Protein AF-0000000075367003 (afdb_homodimer)

Radius of gyration: 20.88 Å; Cα contacts (8 Å, |Δi|>4): 647; chains: 2; bounding box: 49×60×51 Å

pLDDT: mean 87.48, std 12.15, range [21.89, 98.62]

Organism: Theobroma cacao (NCBI:txid3641)

Sequence (388 aa):
MSLLPKSDSIQIREVWNDNLEEEFALIREIVDDYPYVAMDTEFPGVVLRPLGNFKYICDYNYQTLKDNVDMLKLIQLGLTFSDEEGNLPTCGTDKYCIWQFNFREFNVNEDVFANDSIELLRQSGIDFKKNNEKGIDAMRFGELLMSSGIVLNDSVHWVTFHSGYDFGYLLKLLTCQNLPDTQVGFFSLINIYFMSLLPKSDSIQIREVWNDNLEEEFALIREIVDDYPYVAMDTEFPGVVLRPLGNFKYICDYNYQTLKDNVDMLKLIQLGLTFSDEEGNLPTCGTDKYCIWQFNFREFNVNEDVFANDSIELLRQSGIDFKKNNEKGIDAMRFGELLMSSGIVLNDSVHWVTFHSGYDFGYLLKLLTCQNLPDTQVGFFSLINIYF

InterPro domains:
  IPR006941 Ribonuclease CAF1 [PF04857] (15-136)
  IPR012337 Ribonuclease H-like superfamily [SSF53098] (12-194)
  IPR036397 Ribonuclease H superfamily [G3DSA:3.30.420.10] (2-194)
  IPR039637 CCR4-NOT transcription complex subunit 7/8/Pop2 [PTHR10797] (10-194)

Nearest PDB structures (foldseek):
  4gmj-assembly3_F  TM=7.870E-01  e=3.559E-22  Homo sapiens
  3g10-assembly1_A  TM=8.028E-01  e=3.610E-21  Schizosaccharomyces pombe
  4gmj-assembly2_D  TM=7.882E-01  e=1.703E-21  Homo sapiens
  4b8c-assembly2_E  TM=7.704E-01  e=8.263E-20  Saccharomyces cerevisiae S288C
  1uoc-assembly2_B  TM=7.768E-01  e=1.590E-17  Saccharomyces cerevisiae

Solvent-accessible surface area (backbone atoms only — not comparable to full-atom values): 21076 Å² total; per-residue (Å²): 132,76,79,67,69,62,82,88,34,59,40,74,44,76,32,30,47,89,44,41,68,62,54,49,55,53,45,48,70,41,41,83,70,22,28,34,36,39,36,44,67,40,54,42,56,77,70,54,69,77,82,80,88,60,94,42,67,68,56,47,51,42,50,25,47,41,54,27,50,59,68,48,48,60,40,33,41,35,45,36,44,15,29,97,84,64,49,54,49,36,89,89,52,93,32,29,49,32,41,35,39,32,27,24,78,47,41,86,89,78,50,82,62,24,66,70,44,47,52,49,42,45,73,70,63,56,53,60,67,55,21,52,73,44,23,22,56,60,63,60,50,20,55,50,46,65,72,41,63,63,37,64,25,91,78,29,45,76,43,50,54,59,28,44,56,56,51,44,50,51,46,29,39,62,65,72,44,71,64,55,97,39,66,67,53,39,52,52,49,47,62,58,41,71,128,76,78,68,69,61,82,89,34,58,40,73,43,76,33,32,47,89,43,41,68,62,52,48,54,54,46,49,70,41,41,84,70,23,29,34,35,38,37,44,68,40,56,42,56,77,71,55,67,74,82,82,88,60,93,42,65,68,55,46,51,42,50,25,49,39,54,27,50,60,70,49,48,60,39,33,40,33,44,37,45,15,29,99,85,64,48,54,48,34,88,89,52,92,32,30,47,34,41,36,39,32,27,24,77,47,40,87,90,78,50,82,63,24,66,71,43,48,51,48,42,45,74,70,63,56,54,61,66,55,20,52,73,45,23,23,55,60,64,59,50,22,55,49,45,64,72,41,64,64,36,65,25,89,78,31,44,77,45,50,56,58,29,43,56,55,51,44,47,50,46,29,39,62,66,72,44,70,62,53,97,41,67,68,54,39,53,52,50,46,62,58,42,74

Structure (mmCIF, N/CA/C/O backbone):
data_AF-0000000075367003-model_v1
#
loop_
_entity.id
_entity.type
_entity.pdbx_description
1 polymer 'poly(A)-specific ribonuclease'
#
loop_
_atom_site.group_PDB
_atom_site.id
_atom_site.type_symbol
_atom_site.label_atom_id
_atom_site.label_alt_id
_atom_site.label_comp_id
_atom_site.label_asym_id
_atom_site.label_entity_id
_atom_site.label_seq_id
_atom_site.pdbx_PDB_ins_code
_atom_site.Cartn_x
_atom_site.Cartn_y
_atom_site.Cartn_z
_atom_site.occupancy
_atom_site.B_iso_or_equiv
_atom_site.auth_seq_id
_atom_site.auth_comp_id
_atom_site.auth_asym_id
_atom_site.auth_atom_id
_atom_site.pdbx_PDB_model_num
ATOM 1 N N . MET A 1 1 ? -27.891 -4.488 -7.09 1 21.89 1 MET A N 1
ATOM 2 C CA . MET A 1 1 ? -27.406 -5.859 -7.25 1 21.89 1 MET A CA 1
ATOM 3 C C . MET A 1 1 ? -25.891 -5.922 -7.105 1 21.89 1 MET A C 1
ATOM 5 O O . MET A 1 1 ? -25.172 -5.145 -7.734 1 21.89 1 MET A O 1
ATOM 9 N N . SER A 1 2 ? -25.344 -6.48 -6.004 1 26.97 2 SER A N 1
ATOM 10 C CA . SER A 1 2 ? -23.984 -6.492 -5.461 1 26.97 2 SER A CA 1
ATOM 11 C C . SER A 1 2 ? -23 -7.07 -6.465 1 26.97 2 SER A C 1
ATOM 13 O O . SER A 1 2 ? -23.172 -8.18 -6.961 1 26.97 2 SER A O 1
ATOM 15 N N . LEU A 1 3 ? -22.469 -6.375 -7.277 1 34.44 3 LEU A N 1
ATOM 16 C CA . LEU A 1 3 ? -21.781 -6.859 -8.469 1 34.44 3 LEU A CA 1
ATOM 17 C C . LEU A 1 3 ? -20.75 -7.93 -8.117 1 34.44 3 LEU A C 1
ATOM 19 O O . LEU A 1 3 ? -19.969 -8.344 -8.961 1 34.44 3 LEU A O 1
ATOM 23 N N . LEU A 1 4 ? -20.25 -7.871 -6.836 1 41.19 4 LEU A N 1
ATOM 24 C CA . LEU A 1 4 ? -19.312 -8.961 -6.641 1 41.19 4 LEU A CA 1
ATOM 25 C C . LEU A 1 4 ? -20.016 -10.312 -6.754 1 41.19 4 LEU A C 1
ATOM 27 O O . LEU A 1 4 ? -21.094 -10.508 -6.195 1 41.19 4 LEU A O 1
ATOM 31 N N . PRO A 1 5 ? -19.797 -11.109 -7.703 1 47 5 PRO A N 1
ATOM 32 C CA . PRO A 1 5 ? -20.469 -12.414 -7.789 1 47 5 PRO A CA 1
ATOM 33 C C . PRO A 1 5 ? -20.484 -13.148 -6.453 1 47 5 PRO A C 1
ATOM 35 O O . PRO A 1 5 ? -19.641 -12.898 -5.59 1 47 5 PRO A O 1
ATOM 38 N N . LYS A 1 6 ? -21.562 -13.797 -6.121 1 47.16 6 LYS A N 1
ATOM 39 C CA . LYS A 1 6 ? -21.734 -14.727 -5.004 1 47.16 6 LYS A CA 1
ATOM 40 C C . LYS A 1 6 ? -20.531 -15.656 -4.879 1 47.16 6 LYS A C 1
ATOM 42 O O . LYS A 1 6 ? -19.906 -16.031 -5.883 1 47.16 6 LYS A O 1
ATOM 47 N N . SER A 1 7 ? -19.781 -15.789 -3.658 1 56.12 7 SER A N 1
ATOM 48 C CA . SER A 1 7 ? -18.656 -16.625 -3.289 1 56.12 7 SER A CA 1
ATOM 49 C C . SER A 1 7 ? -18.547 -17.844 -4.207 1 56.12 7 SER A C 1
ATOM 51 O O . SER A 1 7 ? -17.453 -18.188 -4.668 1 56.12 7 SER A O 1
ATOM 53 N N . ASP A 1 8 ? -19.609 -18.359 -4.711 1 64.06 8 ASP A N 1
ATOM 54 C CA . ASP A 1 8 ? -19.625 -19.594 -5.48 1 64.06 8 ASP A CA 1
ATOM 55 C C . ASP A 1 8 ? -19.281 -19.344 -6.945 1 64.06 8 ASP A C 1
ATOM 57 O O . ASP A 1 8 ? -19.062 -20.281 -7.707 1 64.06 8 ASP A O 1
ATOM 61 N N . SER A 1 9 ? -18.953 -18.141 -7.223 1 80.5 9 SER A N 1
ATOM 62 C CA . SER A 1 9 ? -18.781 -17.812 -8.633 1 80.5 9 SER A CA 1
ATOM 63 C C . SER A 1 9 ? -17.328 -17.469 -8.953 1 80.5 9 SER A C 1
ATOM 65 O O . SER A 1 9 ? -16.984 -17.266 -10.117 1 80.5 9 SER A O 1
ATOM 67 N N . ILE A 1 10 ? -16.438 -17.641 -7.98 1 82.62 10 ILE A N 1
ATOM 68 C CA . ILE A 1 10 ? -15.055 -17.266 -8.227 1 82.62 10 ILE A CA 1
ATOM 69 C C . ILE A 1 10 ? -14.156 -18.5 -8.133 1 82.62 10 ILE A C 1
ATOM 71 O O . ILE A 1 10 ? -14.305 -19.312 -7.223 1 82.62 10 ILE A O 1
ATOM 75 N N . GLN A 1 11 ? -13.375 -18.703 -9.094 1 88.62 11 GLN A N 1
ATOM 76 C CA . GLN A 1 11 ? -12.336 -19.734 -9.086 1 88.62 11 GLN A CA 1
ATOM 77 C C . GLN A 1 11 ? -10.961 -19.109 -8.875 1 88.62 11 GLN A C 1
ATOM 79 O O . GLN A 1 11 ? -10.492 -18.328 -9.703 1 88.62 11 GLN A O 1
ATOM 84 N N . ILE A 1 12 ? -10.328 -19.5 -7.812 1 89.25 12 ILE A N 1
ATOM 85 C CA . ILE A 1 12 ? -8.922 -19.141 -7.633 1 89.25 12 ILE A CA 1
ATOM 86 C C . ILE A 1 12 ? -8.039 -20.125 -8.398 1 89.25 12 ILE A C 1
ATOM 88 O O . ILE A 1 12 ? -7.996 -21.312 -8.078 1 89.25 12 ILE A O 1
ATOM 92 N N . ARG A 1 13 ? -7.453 -19.609 -9.344 1 93.81 13 ARG A N 1
ATOM 93 C CA . ARG A 1 13 ? -6.531 -20.438 -10.117 1 93.81 13 ARG A CA 1
ATOM 94 C C . ARG A 1 13 ? -5.156 -20.484 -9.453 1 93.81 13 ARG A C 1
ATOM 96 O O . ARG A 1 13 ? -4.344 -19.578 -9.633 1 93.81 13 ARG A O 1
ATOM 103 N N . GLU A 1 14 ? -4.957 -21.609 -8.75 1 95 14 GLU A N 1
ATOM 104 C CA . GLU A 1 14 ? -3.664 -21.828 -8.117 1 95 14 GLU A CA 1
ATOM 105 C C . GLU A 1 14 ? -2.586 -22.125 -9.148 1 95 14 GLU A C 1
ATOM 107 O O . GLU A 1 14 ? -2.717 -23.078 -9.938 1 95 14 GLU A O 1
ATOM 112 N N . VAL A 1 15 ? -1.585 -21.344 -9.078 1 98.12 15 VAL A N 1
ATOM 113 C CA . VAL A 1 15 ? -0.522 -21.516 -10.062 1 98.12 15 VAL A CA 1
ATOM 114 C C . VAL A 1 15 ? 0.734 -22.047 -9.375 1 98.12 15 VAL A C 1
ATOM 116 O O . VAL A 1 15 ? 1.237 -21.438 -8.438 1 98.12 15 VAL A O 1
ATOM 119 N N . TRP A 1 16 ? 1.167 -23.125 -9.844 1 98.5 16 TRP A N 1
ATOM 120 C CA . TRP A 1 16 ? 2.379 -23.797 -9.391 1 98.5 16 TRP A CA 1
ATOM 121 C C . TRP A 1 16 ? 3.369 -23.969 -10.539 1 98.5 16 TRP A C 1
ATOM 123 O O . TRP A 1 16 ? 3.129 -23.484 -11.648 1 98.5 16 TRP A O 1
ATOM 133 N N . ASN A 1 17 ? 4.473 -24.594 -10.25 1 98.56 17 ASN A N 1
ATOM 134 C CA . ASN A 1 17 ? 5.508 -24.734 -11.273 1 98.56 17 ASN A CA 1
ATOM 135 C C . ASN A 1 17 ? 4.988 -25.484 -12.492 1 98.56 17 ASN A C 1
ATOM 137 O O . ASN A 1 17 ? 5.332 -25.141 -13.625 1 98.56 17 ASN A O 1
ATOM 141 N N . ASP A 1 18 ? 4.102 -26.375 -12.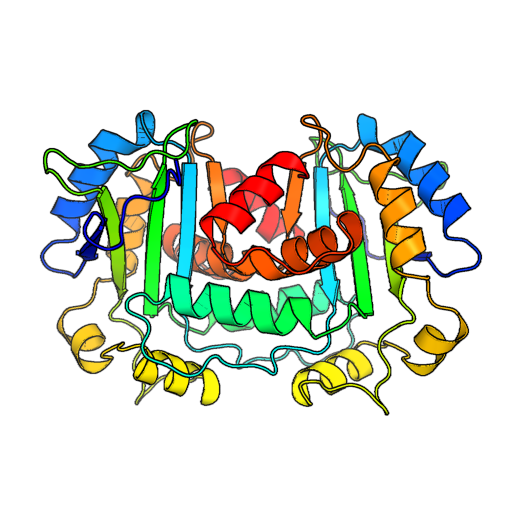328 1 98.44 18 ASP A N 1
ATOM 142 C CA . ASP A 1 18 ? 3.725 -27.297 -13.391 1 98.44 18 ASP A CA 1
ATOM 143 C C . ASP A 1 18 ? 2.701 -26.672 -14.328 1 98.44 18 ASP A C 1
ATOM 145 O O . ASP A 1 18 ? 2.496 -27.156 -15.445 1 98.44 18 ASP A O 1
ATOM 149 N N . ASN A 1 19 ? 2.074 -25.641 -13.898 1 98.56 19 ASN A N 1
ATOM 150 C CA . ASN A 1 19 ? 1.066 -25.062 -14.773 1 98.56 19 ASN A CA 1
ATOM 151 C C . ASN A 1 19 ? 1.344 -23.578 -15.047 1 98.56 19 ASN A C 1
ATOM 153 O O . ASN A 1 19 ? 0.471 -22.859 -15.531 1 98.56 19 ASN A O 1
ATOM 157 N N . LEU A 1 20 ? 2.52 -23.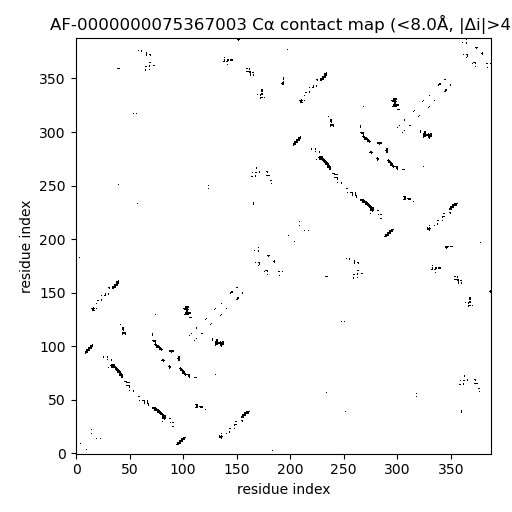125 -14.719 1 98.56 20 LEU A N 1
ATOM 158 C CA . LEU A 1 20 ? 2.873 -21.719 -14.82 1 98.56 20 LEU A CA 1
ATOM 159 C C . LEU A 1 20 ? 2.695 -21.219 -16.25 1 98.56 20 LEU A C 1
ATOM 161 O O . LEU A 1 20 ? 2.027 -20.203 -16.484 1 98.56 20 LEU A O 1
ATOM 165 N N . GLU A 1 21 ? 3.215 -21.891 -17.219 1 98.12 21 GLU A N 1
ATOM 166 C CA . GLU A 1 21 ? 3.188 -21.469 -18.609 1 98.12 21 GLU A CA 1
ATOM 167 C C . GLU A 1 21 ? 1.763 -21.438 -19.141 1 98.12 21 GLU A C 1
ATOM 169 O O . GLU A 1 21 ? 1.389 -20.516 -19.875 1 98.12 21 GLU A O 1
ATOM 174 N N . GLU A 1 22 ? 1.018 -22.422 -18.766 1 97.94 22 GLU A N 1
ATOM 175 C CA . GLU A 1 22 ? -0.372 -22.484 -19.203 1 97.94 22 GLU A CA 1
ATOM 176 C C . GLU A 1 22 ? -1.177 -21.312 -18.672 1 97.94 22 GLU A C 1
ATOM 178 O O . GLU A 1 22 ? -1.987 -20.719 -19.406 1 97.94 22 GLU A O 1
ATOM 183 N N . GLU A 1 23 ? -0.969 -21 -17.469 1 97.94 23 GLU A N 1
ATOM 184 C CA . GLU A 1 23 ? -1.708 -19.906 -16.859 1 97.94 23 GLU A CA 1
ATOM 185 C C . GLU A 1 23 ? -1.296 -18.562 -17.469 1 97.94 23 GLU A C 1
ATOM 187 O O . GLU A 1 23 ? -2.139 -17.688 -17.703 1 97.94 23 GLU A O 1
ATOM 192 N N . PHE A 1 24 ? -0.015 -18.406 -17.766 1 97.94 24 PHE A N 1
ATOM 193 C CA . PHE A 1 24 ? 0.427 -17.172 -18.406 1 97.94 24 PHE A CA 1
ATOM 194 C C . PHE A 1 24 ? -0.15 -17.062 -19.812 1 97.94 24 PHE A C 1
ATOM 196 O O . PHE A 1 24 ? -0.438 -15.953 -20.281 1 97.94 24 PHE A O 1
ATOM 203 N N . ALA A 1 25 ? -0.295 -18.141 -20.5 1 97.56 25 ALA A N 1
ATOM 204 C CA . ALA A 1 25 ? -0.927 -18.125 -21.812 1 97.56 25 ALA A CA 1
ATOM 205 C C . ALA A 1 25 ? -2.35 -17.578 -21.719 1 97.56 25 ALA A C 1
ATOM 207 O O . ALA A 1 25 ? -2.762 -16.766 -22.562 1 97.56 25 ALA A O 1
ATOM 208 N N . LEU A 1 26 ? -3.049 -18 -20.734 1 97 26 LEU A N 1
ATOM 209 C CA . LEU A 1 26 ? -4.402 -17.5 -20.531 1 97 26 LEU A CA 1
ATOM 210 C C . LEU A 1 26 ? -4.383 -16 -20.25 1 97 26 LEU A C 1
ATOM 212 O O . LEU A 1 26 ? -5.191 -15.25 -20.797 1 97 26 LEU A O 1
ATOM 216 N N . ILE A 1 27 ? -3.488 -15.641 -19.406 1 96.88 27 ILE A N 1
ATOM 217 C CA . ILE A 1 27 ? -3.393 -14.242 -19.016 1 96.88 27 ILE A CA 1
ATOM 218 C C . ILE A 1 27 ? -3.098 -13.375 -20.234 1 96.88 27 ILE A C 1
ATOM 220 O O . ILE A 1 27 ? -3.691 -12.305 -20.406 1 96.88 27 ILE A O 1
ATOM 224 N N . ARG A 1 28 ? -2.225 -13.812 -21.109 1 96.56 28 ARG A N 1
ATOM 225 C CA . ARG A 1 28 ? -1.873 -13.078 -22.312 1 96.56 28 ARG A CA 1
ATOM 226 C C . ARG A 1 28 ? -3.09 -12.883 -23.219 1 96.56 28 ARG A C 1
ATOM 228 O O . ARG A 1 28 ? -3.191 -11.883 -23.922 1 96.56 28 ARG A O 1
ATOM 235 N N . GLU A 1 29 ? -3.961 -13.758 -23.078 1 96.31 29 GLU A N 1
ATOM 236 C CA . GLU A 1 29 ? -5.152 -13.695 -23.922 1 96.31 29 GLU A CA 1
ATOM 237 C C . GLU A 1 29 ? -6.148 -12.664 -23.406 1 96.31 29 GLU A C 1
ATOM 239 O O . GLU A 1 29 ? -6.902 -12.07 -24.188 1 96.31 29 GLU A O 1
ATOM 244 N N . ILE A 1 30 ? -6.098 -12.383 -22.156 1 95.88 30 ILE A N 1
ATOM 245 C CA . ILE A 1 30 ? -7.211 -11.617 -21.609 1 95.88 30 ILE A CA 1
ATOM 246 C C . ILE A 1 30 ? -6.738 -10.211 -21.25 1 95.88 30 ILE A C 1
ATOM 248 O O . ILE A 1 30 ? -7.555 -9.305 -21.047 1 95.88 30 ILE A O 1
ATOM 252 N N . VAL A 1 31 ? -5.484 -9.969 -21.062 1 95 31 VAL A N 1
ATOM 253 C CA . VAL A 1 31 ? -4.938 -8.766 -20.453 1 95 31 VAL A CA 1
ATOM 254 C C . VAL A 1 31 ? -5.414 -7.531 -21.219 1 95 31 VAL A C 1
ATOM 256 O O . VAL A 1 31 ? -5.676 -6.484 -20.625 1 95 31 VAL A O 1
ATOM 259 N N . ASP A 1 32 ? -5.613 -7.57 -22.5 1 94.62 32 ASP A N 1
ATOM 260 C CA . ASP A 1 32 ? -6.043 -6.422 -23.297 1 94.62 32 ASP A CA 1
ATOM 261 C C . ASP A 1 32 ? -7.484 -6.043 -22.984 1 94.62 32 ASP A C 1
ATOM 263 O O . ASP A 1 32 ? -7.836 -4.859 -22.984 1 94.62 32 ASP A O 1
ATOM 267 N N . ASP A 1 33 ? -8.258 -7.02 -22.688 1 95.75 33 ASP A N 1
ATOM 268 C CA . ASP A 1 33 ? -9.68 -6.793 -22.422 1 95.75 33 ASP A CA 1
ATOM 269 C C . ASP A 1 33 ? -9.93 -6.504 -20.953 1 95.75 33 ASP A C 1
ATOM 271 O O . ASP A 1 33 ? -10.969 -5.961 -20.578 1 95.75 33 ASP A O 1
ATOM 275 N N . TYR A 1 34 ? -9.023 -6.906 -20.141 1 94.06 34 TYR A N 1
ATOM 276 C CA . TYR A 1 34 ? -9.102 -6.699 -18.688 1 94.06 34 TYR A CA 1
ATOM 277 C C . TYR A 1 34 ? -7.863 -5.98 -18.172 1 94.06 34 TYR A C 1
ATOM 279 O O . TYR A 1 34 ? -7.074 -6.551 -17.422 1 94.06 34 TYR A O 1
ATOM 287 N N . PRO A 1 35 ? -7.738 -4.719 -18.484 1 92.62 35 PRO A N 1
ATOM 288 C CA . PRO A 1 35 ? -6.473 -4.004 -18.312 1 92.62 35 PRO A CA 1
ATOM 289 C C . PRO A 1 35 ? -6.281 -3.477 -16.891 1 92.62 35 PRO A C 1
ATOM 291 O O . PRO A 1 35 ? -5.27 -2.836 -16.594 1 92.62 35 PRO A O 1
ATOM 294 N N . TYR A 1 36 ? -7.16 -3.711 -15.977 1 86.62 36 TYR A N 1
ATOM 295 C CA . TYR A 1 36 ? -6.988 -3.305 -14.586 1 86.62 36 TYR A CA 1
ATOM 296 C C . TYR A 1 36 ? -6.508 -4.473 -13.727 1 86.62 36 TYR A C 1
ATOM 298 O O . TYR A 1 36 ? -7.16 -5.52 -13.68 1 86.62 36 TYR A O 1
ATOM 306 N N . VAL A 1 37 ? -5.391 -4.285 -13.078 1 89.94 37 VAL A N 1
ATOM 307 C CA . VAL A 1 37 ? -4.746 -5.371 -12.352 1 89.94 37 VAL A CA 1
ATOM 308 C C . VAL A 1 37 ? -4.633 -5.008 -10.875 1 89.94 37 VAL A C 1
ATOM 310 O O . VAL A 1 37 ? -3.973 -4.027 -10.516 1 89.94 37 VAL A O 1
ATOM 313 N N . ALA A 1 38 ? -5.312 -5.773 -10.07 1 85.62 38 ALA A N 1
ATOM 314 C CA . ALA A 1 38 ? -5.145 -5.664 -8.617 1 85.62 38 ALA A CA 1
ATOM 315 C C . ALA A 1 38 ? -4.16 -6.711 -8.102 1 85.62 38 ALA A C 1
ATOM 317 O O . ALA A 1 38 ? -4.27 -7.891 -8.438 1 85.62 38 ALA A O 1
ATOM 318 N N . MET A 1 39 ? -3.256 -6.223 -7.297 1 89.25 39 MET A N 1
ATOM 319 C CA . MET A 1 39 ? -2.197 -7.113 -6.832 1 89.25 39 MET A CA 1
ATOM 320 C C . MET A 1 39 ? -2.205 -7.219 -5.309 1 89.25 39 MET A C 1
ATOM 322 O O . MET A 1 39 ? -2.508 -6.246 -4.617 1 89.25 39 MET A O 1
ATOM 326 N N . ASP A 1 40 ? -1.849 -8.43 -4.887 1 85.25 40 ASP A N 1
ATOM 327 C CA . ASP A 1 40 ? -1.645 -8.711 -3.471 1 85.25 40 ASP A CA 1
ATOM 328 C C . ASP A 1 40 ? -0.46 -9.648 -3.262 1 85.25 40 ASP A C 1
ATOM 330 O O . ASP A 1 40 ? -0.391 -10.711 -3.877 1 85.25 40 ASP A O 1
ATOM 334 N N . THR A 1 41 ? 0.454 -9.203 -2.436 1 91.31 41 THR A N 1
ATOM 335 C CA . THR A 1 41 ? 1.638 -10.023 -2.209 1 91.31 41 THR A CA 1
ATOM 336 C C . THR A 1 41 ? 1.692 -10.508 -0.762 1 91.31 41 THR A C 1
ATOM 338 O O . THR A 1 41 ? 1.271 -9.797 0.152 1 91.31 41 THR A O 1
ATOM 341 N N . GLU A 1 42 ? 2.164 -11.727 -0.647 1 88.94 42 GLU A N 1
ATOM 342 C CA . GLU A 1 42 ? 2.533 -12.266 0.658 1 88.94 42 GLU A CA 1
ATOM 343 C C . GLU A 1 42 ? 4.043 -12.461 0.77 1 88.94 42 GLU A C 1
ATOM 345 O O . GLU A 1 42 ? 4.656 -13.109 -0.081 1 88.94 42 GLU A O 1
ATOM 350 N N . PHE A 1 43 ? 4.598 -11.906 1.77 1 91 43 PHE A N 1
ATOM 351 C CA . PHE A 1 43 ? 6.027 -11.984 2.027 1 91 43 PHE A CA 1
ATOM 352 C C . PHE A 1 43 ? 6.301 -12.172 3.514 1 91 43 PHE A C 1
ATOM 354 O O . PHE A 1 43 ? 5.387 -12.094 4.336 1 91 43 PHE A O 1
ATOM 361 N N . PRO A 1 44 ? 7.52 -12.531 3.93 1 91 44 PRO A N 1
ATOM 362 C CA . PRO A 1 44 ? 7.805 -13 5.289 1 91 44 PRO A CA 1
ATOM 363 C C . PRO A 1 44 ? 7.691 -11.891 6.332 1 91 44 PRO A C 1
ATOM 365 O O . PRO A 1 44 ? 8.008 -12.109 7.504 1 91 44 PRO A O 1
ATOM 368 N N . GLY A 1 45 ? 7.305 -10.703 5.965 1 85.38 45 GLY A N 1
ATOM 369 C CA . GLY A 1 45 ? 7.152 -9.594 6.891 1 85.38 45 GLY A CA 1
ATOM 370 C C . GLY A 1 45 ? 8.258 -8.562 6.777 1 85.38 45 GLY A C 1
ATOM 371 O O . GLY A 1 45 ? 8.891 -8.438 5.727 1 85.38 45 GLY A O 1
ATOM 372 N N . VAL A 1 46 ? 8.273 -7.691 7.758 1 82.25 46 VAL A N 1
ATOM 373 C CA . VAL A 1 46 ? 9.328 -6.684 7.859 1 82.25 46 VAL A CA 1
ATOM 374 C C . VAL A 1 46 ? 10.281 -7.043 9 1 82.25 46 VAL A C 1
ATOM 376 O O . VAL A 1 46 ? 9.875 -7.117 10.156 1 82.25 46 VAL A O 1
ATOM 379 N N . VAL A 1 47 ? 11.523 -7.301 8.578 1 85.12 47 VAL A N 1
ATOM 380 C CA . VAL A 1 47 ? 12.484 -7.797 9.555 1 85.12 47 VAL A CA 1
ATOM 381 C C . VAL A 1 47 ? 13.57 -6.746 9.789 1 85.12 47 VAL A C 1
ATOM 383 O O . VAL A 1 47 ? 14.023 -6.555 10.922 1 85.12 47 VAL A O 1
ATOM 386 N N . LEU A 1 48 ? 13.945 -6.062 8.719 1 83.81 48 LEU A N 1
ATOM 387 C CA . LEU A 1 48 ? 15.055 -5.121 8.805 1 83.81 48 LEU A CA 1
ATOM 388 C C . LEU A 1 48 ? 14.547 -3.703 9.031 1 83.81 48 LEU A C 1
ATOM 390 O O . LEU A 1 48 ? 13.562 -3.283 8.43 1 83.81 48 LEU A O 1
ATOM 394 N N . ARG A 1 49 ? 15.219 -3.088 9.961 1 81.44 49 ARG A N 1
ATOM 395 C CA . ARG A 1 49 ? 15.023 -1.664 10.211 1 81.44 49 ARG A CA 1
ATOM 396 C C . ARG A 1 49 ? 16.344 -0.91 10.172 1 81.44 49 ARG A C 1
ATOM 398 O O . ARG A 1 49 ? 17.297 -1.282 10.859 1 81.44 49 ARG A O 1
ATOM 405 N N . PRO A 1 50 ? 16.297 0.048 9.273 1 79.94 50 PRO A N 1
ATOM 406 C CA . PRO A 1 50 ? 17.562 0.764 9.133 1 79.94 50 PRO A CA 1
ATOM 407 C C . PRO A 1 50 ? 17.984 1.466 10.414 1 79.94 50 PRO A C 1
ATOM 409 O O . PRO A 1 50 ? 17.141 1.932 11.18 1 79.94 50 PRO A O 1
ATOM 412 N N . LEU A 1 51 ? 19.312 1.355 10.547 1 75.88 51 LEU A N 1
ATOM 413 C CA . LEU A 1 51 ? 19.922 2.117 11.633 1 75.88 51 LEU A CA 1
ATOM 414 C C . LEU A 1 51 ? 20.406 3.479 11.141 1 75.88 51 LEU A C 1
ATOM 416 O O . LEU A 1 51 ? 20.703 3.645 9.953 1 75.88 51 LEU A O 1
ATOM 420 N N . GLY A 1 52 ? 20.219 4.527 11.953 1 72.56 52 GLY A N 1
ATOM 421 C CA . GLY A 1 52 ? 20.766 5.812 11.555 1 72.56 52 GLY A CA 1
ATOM 422 C C . GLY A 1 52 ? 19.797 6.961 11.742 1 72.56 52 GLY A C 1
ATOM 423 O O . GLY A 1 52 ? 18.688 6.77 12.258 1 72.56 52 GLY A O 1
ATOM 424 N N . ASN A 1 53 ? 20.391 8.094 11.406 1 73.06 53 ASN A N 1
ATOM 425 C CA . ASN A 1 53 ? 19.609 9.32 11.453 1 73.06 53 ASN A CA 1
ATOM 426 C C . ASN A 1 53 ? 19.078 9.695 10.07 1 73.06 53 ASN A C 1
ATOM 428 O O . ASN A 1 53 ? 19.828 9.773 9.102 1 73.06 53 ASN A O 1
ATOM 432 N N . PHE A 1 54 ? 17.797 9.586 10.023 1 71.69 54 PHE A N 1
ATOM 433 C CA . PHE A 1 54 ? 17.141 9.984 8.781 1 71.69 54 PHE A CA 1
ATOM 434 C C . PHE A 1 54 ? 16.516 11.367 8.914 1 71.69 54 PHE A C 1
ATOM 436 O O . PHE A 1 54 ? 15.844 11.664 9.906 1 71.69 54 PHE A O 1
ATOM 443 N N . LYS A 1 55 ? 16.922 12.078 8.016 1 64.81 55 LYS A N 1
ATOM 444 C CA . LYS A 1 55 ? 16.406 13.453 8.047 1 64.81 55 LYS A CA 1
ATOM 445 C C . LYS A 1 55 ? 14.898 13.477 7.863 1 64.81 55 LYS A C 1
ATOM 447 O O . LYS A 1 55 ? 14.203 14.289 8.492 1 64.81 55 LYS A O 1
ATOM 452 N N . TYR A 1 56 ? 14.539 12.5 6.969 1 66.5 56 TYR A N 1
ATOM 453 C CA . TYR A 1 56 ? 13.117 12.469 6.641 1 66.5 56 TYR A CA 1
ATOM 454 C C . TYR A 1 56 ? 12.539 11.078 6.852 1 66.5 56 TYR A C 1
ATOM 456 O O . TYR A 1 56 ? 13.211 10.07 6.605 1 66.5 56 TYR A O 1
ATOM 464 N N . ILE A 1 57 ? 11.273 11.039 7.258 1 68.75 57 ILE A N 1
ATOM 465 C CA . ILE A 1 57 ? 10.586 9.773 7.496 1 68.75 57 ILE A CA 1
ATOM 466 C C . ILE A 1 57 ? 10.477 8.992 6.191 1 68.75 57 ILE A C 1
ATOM 468 O O . ILE A 1 57 ? 10.555 7.758 6.191 1 68.75 57 ILE A O 1
ATOM 472 N N . CYS A 1 58 ? 10.273 9.703 5.129 1 71.12 58 CYS A N 1
ATOM 473 C CA . CYS A 1 58 ? 10.133 9.016 3.85 1 71.12 58 CYS A CA 1
ATOM 474 C C . CYS A 1 58 ? 11.406 8.25 3.5 1 71.12 58 CYS A C 1
ATOM 476 O O . CYS A 1 58 ? 11.352 7.172 2.916 1 71.12 58 CYS A O 1
ATOM 478 N N . ASP A 1 59 ? 12.555 8.82 3.877 1 75.88 59 ASP A N 1
ATOM 479 C CA . ASP A 1 59 ? 13.82 8.133 3.639 1 75.88 59 ASP A CA 1
ATOM 480 C C . ASP A 1 59 ? 13.938 6.875 4.496 1 75.88 59 ASP A C 1
ATOM 482 O O . ASP A 1 59 ? 14.398 5.832 4.023 1 75.88 59 ASP A O 1
ATOM 486 N N . TYR A 1 60 ? 13.539 7.035 5.609 1 77.75 60 TYR A N 1
ATOM 487 C CA . TYR A 1 60 ? 13.547 5.887 6.508 1 77.75 60 TYR A CA 1
ATOM 488 C C . TYR A 1 60 ? 12.633 4.781 5.984 1 77.75 60 TYR A C 1
ATOM 490 O O . TYR A 1 60 ? 13.023 3.609 5.965 1 77.75 60 TYR A O 1
ATOM 498 N N . ASN A 1 61 ? 11.508 5.164 5.629 1 78.44 61 ASN A N 1
ATOM 499 C CA . ASN A 1 61 ? 10.539 4.195 5.121 1 78.44 61 ASN A CA 1
ATOM 500 C C . ASN A 1 61 ? 11.055 3.49 3.871 1 78.44 61 ASN A C 1
ATOM 502 O O . ASN A 1 61 ? 10.883 2.279 3.721 1 78.44 61 ASN A O 1
ATOM 506 N N . TYR A 1 62 ? 11.617 4.293 3.031 1 83.19 62 TYR A N 1
ATOM 507 C CA . TYR A 1 62 ? 12.117 3.664 1.814 1 83.19 62 TYR A CA 1
ATOM 508 C C . TYR A 1 62 ? 13.281 2.729 2.121 1 83.19 62 TYR A C 1
ATOM 510 O O . TYR A 1 62 ? 13.383 1.64 1.551 1 83.19 62 TYR A O 1
ATOM 518 N N . GLN A 1 63 ? 14.188 3.215 2.881 1 85.5 63 GLN A N 1
ATOM 519 C CA . GLN A 1 63 ? 15.297 2.34 3.24 1 85.5 63 GLN A CA 1
ATOM 520 C C . GLN A 1 63 ? 14.789 1.044 3.871 1 85.5 63 GLN A C 1
ATOM 522 O O . GLN A 1 63 ? 15.336 -0.031 3.615 1 85.5 63 GLN A O 1
ATOM 527 N N . THR A 1 64 ? 13.805 1.132 4.727 1 84.88 64 THR A N 1
ATOM 528 C CA . THR A 1 64 ? 13.195 -0.048 5.328 1 84.88 64 THR A CA 1
ATOM 529 C C . THR A 1 64 ? 12.625 -0.97 4.25 1 84.88 64 THR A C 1
ATOM 531 O O . THR A 1 64 ? 12.875 -2.178 4.266 1 84.88 64 THR A O 1
ATOM 534 N N . LEU A 1 65 ? 11.891 -0.397 3.348 1 87.5 65 LEU A N 1
ATOM 535 C CA . LEU A 1 65 ? 11.32 -1.146 2.232 1 87.5 65 LEU A CA 1
ATOM 536 C C . LEU A 1 65 ? 12.414 -1.845 1.432 1 87.5 65 LEU A C 1
ATOM 538 O O . LEU A 1 65 ? 12.359 -3.059 1.22 1 87.5 65 LEU A O 1
ATOM 542 N N . LYS A 1 66 ? 13.367 -1.079 1.036 1 91.69 66 LYS A N 1
ATOM 543 C CA . LYS A 1 66 ? 14.445 -1.598 0.203 1 91.69 66 LYS A CA 1
ATOM 544 C C . LYS A 1 66 ? 15.156 -2.76 0.888 1 91.69 66 LYS A C 1
ATOM 546 O O . LYS A 1 66 ? 15.352 -3.818 0.285 1 91.69 66 LYS A O 1
ATOM 551 N N . ASP A 1 67 ? 15.531 -2.564 2.113 1 92.44 67 ASP A N 1
ATOM 552 C CA . ASP A 1 67 ? 16.281 -3.584 2.836 1 92.44 67 ASP A CA 1
ATOM 553 C C . ASP A 1 67 ? 15.5 -4.887 2.934 1 92.44 67 ASP A C 1
ATOM 555 O O . ASP A 1 67 ? 16.062 -5.973 2.746 1 92.44 67 ASP A O 1
ATOM 559 N N . ASN A 1 68 ? 14.289 -4.785 3.197 1 91.19 68 ASN A N 1
ATOM 560 C CA . ASN A 1 68 ? 13.477 -5.988 3.373 1 91.19 68 ASN A CA 1
ATOM 561 C C . ASN A 1 68 ? 13.188 -6.668 2.037 1 91.19 68 ASN A C 1
ATOM 563 O O . ASN A 1 68 ? 13.32 -7.887 1.913 1 91.19 68 ASN A O 1
ATOM 567 N N . VAL A 1 69 ? 12.828 -5.871 1.036 1 92.75 69 VAL A N 1
ATOM 568 C CA . VAL A 1 69 ? 12.523 -6.434 -0.275 1 92.75 69 VAL A CA 1
ATOM 569 C C . VAL A 1 69 ? 13.766 -7.102 -0.853 1 92.75 69 VAL A C 1
ATOM 571 O O . VAL A 1 69 ? 13.688 -8.203 -1.408 1 92.75 69 VAL A O 1
ATOM 574 N N . ASP A 1 70 ? 14.93 -6.445 -0.687 1 93.62 70 ASP A N 1
ATOM 575 C CA . ASP A 1 70 ? 16.172 -6.977 -1.227 1 93.62 70 ASP A CA 1
ATOM 576 C C . ASP A 1 70 ? 16.531 -8.305 -0.567 1 93.62 70 ASP A C 1
ATOM 578 O O . ASP A 1 70 ? 17.078 -9.203 -1.22 1 93.62 70 ASP A O 1
ATOM 582 N N . MET A 1 71 ? 16.203 -8.391 0.632 1 92.56 71 MET A N 1
ATOM 583 C CA . MET A 1 71 ? 16.688 -9.531 1.403 1 92.56 71 MET A CA 1
ATOM 584 C C . MET A 1 71 ? 15.664 -10.672 1.388 1 92.56 71 MET A C 1
ATOM 586 O O . MET A 1 71 ? 16.031 -11.844 1.304 1 92.56 71 MET A O 1
ATOM 590 N N . LEU A 1 72 ? 14.406 -10.359 1.542 1 93.81 72 LEU A N 1
ATOM 591 C CA . LEU A 1 72 ? 13.391 -11.383 1.738 1 93.81 72 LEU A CA 1
ATOM 592 C C . LEU A 1 72 ? 12.859 -11.883 0.4 1 93.81 72 LEU A C 1
ATOM 594 O O . LEU A 1 72 ? 13.281 -11.406 -0.657 1 93.81 72 LEU A O 1
ATOM 598 N N . LYS A 1 73 ? 12.094 -12.922 0.521 1 94.56 73 LYS A N 1
ATOM 599 C CA . LYS A 1 73 ? 11.625 -13.602 -0.685 1 94.56 73 LYS A CA 1
ATOM 600 C C . LYS A 1 73 ? 10.102 -13.664 -0.723 1 94.56 73 LYS A C 1
ATOM 602 O O . LYS A 1 73 ? 9.461 -13.898 0.302 1 94.56 73 LYS A O 1
ATOM 607 N N . LEU A 1 74 ? 9.617 -13.453 -1.86 1 94.94 74 LEU A N 1
ATOM 608 C CA . LEU A 1 74 ? 8.172 -13.508 -2.078 1 94.94 74 LEU A CA 1
ATOM 609 C C . LEU A 1 74 ? 7.637 -14.914 -1.838 1 94.94 74 LEU A C 1
ATOM 611 O O . LEU A 1 74 ? 8.266 -15.898 -2.227 1 94.94 74 LEU A O 1
ATOM 615 N N . ILE A 1 75 ? 6.461 -14.977 -1.266 1 95.75 75 ILE A N 1
ATOM 616 C CA . ILE A 1 75 ? 5.859 -16.266 -0.953 1 95.75 75 ILE A CA 1
ATOM 617 C C . ILE A 1 75 ? 4.691 -16.531 -1.9 1 95.75 75 ILE A C 1
ATOM 619 O O . ILE A 1 75 ? 4.547 -17.641 -2.422 1 95.75 75 ILE A O 1
ATOM 623 N N . GLN A 1 76 ? 3.865 -15.531 -2.025 1 94.06 76 GLN A N 1
ATOM 624 C CA . GLN A 1 76 ? 2.686 -15.656 -2.875 1 94.06 76 GLN A CA 1
ATOM 625 C C . GLN A 1 76 ? 2.336 -14.32 -3.527 1 94.06 76 GLN A C 1
ATOM 627 O O . GLN A 1 76 ? 2.607 -13.258 -2.965 1 94.06 76 GLN A O 1
ATOM 632 N N . LEU A 1 77 ? 1.787 -14.367 -4.703 1 94.06 77 LEU A N 1
ATOM 633 C CA . LEU A 1 77 ? 1.321 -13.195 -5.441 1 94.06 77 LEU A CA 1
ATOM 634 C C . LEU A 1 77 ? -0.055 -13.453 -6.047 1 94.06 77 LEU A C 1
ATOM 636 O O . LEU A 1 77 ? -0.231 -14.383 -6.828 1 94.06 77 LEU A O 1
ATOM 640 N N . GLY A 1 78 ? -0.964 -12.648 -5.648 1 92.19 78 GLY A N 1
ATOM 641 C CA . GLY A 1 78 ? -2.281 -12.656 -6.266 1 92.19 78 GLY A CA 1
ATOM 642 C C . GLY A 1 78 ? -2.451 -11.578 -7.32 1 92.19 78 GLY A C 1
ATOM 643 O O . GLY A 1 78 ? -2.051 -10.43 -7.113 1 92.19 78 GLY A O 1
ATOM 644 N N . LEU A 1 79 ? -2.988 -12 -8.461 1 92.38 79 LEU A N 1
ATOM 645 C CA . LEU A 1 79 ? -3.346 -11.047 -9.508 1 92.38 79 LEU A CA 1
ATOM 646 C C . LEU A 1 79 ? -4.82 -11.18 -9.875 1 92.38 79 LEU A C 1
ATOM 648 O O . LEU A 1 79 ? -5.301 -12.273 -10.156 1 92.38 79 LEU A O 1
ATOM 652 N N . THR A 1 80 ? -5.504 -10.117 -9.82 1 90.12 80 THR A N 1
ATOM 653 C CA . THR A 1 80 ? -6.898 -10.023 -10.234 1 90.12 80 THR A CA 1
ATOM 654 C C . THR A 1 80 ? -7.051 -9.055 -11.406 1 90.12 80 THR A C 1
ATOM 656 O O . THR A 1 80 ? -6.727 -7.871 -11.281 1 90.12 80 THR A O 1
ATOM 659 N N . PHE A 1 81 ? -7.531 -9.547 -12.492 1 92.12 81 PHE A N 1
ATOM 660 C CA . PHE A 1 81 ? -7.77 -8.734 -13.68 1 92.12 81 PHE A CA 1
ATOM 661 C C . PHE A 1 81 ? -9.234 -8.328 -13.773 1 92.12 81 PHE A C 1
ATOM 663 O O . PHE A 1 81 ? -10.125 -9.125 -13.492 1 92.12 81 PHE A O 1
ATOM 670 N N . SER A 1 82 ? -9.422 -7.109 -14.188 1 90.31 82 SER A N 1
ATOM 671 C CA . SER A 1 82 ? -10.789 -6.648 -14.391 1 90.31 82 SER A CA 1
ATOM 672 C C . SER A 1 82 ? -10.883 -5.695 -15.578 1 90.31 82 SER A C 1
ATOM 674 O O . SER A 1 82 ? -9.875 -5.125 -16 1 90.31 82 SER A O 1
ATOM 676 N N . ASP A 1 83 ? -12.086 -5.609 -16.141 1 90.94 83 ASP A N 1
ATOM 677 C CA . ASP A 1 83 ? -12.328 -4.602 -17.156 1 90.94 83 ASP A CA 1
ATOM 678 C C . ASP A 1 83 ? -12.75 -3.273 -16.531 1 90.94 83 ASP A C 1
ATOM 680 O O . ASP A 1 83 ? -12.695 -3.111 -15.312 1 90.94 83 ASP A O 1
ATOM 684 N N . GLU A 1 84 ? -13.086 -2.355 -17.359 1 81.38 84 GLU A N 1
ATOM 685 C CA . GLU A 1 84 ? -13.414 -1.005 -16.922 1 81.38 84 GLU A CA 1
ATOM 686 C C . GLU A 1 84 ? -14.641 -1.004 -16.016 1 81.38 84 GLU A C 1
ATOM 688 O O . GLU A 1 84 ? -14.797 -0.114 -15.172 1 81.38 84 GLU A O 1
ATOM 693 N N . GLU A 1 85 ? -15.438 -2.027 -16.156 1 81.69 85 GLU A N 1
ATOM 694 C CA . GLU A 1 85 ? -16.672 -2.109 -15.375 1 81.69 85 GLU A CA 1
ATOM 695 C C . GLU A 1 85 ? -16.469 -2.947 -14.109 1 81.69 85 GLU A C 1
ATOM 697 O O . GLU A 1 85 ? -17.406 -3.127 -13.328 1 81.69 85 GLU A O 1
ATOM 702 N N . GLY A 1 86 ? -15.297 -3.51 -13.938 1 82.06 86 GLY A N 1
ATOM 703 C CA . GLY A 1 86 ? -15.008 -4.297 -12.75 1 82.06 86 GLY A CA 1
ATOM 704 C C . GLY A 1 86 ? -15.281 -5.777 -12.93 1 82.06 86 GLY A C 1
ATOM 705 O O . GLY A 1 86 ? -15.188 -6.551 -11.977 1 82.06 86 GLY A O 1
ATOM 706 N N . ASN A 1 87 ? -15.578 -6.121 -14.156 1 87.25 87 ASN A N 1
ATOM 707 C CA . ASN A 1 87 ? -15.836 -7.535 -14.414 1 87.25 87 ASN A CA 1
ATOM 708 C C . ASN A 1 87 ? -14.539 -8.336 -14.5 1 87.25 87 ASN A C 1
ATOM 710 O O . ASN A 1 87 ? -13.539 -7.848 -15.031 1 87.25 87 ASN A O 1
ATOM 714 N N . LEU A 1 88 ? -14.742 -9.562 -13.992 1 92 88 LEU A N 1
ATOM 715 C CA . LEU A 1 88 ? -13.602 -10.469 -14.031 1 92 88 LEU A CA 1
ATOM 716 C C . LEU A 1 88 ? -13.703 -11.414 -15.227 1 92 88 LEU A C 1
ATOM 718 O O . LEU A 1 88 ? -14.797 -11.703 -15.703 1 92 88 LEU A O 1
ATOM 722 N N . PRO A 1 89 ? -12.594 -11.898 -15.648 1 94.38 89 PRO A N 1
ATOM 723 C CA . PRO A 1 89 ? -12.633 -12.844 -16.75 1 94.38 89 PRO A CA 1
ATOM 724 C C . PRO A 1 89 ? -13.07 -14.242 -16.328 1 94.38 89 PRO A C 1
ATOM 726 O O . PRO A 1 89 ? -12.828 -14.641 -15.18 1 94.38 89 PRO A O 1
ATOM 729 N N . THR A 1 90 ? -13.641 -15.008 -17.281 1 93.69 90 THR A N 1
ATOM 730 C CA . THR A 1 90 ? -14.086 -16.375 -16.984 1 93.69 90 THR A CA 1
ATOM 731 C C . THR A 1 90 ? -13.203 -17.391 -17.703 1 93.69 90 THR A C 1
ATOM 733 O O . THR A 1 90 ? -13.25 -18.578 -17.406 1 93.69 90 THR A O 1
ATOM 736 N N . CYS A 1 91 ? -12.438 -16.938 -18.562 1 92.38 91 CYS A N 1
ATOM 737 C CA . CYS A 1 91 ? -11.531 -17.781 -19.312 1 92.38 91 CYS A CA 1
ATOM 738 C C . CYS A 1 91 ? -12.266 -18.969 -19.922 1 92.38 91 CYS A C 1
ATOM 740 O O . CYS A 1 91 ? -11.789 -20.094 -19.859 1 92.38 91 CYS A O 1
ATOM 742 N N . GLY A 1 92 ? -13.406 -18.797 -20.375 1 89.88 92 GLY A N 1
ATOM 743 C CA . GLY A 1 92 ? -14.172 -19.812 -21.078 1 89.88 92 GLY A CA 1
ATOM 744 C C . GLY A 1 92 ? -14.961 -20.703 -20.156 1 89.88 92 GLY A C 1
ATOM 745 O O . GLY A 1 92 ? -15.516 -21.719 -20.578 1 89.88 92 GLY A O 1
ATOM 746 N N . THR A 1 93 ? -14.93 -20.422 -18.891 1 91 93 THR A N 1
ATOM 747 C CA . THR A 1 93 ? -15.703 -21.203 -17.938 1 91 93 THR A CA 1
ATOM 748 C C . THR A 1 93 ? -16.859 -20.375 -17.359 1 91 93 THR A C 1
ATOM 750 O O . THR A 1 93 ? -17.141 -19.281 -17.859 1 91 93 THR A O 1
ATOM 753 N N . ASP A 1 94 ? -17.547 -20.922 -16.453 1 91.06 94 ASP A N 1
ATOM 754 C CA . ASP A 1 94 ? -18.672 -20.234 -15.844 1 91.06 94 ASP A CA 1
ATOM 755 C C . ASP A 1 94 ? -18.266 -19.547 -14.547 1 91.06 94 ASP A C 1
ATOM 757 O O . ASP A 1 94 ? -19.109 -19.031 -13.812 1 91.06 94 ASP A O 1
ATOM 761 N N . LYS A 1 95 ? -17.016 -19.625 -14.398 1 92.44 95 LYS A N 1
ATOM 762 C CA . LYS A 1 95 ? -16.531 -19.016 -13.156 1 92.44 95 LYS A CA 1
ATOM 763 C C . LYS A 1 95 ? -15.586 -17.844 -13.453 1 92.44 95 LYS A C 1
ATOM 765 O O . LYS A 1 95 ? -14.852 -17.859 -14.445 1 92.44 95 LYS A O 1
ATOM 770 N N . TYR A 1 96 ? -15.602 -16.891 -12.531 1 91.25 96 TYR A N 1
ATOM 771 C CA . TYR A 1 96 ? -14.648 -15.789 -12.594 1 91.25 96 TYR A CA 1
ATOM 772 C C . TYR A 1 96 ? -13.281 -16.219 -12.078 1 91.25 96 TYR A C 1
ATOM 774 O O . TYR A 1 96 ? -13.188 -16.953 -11.086 1 91.25 96 TYR A O 1
ATOM 782 N N . CYS A 1 97 ? -12.297 -15.758 -12.727 1 92.38 97 CYS A N 1
ATOM 783 C CA . CYS A 1 97 ? -10.969 -16.297 -12.445 1 92.38 97 CYS A CA 1
ATOM 784 C C . CYS A 1 97 ? -10.102 -15.258 -11.75 1 92.38 97 CYS A C 1
ATOM 786 O O . CYS A 1 97 ? -10.102 -14.086 -12.125 1 92.38 97 CYS A O 1
ATOM 788 N N . ILE A 1 98 ? -9.414 -15.711 -10.703 1 91.5 98 ILE A N 1
ATOM 789 C CA . ILE A 1 98 ? -8.352 -14.984 -10.023 1 91.5 98 ILE A CA 1
ATOM 790 C C . ILE A 1 98 ? -7.105 -15.859 -9.922 1 91.5 98 ILE A C 1
ATOM 792 O O . ILE A 1 98 ? -7.207 -17.062 -9.648 1 91.5 98 ILE A O 1
ATOM 796 N N . TRP A 1 99 ? -5.965 -15.25 -10.141 1 94.94 99 TRP A N 1
ATOM 797 C CA . TRP A 1 99 ? -4.742 -16.047 -10.148 1 94.94 99 TRP A CA 1
ATOM 798 C C . TRP A 1 99 ? -3.98 -15.891 -8.836 1 94.94 99 TRP A C 1
ATOM 800 O O . TRP A 1 99 ? -3.904 -14.797 -8.281 1 94.94 99 TRP A O 1
ATOM 810 N N . GLN A 1 100 ? -3.516 -17 -8.344 1 93.69 100 GLN A N 1
ATOM 811 C CA . GLN A 1 100 ? -2.66 -17.031 -7.164 1 93.69 100 GLN A CA 1
ATOM 812 C C . GLN A 1 100 ? -1.366 -17.797 -7.449 1 93.69 100 GLN A C 1
ATOM 814 O O . GLN A 1 100 ? -1.366 -19.016 -7.535 1 93.69 100 GLN A O 1
ATOM 819 N N . PHE A 1 101 ? -0.291 -17.062 -7.48 1 97.19 101 PHE A N 1
ATOM 820 C CA . PHE A 1 101 ? 1.015 -17.641 -7.766 1 97.19 101 PHE A CA 1
ATOM 821 C C . PHE A 1 101 ? 1.729 -18.031 -6.477 1 97.19 101 PHE A C 1
ATOM 823 O O . PHE A 1 101 ? 1.834 -17.219 -5.555 1 97.19 101 PHE A O 1
ATOM 830 N N . ASN A 1 102 ? 2.266 -19.266 -6.406 1 97 102 ASN A N 1
ATOM 831 C CA . ASN A 1 102 ? 2.955 -19.781 -5.23 1 97 102 ASN A CA 1
ATOM 832 C C . ASN A 1 102 ? 4.441 -20 -5.5 1 97 102 ASN A C 1
ATOM 834 O O . ASN A 1 102 ? 4.809 -20.781 -6.387 1 97 102 ASN A O 1
ATOM 838 N N . PHE A 1 103 ? 5.281 -19.359 -4.738 1 98.25 103 PHE A N 1
ATOM 839 C CA . PHE A 1 103 ? 6.707 -19.359 -5.047 1 98.25 103 PHE A CA 1
ATOM 840 C C . PHE A 1 103 ? 7.457 -20.328 -4.141 1 98.25 103 PHE A C 1
ATOM 842 O O . PHE A 1 103 ? 7.047 -20.562 -3.004 1 98.25 103 PHE A O 1
ATOM 849 N N . ARG A 1 104 ? 8.578 -20.703 -4.566 1 98.25 104 ARG A N 1
ATOM 850 C CA . ARG A 1 104 ? 9.234 -21.828 -3.9 1 98.25 104 ARG A CA 1
ATOM 851 C C . ARG A 1 104 ? 10.438 -21.359 -3.096 1 98.25 104 ARG A C 1
ATOM 853 O O . ARG A 1 104 ? 11.008 -22.125 -2.316 1 98.25 104 ARG A O 1
ATOM 860 N N . GLU A 1 105 ? 10.805 -20.109 -3.221 1 97.25 105 GLU A N 1
ATOM 861 C CA . GLU A 1 105 ? 12.141 -19.719 -2.773 1 97.25 105 GLU A CA 1
ATOM 862 C C . GLU A 1 105 ? 12.188 -19.562 -1.258 1 97.25 105 GLU A C 1
ATOM 864 O O . GLU A 1 105 ? 13.211 -19.828 -0.63 1 97.25 105 GLU A O 1
ATOM 869 N N . PHE A 1 106 ? 11.164 -19.094 -0.651 1 97.31 106 PHE A N 1
ATOM 870 C CA . PHE A 1 106 ? 11.18 -18.875 0.789 1 97.31 106 PHE A CA 1
ATOM 871 C C . PHE A 1 106 ? 11.188 -20.188 1.546 1 97.31 106 PHE A C 1
ATOM 873 O O . PHE A 1 106 ? 10.336 -21.047 1.315 1 97.31 106 PHE A O 1
ATOM 880 N N . ASN A 1 107 ? 12.133 -20.312 2.393 1 96.5 107 ASN A N 1
ATOM 881 C CA . ASN A 1 107 ? 12.273 -21.469 3.26 1 96.5 107 ASN A CA 1
ATOM 882 C C . ASN A 1 107 ? 12.211 -21.078 4.734 1 96.5 107 ASN A C 1
ATOM 884 O O . ASN A 1 107 ? 13.133 -20.438 5.246 1 96.5 107 ASN A O 1
ATOM 888 N N . VAL A 1 108 ? 11.281 -21.594 5.418 1 94.31 108 VAL A N 1
ATOM 889 C CA . VAL A 1 108 ? 11 -21.188 6.793 1 94.31 108 VAL A CA 1
ATOM 890 C C . VAL A 1 108 ? 12.109 -21.688 7.719 1 94.31 108 VAL A C 1
ATOM 892 O O . VAL A 1 108 ? 12.328 -21.125 8.789 1 94.31 108 VAL A O 1
ATOM 895 N N . ASN A 1 109 ? 12.828 -22.641 7.305 1 94.25 109 ASN A N 1
ATOM 896 C CA . ASN A 1 109 ? 13.875 -23.219 8.141 1 94.25 109 ASN A CA 1
ATOM 897 C C . ASN A 1 109 ? 15.219 -22.531 7.906 1 94.25 109 ASN A C 1
ATOM 899 O O . ASN A 1 109 ? 16.156 -22.703 8.695 1 94.25 109 ASN A O 1
ATOM 903 N N . GLU A 1 110 ? 15.359 -21.75 6.812 1 94.81 110 GLU A N 1
ATOM 904 C CA . GLU A 1 110 ? 16.656 -21.219 6.418 1 94.81 110 GLU A CA 1
ATOM 905 C C . GLU A 1 110 ? 16.641 -19.688 6.371 1 94.81 110 GLU A C 1
ATOM 907 O O . GLU A 1 110 ? 17.672 -19.047 6.609 1 94.81 110 GLU A O 1
ATOM 912 N N . ASP A 1 111 ? 15.508 -19.188 6.07 1 95.19 111 ASP A N 1
ATOM 913 C CA . ASP A 1 111 ? 15.414 -17.75 5.805 1 95.19 111 ASP A CA 1
ATOM 914 C C . ASP A 1 111 ? 14.961 -16.984 7.047 1 95.19 111 ASP A C 1
ATOM 916 O O . ASP A 1 111 ? 14.383 -17.578 7.965 1 95.19 111 ASP A O 1
ATOM 920 N N . VAL A 1 112 ? 15.266 -15.68 7.016 1 92.69 112 VAL A N 1
ATOM 921 C CA . VAL A 1 112 ? 14.797 -14.789 8.07 1 92.69 112 VAL A CA 1
ATOM 922 C C . VAL A 1 112 ? 13.367 -14.352 7.77 1 92.69 112 VAL A C 1
ATOM 924 O O . VAL A 1 112 ? 12.992 -14.188 6.605 1 92.69 112 VAL A O 1
ATOM 927 N N . PHE A 1 113 ? 12.586 -14.219 8.82 1 91.5 113 PHE A N 1
ATOM 928 C CA . PHE A 1 113 ? 11.195 -13.797 8.68 1 91.5 113 PHE A CA 1
ATOM 929 C C . PHE A 1 113 ? 10.688 -13.172 9.977 1 91.5 113 PHE A C 1
ATOM 931 O O . PHE A 1 113 ? 11.312 -13.32 11.031 1 91.5 113 PHE A O 1
ATOM 938 N N . ALA A 1 114 ? 9.641 -12.398 9.875 1 87 114 ALA A N 1
ATOM 939 C CA . ALA A 1 114 ? 8.906 -11.945 11.055 1 87 114 ALA A CA 1
ATOM 940 C C . ALA A 1 114 ? 7.934 -13.016 11.539 1 87 114 ALA A C 1
ATOM 942 O O . ALA A 1 114 ? 7.035 -13.43 10.805 1 87 114 ALA A O 1
ATOM 943 N N . ASN A 1 115 ? 8.008 -13.375 12.75 1 86.62 115 ASN A N 1
ATOM 944 C CA . ASN A 1 115 ? 7.25 -14.5 13.305 1 86.62 115 ASN A CA 1
ATOM 945 C C . ASN A 1 115 ? 5.746 -14.289 13.156 1 86.62 115 ASN A C 1
ATOM 947 O O . ASN A 1 115 ? 5.023 -15.195 12.742 1 86.62 115 ASN A O 1
ATOM 951 N N . ASP A 1 116 ? 5.34 -13.133 13.484 1 78.56 116 ASP A N 1
ATOM 952 C CA . ASP A 1 116 ? 3.912 -12.844 13.43 1 78.56 116 ASP A CA 1
ATOM 953 C C . ASP A 1 116 ? 3.381 -12.984 12 1 78.56 116 ASP A C 1
ATOM 955 O O . ASP A 1 116 ? 2.258 -13.453 11.797 1 78.56 116 ASP A O 1
ATOM 959 N N . SER A 1 117 ? 4.164 -12.609 11.078 1 79.69 117 SER A N 1
ATOM 960 C CA . SER A 1 117 ? 3.771 -12.695 9.672 1 79.69 117 SER A CA 1
ATOM 961 C C . SER A 1 117 ? 3.643 -14.148 9.227 1 79.69 117 SER A C 1
ATOM 963 O O . SER A 1 117 ? 2.654 -14.523 8.594 1 79.69 117 SER A O 1
ATOM 965 N N . ILE A 1 118 ? 4.551 -14.953 9.586 1 87.75 118 ILE A N 1
ATOM 966 C CA . ILE A 1 118 ? 4.559 -16.344 9.148 1 87.75 118 ILE A CA 1
ATOM 967 C C . ILE A 1 118 ? 3.422 -17.109 9.828 1 87.75 118 ILE A C 1
ATOM 969 O O . ILE A 1 118 ? 2.76 -17.938 9.195 1 87.75 118 ILE A O 1
ATOM 973 N N . GLU A 1 119 ? 3.246 -16.781 11.008 1 83.38 119 GLU A N 1
ATOM 974 C CA . GLU A 1 119 ? 2.141 -17.438 11.711 1 83.38 119 GLU A CA 1
ATOM 975 C C . GLU A 1 119 ? 0.801 -17.094 11.07 1 83.38 119 GLU A C 1
ATOM 977 O O . GLU A 1 119 ? -0.061 -17.953 10.914 1 83.38 119 GLU A O 1
ATOM 982 N N . LEU A 1 120 ? 0.691 -15.891 10.695 1 76.06 120 LEU A N 1
ATOM 983 C CA . LEU A 1 120 ? -0.521 -15.453 10.016 1 76.06 120 LEU A CA 1
ATOM 984 C C . LEU A 1 120 ? -0.705 -16.203 8.695 1 76.06 120 LEU A C 1
ATOM 986 O O . LEU A 1 120 ? -1.813 -16.625 8.367 1 76.06 120 LEU A O 1
ATOM 990 N N . LEU A 1 121 ? 0.336 -16.312 7.984 1 84.44 121 LEU A N 1
ATOM 991 C CA . LEU A 1 121 ? 0.278 -16.984 6.695 1 84.44 121 LEU A CA 1
ATOM 992 C C . LEU A 1 121 ? -0.078 -18.453 6.867 1 84.44 121 LEU A C 1
ATOM 994 O O . LEU A 1 121 ? -0.882 -19 6.105 1 84.44 121 LEU A O 1
ATOM 998 N N . ARG A 1 122 ? 0.445 -19 7.871 1 84.12 122 ARG A N 1
ATOM 999 C CA . ARG A 1 122 ? 0.118 -20.391 8.172 1 84.12 122 ARG A CA 1
ATOM 1000 C C . ARG A 1 122 ? -1.36 -20.547 8.516 1 84.12 122 ARG A C 1
ATOM 1002 O O . ARG A 1 122 ? -2.027 -21.453 8.016 1 84.12 122 ARG A O 1
ATOM 1009 N N . GLN A 1 123 ? -1.778 -19.656 9.25 1 77.19 123 GLN A N 1
ATOM 1010 C CA . GLN A 1 123 ? -3.172 -19.703 9.688 1 77.19 123 GLN A CA 1
ATOM 1011 C C . GLN A 1 123 ? -4.117 -19.453 8.508 1 77.19 123 GLN A C 1
ATOM 1013 O O . GLN A 1 123 ? -5.242 -19.969 8.5 1 77.19 123 GLN A O 1
ATOM 1018 N N . SER A 1 124 ? -3.578 -18.781 7.551 1 75.44 124 SER A N 1
ATOM 1019 C CA . SER A 1 124 ? -4.406 -18.453 6.391 1 75.44 124 SER A CA 1
ATOM 1020 C C . SER A 1 124 ? -4.379 -19.578 5.363 1 75.44 124 SER A C 1
ATOM 1022 O O . SER A 1 124 ? -5.012 -19.484 4.312 1 75.44 124 SER A O 1
ATOM 1024 N N . GLY A 1 125 ? -3.549 -20.578 5.648 1 81.31 125 GLY A N 1
ATOM 1025 C CA . GLY A 1 125 ? -3.639 -21.781 4.82 1 81.31 125 GLY A CA 1
ATOM 1026 C C . GLY A 1 125 ? -2.443 -21.953 3.906 1 81.31 125 GLY A C 1
ATOM 1027 O O . GLY A 1 125 ? -2.42 -22.875 3.082 1 81.31 125 GLY A O 1
ATOM 1028 N N . ILE A 1 126 ? -1.491 -21.188 4.047 1 88.44 126 ILE A N 1
ATOM 1029 C CA . ILE A 1 126 ? -0.31 -21.344 3.203 1 88.44 126 ILE A CA 1
ATOM 1030 C C . ILE A 1 126 ? 0.52 -22.531 3.676 1 88.44 126 ILE A C 1
ATOM 1032 O O . ILE A 1 126 ? 0.81 -22.656 4.867 1 88.44 126 ILE A O 1
ATOM 1036 N N . ASP A 1 127 ? 0.775 -23.375 2.771 1 93.44 127 ASP A N 1
ATOM 1037 C CA . ASP A 1 127 ? 1.604 -24.547 3.008 1 93.44 127 ASP A CA 1
ATOM 1038 C C . ASP A 1 127 ? 3.023 -24.328 2.486 1 93.44 127 ASP A C 1
ATOM 1040 O O . ASP A 1 127 ? 3.301 -24.562 1.31 1 93.44 127 ASP A O 1
ATOM 1044 N N . PHE A 1 128 ? 3.908 -24.094 3.367 1 95.75 128 PHE A N 1
ATOM 1045 C CA . PHE A 1 128 ? 5.27 -23.734 2.98 1 95.75 128 PHE A CA 1
ATOM 1046 C C . PHE A 1 128 ? 6.004 -24.953 2.416 1 95.75 128 PHE A C 1
ATOM 1048 O O . PHE A 1 128 ? 6.859 -24.812 1.54 1 95.75 128 PHE A O 1
ATOM 1055 N N . LYS A 1 129 ? 5.684 -26.031 2.932 1 96.88 129 LYS A N 1
ATOM 1056 C CA . LYS A 1 129 ? 6.285 -27.234 2.371 1 96.88 129 LYS A CA 1
ATOM 1057 C C . LYS A 1 129 ? 5.867 -27.438 0.915 1 96.88 129 LYS A C 1
ATOM 1059 O O . LYS A 1 129 ? 6.703 -27.734 0.061 1 96.88 129 LYS A O 1
ATOM 1064 N N . LYS A 1 130 ? 4.621 -27.312 0.66 1 97.62 130 LYS A N 1
ATOM 1065 C CA . LYS A 1 130 ? 4.133 -27.406 -0.712 1 97.62 130 LYS A CA 1
ATOM 1066 C C . LYS A 1 130 ? 4.77 -26.344 -1.603 1 97.62 130 LYS A C 1
ATOM 1068 O O . LYS A 1 130 ? 5.113 -26.609 -2.756 1 97.62 130 LYS A O 1
ATOM 1073 N N . ASN A 1 131 ? 4.906 -25.188 -1.05 1 97.69 131 ASN A N 1
ATOM 1074 C CA . ASN A 1 131 ? 5.598 -24.125 -1.78 1 97.69 131 ASN A CA 1
ATOM 1075 C C . ASN A 1 131 ? 7.004 -24.547 -2.184 1 97.69 131 ASN A C 1
ATOM 1077 O O . ASN A 1 131 ? 7.402 -24.391 -3.34 1 97.69 131 ASN A O 1
ATOM 1081 N N . ASN A 1 132 ? 7.719 -25.109 -1.288 1 98.06 132 ASN A N 1
ATOM 1082 C CA . ASN A 1 132 ? 9.102 -25.516 -1.556 1 98.06 132 ASN A CA 1
ATOM 1083 C C . ASN A 1 132 ? 9.172 -26.641 -2.582 1 98.06 132 ASN A C 1
ATOM 1085 O O . ASN A 1 132 ? 10.062 -26.656 -3.434 1 98.06 132 ASN A O 1
ATOM 1089 N N . GLU A 1 133 ? 8.203 -27.453 -2.598 1 98.44 133 GLU A N 1
ATOM 1090 C CA . GLU A 1 133 ? 8.25 -28.656 -3.418 1 98.44 133 GLU A CA 1
ATOM 1091 C C . GLU A 1 133 ? 7.664 -28.406 -4.805 1 98.44 133 GLU A C 1
ATOM 1093 O O . GLU A 1 133 ? 8.164 -28.938 -5.797 1 98.44 133 GLU A O 1
ATOM 1098 N N . LYS A 1 134 ? 6.676 -27.594 -4.844 1 98.62 134 LYS A N 1
ATOM 1099 C CA . LYS A 1 134 ? 5.914 -27.5 -6.09 1 98.62 134 LYS A CA 1
ATOM 1100 C C . LYS A 1 134 ? 5.863 -26.062 -6.605 1 98.62 134 LYS A C 1
ATOM 1102 O O . LYS A 1 134 ? 5.348 -25.812 -7.695 1 98.62 134 LYS A O 1
ATOM 1107 N N . GLY A 1 135 ? 6.391 -25.141 -5.836 1 98.62 135 GLY A N 1
ATOM 1108 C CA . GLY A 1 135 ? 6.234 -23.719 -6.137 1 98.62 135 GLY A CA 1
ATOM 1109 C C . GLY A 1 135 ? 6.926 -23.312 -7.418 1 98.62 135 GLY A C 1
ATOM 1110 O O . GLY A 1 135 ? 7.684 -24.078 -8.008 1 98.62 135 GLY A O 1
ATOM 1111 N N . ILE A 1 136 ? 6.613 -22.172 -7.785 1 98.62 136 ILE A N 1
ATOM 1112 C CA . ILE A 1 136 ? 7.105 -21.531 -9 1 98.62 136 ILE A CA 1
ATOM 1113 C C . ILE A 1 136 ? 8.523 -21.031 -8.773 1 98.62 136 ILE A C 1
ATOM 1115 O O . ILE A 1 136 ? 8.828 -20.453 -7.719 1 98.62 136 ILE A O 1
ATOM 1119 N N . ASP A 1 137 ? 9.359 -21.188 -9.797 1 97.81 137 ASP A N 1
ATOM 1120 C CA . ASP A 1 137 ? 10.633 -20.469 -9.844 1 97.81 137 ASP A CA 1
ATOM 1121 C C . ASP A 1 137 ? 10.414 -18.984 -10.109 1 97.81 137 ASP A C 1
ATOM 1123 O O . ASP A 1 137 ? 9.883 -18.594 -11.148 1 97.81 137 ASP A O 1
ATOM 1127 N N . ALA A 1 138 ? 10.859 -18.219 -9.156 1 96.31 138 ALA A N 1
ATOM 1128 C CA . ALA A 1 138 ? 10.594 -16.781 -9.227 1 96.31 138 ALA A CA 1
ATOM 1129 C C . ALA A 1 138 ? 11.234 -16.172 -10.461 1 96.31 138 ALA A C 1
ATOM 1131 O O . ALA A 1 138 ? 10.672 -15.242 -11.062 1 96.31 138 ALA A O 1
ATOM 1132 N N . MET A 1 139 ? 12.367 -16.625 -10.828 1 94.44 139 MET A N 1
ATOM 1133 C CA . MET A 1 139 ? 13.039 -16.109 -12.016 1 94.44 139 MET A CA 1
ATOM 1134 C C . MET A 1 139 ? 12.242 -16.422 -13.273 1 94.44 139 MET A C 1
ATOM 1136 O O . MET A 1 139 ? 12.102 -15.57 -14.156 1 94.44 139 MET A O 1
ATOM 1140 N N . ARG A 1 140 ? 11.797 -17.609 -13.344 1 96.88 140 ARG A N 1
ATOM 1141 C CA . ARG A 1 140 ? 10.969 -18 -14.484 1 96.88 140 ARG A CA 1
ATOM 1142 C C . ARG A 1 140 ? 9.688 -17.172 -14.539 1 96.88 140 ARG A C 1
ATOM 1144 O O . ARG A 1 140 ? 9.266 -16.75 -15.617 1 96.88 140 ARG A O 1
ATOM 1151 N N . PHE A 1 141 ? 9.117 -17 -13.391 1 97.88 141 PHE A N 1
ATOM 1152 C CA . PHE A 1 141 ? 7.941 -16.125 -13.305 1 97.88 141 PHE A CA 1
ATOM 1153 C C . PHE A 1 141 ? 8.25 -14.742 -13.859 1 97.88 141 PHE A C 1
ATOM 1155 O O . PHE A 1 141 ? 7.48 -14.195 -14.648 1 97.88 141 PHE A O 1
ATOM 1162 N N . GLY A 1 142 ? 9.367 -14.172 -13.398 1 95.38 142 GLY A N 1
ATOM 1163 C CA . GLY A 1 142 ? 9.766 -12.859 -13.883 1 95.38 142 GLY A CA 1
ATOM 1164 C C . GLY A 1 142 ? 9.906 -12.797 -15.391 1 95.38 142 GLY A C 1
ATOM 1165 O O . GLY A 1 142 ? 9.492 -11.82 -16.016 1 95.38 142 GLY A O 1
ATOM 1166 N N . GLU A 1 143 ? 10.453 -13.797 -15.93 1 95 143 GLU A N 1
ATOM 1167 C CA . GLU A 1 143 ? 10.625 -13.883 -17.375 1 95 143 GLU A CA 1
ATOM 1168 C C . GLU A 1 143 ? 9.273 -13.875 -18.094 1 95 143 GLU A C 1
ATOM 1170 O O . GLU A 1 143 ? 9.094 -13.156 -19.078 1 95 143 GLU A O 1
ATOM 1175 N N . LEU A 1 144 ? 8.406 -14.641 -17.641 1 96.81 144 LEU A N 1
ATOM 1176 C CA . LEU A 1 144 ? 7.094 -14.734 -18.266 1 96.81 144 LEU A CA 1
ATOM 1177 C C . LEU A 1 144 ? 6.301 -13.453 -18.078 1 96.81 144 LEU A C 1
ATOM 1179 O O . LEU A 1 144 ? 5.598 -13.008 -18.984 1 96.81 144 LEU A O 1
ATOM 1183 N N . LEU A 1 145 ? 6.438 -12.938 -16.906 1 96.38 145 LEU A N 1
ATOM 1184 C CA . LEU A 1 145 ? 5.758 -11.68 -16.625 1 96.38 145 LEU A CA 1
ATOM 1185 C C . LEU A 1 145 ? 6.238 -10.586 -17.578 1 96.38 145 LEU A C 1
ATOM 1187 O O . LEU A 1 145 ? 5.434 -9.812 -18.109 1 96.38 145 LEU A O 1
ATOM 1191 N N . MET A 1 146 ? 7.473 -10.562 -17.891 1 92.25 146 MET A N 1
ATOM 1192 C CA . MET A 1 146 ? 8.086 -9.555 -18.75 1 92.25 146 MET A CA 1
ATOM 1193 C C . MET A 1 146 ? 7.527 -9.633 -20.172 1 92.25 146 MET A C 1
ATOM 1195 O O . MET A 1 146 ? 7.34 -8.609 -20.828 1 92.25 146 MET A O 1
ATOM 1199 N N . SER A 1 147 ? 7.16 -10.781 -20.562 1 93.06 147 SER A N 1
ATOM 1200 C CA . SER A 1 147 ? 6.703 -10.984 -21.938 1 93.06 147 SER A CA 1
ATOM 1201 C C . SER A 1 147 ? 5.191 -11.148 -22 1 93.06 147 SER A C 1
ATOM 1203 O O . SER A 1 147 ? 4.637 -11.477 -23.047 1 93.06 147 SER A O 1
ATOM 1205 N N . SER A 1 148 ? 4.52 -10.922 -20.938 1 93.56 148 SER A N 1
ATOM 1206 C CA . SER A 1 148 ? 3.096 -11.227 -20.828 1 93.56 148 SER A CA 1
ATOM 1207 C C . SER A 1 148 ? 2.246 -10.07 -21.344 1 93.56 148 SER A C 1
ATOM 1209 O O . SER A 1 148 ? 1.048 -10.234 -21.594 1 93.56 148 SER A O 1
ATOM 1211 N N . GLY A 1 149 ? 2.82 -8.883 -21.453 1 93.06 149 GLY A N 1
ATOM 1212 C CA . GLY A 1 149 ? 2.049 -7.703 -21.828 1 93.06 149 GLY A CA 1
ATOM 1213 C C . GLY A 1 149 ? 1.405 -7.008 -20.641 1 93.06 149 GLY A C 1
ATOM 1214 O O . GLY A 1 149 ? 0.731 -5.992 -20.797 1 93.06 149 GLY A O 1
ATOM 1215 N N . ILE A 1 150 ? 1.705 -7.535 -19.453 1 93.25 150 ILE A N 1
ATOM 1216 C CA . ILE A 1 150 ? 1.104 -6.973 -18.25 1 93.25 150 ILE A CA 1
ATOM 1217 C C . ILE A 1 150 ? 1.953 -5.809 -17.734 1 93.25 150 ILE A C 1
ATOM 1219 O O . ILE A 1 150 ? 1.419 -4.812 -17.25 1 93.25 150 ILE A O 1
ATOM 1223 N N . VAL A 1 151 ? 3.217 -5.953 -17.859 1 93.75 151 VAL A N 1
ATOM 1224 C CA . VAL A 1 151 ? 4.148 -4.914 -17.422 1 93.75 151 VAL A CA 1
ATOM 1225 C C . VAL A 1 151 ? 4.703 -4.18 -18.641 1 93.75 151 VAL A C 1
ATOM 1227 O O . VAL A 1 151 ? 4.535 -4.629 -19.781 1 93.75 151 VAL A O 1
ATOM 1230 N N . LEU A 1 152 ? 5.293 -3.033 -18.391 1 90.31 152 LEU A N 1
ATOM 1231 C CA . LEU A 1 152 ? 5.832 -2.201 -19.453 1 90.31 152 LEU A CA 1
ATOM 1232 C C . LEU A 1 152 ? 4.762 -1.888 -20.5 1 90.31 152 LEU A C 1
ATOM 1234 O O . LEU A 1 152 ? 5.043 -1.865 -21.703 1 90.31 152 LEU A O 1
ATOM 1238 N N . ASN A 1 153 ? 3.537 -1.807 -20.062 1 89.19 153 ASN A N 1
ATOM 1239 C CA . ASN A 1 153 ? 2.367 -1.578 -20.906 1 89.19 153 ASN A CA 1
ATOM 1240 C C . ASN A 1 153 ? 1.515 -0.427 -20.375 1 89.19 153 ASN A C 1
ATOM 1242 O O . ASN A 1 153 ? 0.848 -0.562 -19.359 1 89.19 153 ASN A O 1
ATOM 1246 N N . ASP A 1 154 ? 1.453 0.6 -21.047 1 84.75 154 ASP A N 1
ATOM 1247 C CA . ASP A 1 154 ? 0.793 1.824 -20.609 1 84.75 154 ASP A CA 1
ATOM 1248 C C . ASP A 1 154 ? -0.724 1.654 -20.594 1 84.75 154 ASP A C 1
ATOM 1250 O O . ASP A 1 154 ? -1.438 2.473 -20.016 1 84.75 154 ASP A O 1
ATOM 1254 N N . SER A 1 155 ? -1.205 0.645 -21.172 1 87 155 SER A N 1
ATOM 1255 C CA . SER A 1 155 ? -2.645 0.406 -21.203 1 87 155 SER A CA 1
ATOM 1256 C C . SER A 1 155 ? -3.113 -0.338 -19.953 1 87 155 SER A C 1
ATOM 1258 O O . SER A 1 155 ? -4.316 -0.449 -19.719 1 87 155 SER A O 1
ATOM 1260 N N . VAL A 1 156 ? -2.197 -0.867 -19.234 1 88.75 156 VAL A N 1
ATOM 1261 C CA . VAL A 1 156 ? -2.525 -1.64 -18.047 1 88.75 156 VAL A CA 1
ATOM 1262 C C . VAL A 1 156 ? -2.439 -0.746 -16.812 1 88.75 156 VAL A C 1
ATOM 1264 O O . VAL A 1 156 ? -1.476 0.006 -16.656 1 88.75 156 VAL A O 1
ATOM 1267 N N . HIS A 1 157 ? -3.414 -0.854 -15.906 1 83.38 157 HIS A N 1
ATOM 1268 C CA . HIS A 1 157 ? -3.504 -0.061 -14.68 1 83.38 157 HIS A CA 1
ATOM 1269 C C . HIS A 1 157 ? -3.387 -0.942 -13.445 1 83.38 157 HIS A C 1
ATOM 1271 O O . HIS A 1 157 ? -4.168 -1.88 -13.266 1 83.38 157 HIS A O 1
ATOM 1277 N N . TRP A 1 158 ? -2.469 -0.59 -12.57 1 84.75 158 TRP A N 1
ATOM 1278 C CA . TRP A 1 158 ? -2.186 -1.413 -11.398 1 84.75 158 TRP A CA 1
ATOM 1279 C C . TRP A 1 158 ? -2.775 -0.789 -10.141 1 84.75 158 TRP A C 1
ATOM 1281 O O . TRP A 1 158 ? -2.727 0.43 -9.961 1 84.75 158 TRP A O 1
ATOM 1291 N N . VAL A 1 159 ? -3.344 -1.677 -9.375 1 75.25 159 VAL A N 1
ATOM 1292 C CA . VAL A 1 159 ? -3.789 -1.295 -8.039 1 75.25 159 VAL A CA 1
ATOM 1293 C C . VAL A 1 159 ? -3.271 -2.303 -7.016 1 75.25 159 VAL A C 1
ATOM 1295 O O . VAL A 1 159 ? -3.191 -3.5 -7.297 1 75.25 159 VAL A O 1
ATOM 1298 N N . THR A 1 160 ? -2.82 -1.809 -5.758 1 81.38 160 THR A N 1
ATOM 1299 C CA . THR A 1 160 ? -2.293 -2.744 -4.773 1 81.38 160 THR A CA 1
ATOM 1300 C C . THR A 1 160 ? -3.117 -2.699 -3.49 1 81.38 160 THR A C 1
ATOM 1302 O O . THR A 1 160 ? -3.664 -1.653 -3.133 1 81.38 160 THR A O 1
ATOM 1305 N N . PHE A 1 161 ? -3.143 -3.801 -2.809 1 7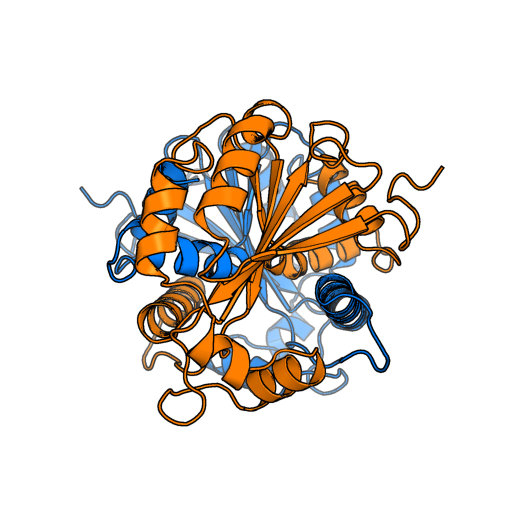1.5 161 PHE A N 1
ATOM 1306 C CA . PHE A 1 161 ? -3.924 -3.922 -1.582 1 71.5 161 PHE A CA 1
ATOM 1307 C C . PHE A 1 161 ? -3.277 -3.133 -0.449 1 71.5 161 PHE A C 1
ATOM 1309 O O . PHE A 1 161 ? -3.973 -2.523 0.365 1 71.5 161 PHE A O 1
ATOM 1316 N N . HIS A 1 162 ? -2.061 -3.135 -0.357 1 75.38 162 HIS A N 1
ATOM 1317 C CA . HIS A 1 162 ? -1.391 -2.469 0.754 1 75.38 162 HIS A CA 1
ATOM 1318 C C . HIS A 1 162 ? -1.643 -0.964 0.727 1 75.38 162 HIS A C 1
ATOM 1320 O O . HIS A 1 162 ? -1.589 -0.303 1.766 1 75.38 162 HIS A O 1
ATOM 1326 N N . SER A 1 163 ? -1.903 -0.529 -0.417 1 79.5 163 SER A N 1
ATOM 1327 C CA . SER A 1 163 ? -2.305 0.87 -0.523 1 79.5 163 SER A CA 1
ATOM 1328 C C . SER A 1 163 ? -3.613 1.127 0.216 1 79.5 163 SER A C 1
ATOM 1330 O O . SER A 1 163 ? -3.965 2.277 0.485 1 79.5 163 SER A O 1
ATOM 1332 N N . GLY A 1 164 ? -4.234 0.135 0.588 1 81.81 164 GLY A N 1
ATOM 1333 C CA . GLY A 1 164 ? -5.551 0.212 1.195 1 81.81 164 GLY A CA 1
ATOM 1334 C C . GLY A 1 164 ? -5.562 0.968 2.51 1 81.81 164 GLY A C 1
ATOM 1335 O O . GLY A 1 164 ? -6.527 1.667 2.824 1 81.81 164 GLY A O 1
ATOM 1336 N N . TYR A 1 165 ? -4.496 0.865 3.188 1 84.88 165 TYR A N 1
ATOM 1337 C CA . TYR A 1 165 ? -4.453 1.575 4.461 1 84.88 165 TYR A CA 1
ATOM 1338 C C . TYR A 1 165 ? -4.441 3.084 4.246 1 84.88 165 TYR A C 1
ATOM 1340 O O . TYR A 1 165 ? -5.207 3.814 4.879 1 84.88 165 TYR A O 1
ATOM 1348 N N . ASP A 1 166 ? -3.58 3.541 3.408 1 88.44 166 ASP A N 1
ATOM 1349 C CA . ASP A 1 166 ? -3.52 4.977 3.145 1 88.44 166 ASP A CA 1
ATOM 1350 C C . ASP A 1 166 ? -4.871 5.504 2.67 1 88.44 166 ASP A C 1
ATOM 1352 O O . ASP A 1 166 ? -5.41 6.457 3.24 1 88.44 166 ASP A O 1
ATOM 1356 N N . PHE A 1 167 ? -5.43 4.836 1.802 1 89.94 167 PHE A N 1
ATOM 1357 C CA . PHE A 1 167 ? -6.707 5.27 1.244 1 89.94 167 PHE A CA 1
ATOM 1358 C C . PHE A 1 167 ? -7.832 5.082 2.256 1 89.94 167 PHE A C 1
ATOM 1360 O O . PHE A 1 167 ? -8.773 5.875 2.299 1 89.94 167 PHE A O 1
ATOM 1367 N N . GLY A 1 168 ? -7.754 4.039 2.979 1 92.25 168 GLY A N 1
ATOM 1368 C CA . GLY A 1 168 ? -8.773 3.787 3.988 1 92.25 168 GLY A CA 1
ATOM 1369 C C . GLY A 1 168 ? -8.875 4.895 5.016 1 92.25 168 GLY A C 1
ATOM 1370 O O . GLY A 1 168 ? -9.977 5.359 5.328 1 92.25 168 GLY A O 1
ATOM 1371 N N . TYR A 1 169 ? -7.75 5.316 5.5 1 92.62 169 TYR A N 1
ATOM 1372 C CA . TYR A 1 169 ? -7.754 6.387 6.488 1 92.62 169 TYR A CA 1
ATOM 1373 C C . TYR A 1 169 ? -8.305 7.676 5.891 1 92.62 169 TYR A C 1
ATOM 1375 O O . TYR A 1 169 ? -9.07 8.391 6.539 1 92.62 169 TYR A O 1
ATOM 1383 N N . LEU A 1 170 ? -7.918 7.996 4.691 1 93 170 LEU A N 1
ATOM 1384 C CA . LEU A 1 170 ? -8.414 9.219 4.066 1 93 170 LEU A CA 1
ATOM 1385 C C . LEU A 1 170 ? -9.914 9.109 3.791 1 93 170 LEU A C 1
ATOM 1387 O O . LEU A 1 170 ? -10.648 10.078 3.986 1 93 170 LEU A O 1
ATOM 1391 N N . LEU A 1 171 ? -10.305 7.941 3.371 1 92.56 171 LEU A N 1
ATOM 1392 C CA . LEU A 1 171 ? -11.719 7.719 3.111 1 92.56 171 LEU A CA 1
ATOM 1393 C C . LEU A 1 171 ? -12.547 7.902 4.383 1 92.56 171 LEU A C 1
ATOM 1395 O O . LEU A 1 171 ? -13.602 8.539 4.355 1 92.56 171 LEU A O 1
ATOM 1399 N N . LYS A 1 172 ? -12.047 7.332 5.375 1 94.44 172 LYS A N 1
ATOM 1400 C CA . LYS A 1 172 ? -12.703 7.496 6.672 1 94.44 172 LYS A CA 1
ATOM 1401 C C . LYS A 1 172 ? -12.844 8.969 7.031 1 94.44 172 LYS A C 1
ATOM 1403 O O . LYS A 1 172 ? -13.898 9.398 7.508 1 94.44 172 LYS A O 1
ATOM 1408 N N . LEU A 1 173 ? -11.812 9.75 6.758 1 92.25 173 LEU A N 1
ATOM 1409 C CA . LEU A 1 173 ? -11.836 11.172 7.078 1 92.25 173 LEU A CA 1
ATOM 1410 C C . LEU A 1 173 ? -12.805 11.922 6.168 1 92.25 173 LEU A C 1
ATOM 1412 O O . LEU A 1 173 ? -13.5 12.836 6.617 1 92.25 173 LEU A O 1
ATOM 1416 N N . LEU A 1 174 ? -12.836 11.57 4.965 1 92.75 174 LEU A N 1
ATOM 1417 C CA . LEU A 1 174 ? -13.648 12.266 3.969 1 92.75 174 LEU A CA 1
ATOM 1418 C C . LEU A 1 174 ? -15.125 11.953 4.156 1 92.75 174 LEU A C 1
ATOM 1420 O O . LEU A 1 174 ? -15.984 12.82 3.961 1 92.75 174 LEU A O 1
ATOM 1424 N N . THR A 1 175 ? -15.453 10.758 4.543 1 91.94 175 THR A N 1
ATOM 1425 C CA . THR A 1 175 ? -16.844 10.328 4.617 1 91.94 175 THR A CA 1
ATOM 1426 C C . THR A 1 175 ? -17.359 10.422 6.051 1 91.94 175 THR A C 1
ATOM 1428 O O . THR A 1 175 ? -18.578 10.406 6.277 1 91.94 175 THR A O 1
ATOM 1431 N N . CYS A 1 176 ? -16.438 10.461 6.98 1 91.25 176 CYS A N 1
ATOM 1432 C CA . CYS A 1 176 ? -16.766 10.438 8.398 1 91.25 176 CYS A CA 1
ATOM 1433 C C . CYS A 1 176 ? -17.609 9.211 8.742 1 91.25 176 CYS A C 1
ATOM 1435 O O . CYS A 1 176 ? -18.562 9.305 9.516 1 91.25 176 CYS A O 1
ATOM 1437 N N . GLN A 1 177 ? -17.297 8.094 8.062 1 91.31 177 GLN A N 1
ATOM 1438 C CA . GLN A 1 177 ? -17.969 6.812 8.266 1 91.31 177 GLN A CA 1
ATOM 1439 C C . GLN A 1 177 ? -16.969 5.668 8.352 1 91.31 177 GLN A C 1
ATOM 1441 O O . GLN A 1 177 ? -15.812 5.82 7.945 1 91.31 177 GLN A O 1
ATOM 1446 N N . ASN A 1 178 ? -17.469 4.574 8.938 1 94.38 178 ASN A N 1
ATOM 1447 C CA . ASN A 1 178 ? -16.688 3.344 8.852 1 94.38 178 ASN A CA 1
ATOM 1448 C C . ASN A 1 178 ? -16.516 2.902 7.398 1 94.38 178 ASN A C 1
ATOM 1450 O O . ASN A 1 178 ? -17.312 3.25 6.531 1 94.38 178 ASN A O 1
ATOM 1454 N N . LEU A 1 179 ? -15.414 2.148 7.207 1 93.75 179 LEU A N 1
ATOM 1455 C CA . LEU A 1 179 ? -15.18 1.592 5.879 1 93.75 179 LEU A CA 1
ATOM 1456 C C . LEU A 1 179 ? -16.281 0.604 5.504 1 93.75 179 LEU A C 1
ATOM 1458 O O . LEU A 1 179 ? -16.953 0.059 6.379 1 93.75 179 LEU A O 1
ATOM 1462 N N . PRO A 1 180 ? -16.453 0.422 4.25 1 91.19 180 PRO A N 1
ATOM 1463 C CA . PRO A 1 180 ? -17.484 -0.511 3.793 1 91.19 180 PRO A CA 1
ATOM 1464 C C . PRO A 1 180 ? -17.281 -1.926 4.328 1 91.19 180 PRO A C 1
ATOM 1466 O O . PRO A 1 180 ? -16.156 -2.312 4.648 1 91.19 180 PRO A O 1
ATOM 1469 N N . ASP A 1 181 ? -18.344 -2.705 4.32 1 89.88 181 ASP A N 1
ATOM 1470 C CA . ASP A 1 181 ? -18.312 -4.055 4.871 1 89.88 181 ASP A CA 1
ATOM 1471 C C . ASP A 1 181 ? -17.625 -5.02 3.91 1 89.88 181 ASP A C 1
ATOM 1473 O O . ASP A 1 181 ? -17.188 -6.105 4.312 1 89.88 181 ASP A O 1
ATOM 1477 N N . THR A 1 182 ? -17.578 -4.555 2.662 1 82.38 182 THR A N 1
ATOM 1478 C CA . THR A 1 182 ? -16.984 -5.445 1.67 1 82.38 182 THR A CA 1
ATOM 1479 C C . THR A 1 182 ? -15.836 -4.758 0.951 1 82.38 182 THR A C 1
ATOM 1481 O O . THR A 1 182 ? -15.805 -3.531 0.837 1 82.38 182 THR A O 1
ATOM 1484 N N . GLN A 1 183 ? -14.883 -5.555 0.486 1 81.94 183 GLN A N 1
ATOM 1485 C CA . GLN A 1 183 ? -13.75 -5.059 -0.293 1 81.94 183 GLN A CA 1
ATOM 1486 C C . GLN A 1 183 ? -14.227 -4.344 -1.554 1 81.94 183 GLN A C 1
ATOM 1488 O O . GLN A 1 183 ? -13.68 -3.305 -1.93 1 81.94 183 GLN A O 1
ATOM 1493 N N . VAL A 1 184 ? -15.211 -4.895 -2.178 1 76.31 184 VAL A N 1
ATOM 1494 C CA . VAL A 1 184 ? -15.766 -4.305 -3.393 1 76.31 184 VAL A CA 1
ATOM 1495 C C . VAL A 1 184 ? -16.297 -2.906 -3.094 1 76.31 184 VAL A C 1
ATOM 1497 O O . VAL A 1 184 ? -16.047 -1.965 -3.85 1 76.31 184 VAL A O 1
ATOM 1500 N N . GLY A 1 185 ? -17.031 -2.795 -2.039 1 82.12 185 GLY A N 1
ATOM 1501 C CA . GLY A 1 185 ? -17.516 -1.483 -1.634 1 82.12 185 GLY 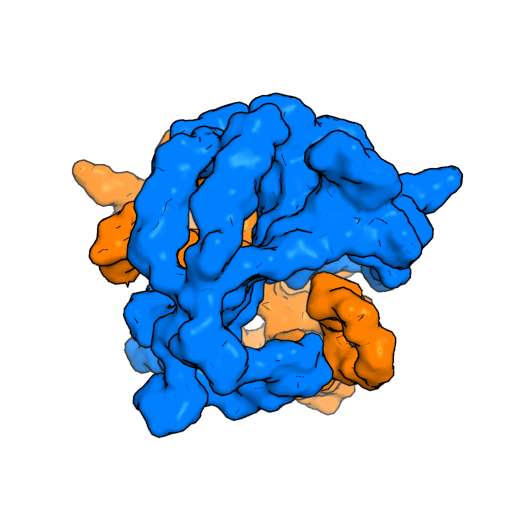A CA 1
ATOM 1502 C C . GLY A 1 185 ? -16.391 -0.492 -1.374 1 82.12 185 GLY A C 1
ATOM 1503 O O . GLY A 1 185 ? -16.5 0.679 -1.747 1 82.12 185 GLY A O 1
ATOM 1504 N N . PHE A 1 186 ? -15.398 -1.052 -0.789 1 89.5 186 PHE A N 1
ATOM 1505 C CA . PHE A 1 186 ? -14.234 -0.224 -0.493 1 89.5 186 PHE A CA 1
ATOM 1506 C C . PHE A 1 186 ? -13.609 0.313 -1.776 1 89.5 186 PHE A C 1
ATOM 1508 O O . PHE A 1 186 ? -13.406 1.521 -1.915 1 89.5 186 PHE A O 1
ATOM 1515 N N . PHE A 1 187 ? -13.398 -0.497 -2.732 1 80.44 187 PHE A N 1
ATOM 1516 C CA . PHE A 1 187 ? -12.734 -0.094 -3.969 1 80.44 187 PHE A CA 1
ATOM 1517 C C . PHE A 1 187 ? -13.641 0.816 -4.793 1 80.44 187 PHE A C 1
ATOM 1519 O O . PHE A 1 187 ? -13.156 1.719 -5.48 1 80.44 187 PHE A O 1
ATOM 1526 N N . SER A 1 188 ? -14.945 0.631 -4.66 1 81.38 188 SER A N 1
ATOM 1527 C CA . SER A 1 188 ? -15.875 1.535 -5.328 1 81.38 188 SER A CA 1
ATOM 1528 C C . SER A 1 188 ? -15.734 2.961 -4.812 1 81.38 188 SER A C 1
ATOM 1530 O O . SER A 1 188 ? -15.703 3.912 -5.594 1 81.38 188 SER A O 1
ATOM 1532 N N . LEU A 1 189 ? -15.625 3.039 -3.541 1 87 189 LEU A N 1
ATOM 1533 C CA . LEU A 1 189 ? -15.461 4.363 -2.945 1 87 189 LEU A CA 1
ATOM 1534 C C . LEU A 1 189 ? -14.109 4.965 -3.312 1 87 189 LEU A C 1
ATOM 1536 O O . LEU A 1 189 ? -14.008 6.164 -3.568 1 87 189 LEU A O 1
ATOM 1540 N N . ILE A 1 190 ? -13.102 4.152 -3.312 1 86 190 ILE A N 1
ATOM 1541 C CA . ILE A 1 190 ? -11.773 4.629 -3.701 1 86 190 ILE A CA 1
ATOM 1542 C C . ILE A 1 190 ? -11.828 5.203 -5.113 1 86 190 ILE A C 1
ATOM 1544 O O . ILE A 1 190 ? -11.25 6.258 -5.383 1 86 190 ILE A O 1
ATOM 1548 N N . ASN A 1 191 ? -12.523 4.637 -5.938 1 79.81 191 ASN A N 1
ATOM 1549 C CA . ASN A 1 191 ? -12.641 5.09 -7.32 1 79.81 191 ASN A CA 1
ATOM 1550 C C . ASN A 1 191 ? -13.367 6.426 -7.414 1 79.81 191 ASN A C 1
ATOM 1552 O O . ASN A 1 191 ? -13.07 7.242 -8.289 1 79.81 191 ASN A O 1
ATOM 1556 N N . ILE A 1 192 ? -14.305 6.566 -6.566 1 83.06 192 ILE A N 1
ATOM 1557 C CA . ILE A 1 192 ? -15.102 7.793 -6.57 1 83.06 192 ILE A CA 1
ATOM 1558 C C . ILE A 1 192 ? -14.266 8.945 -6.023 1 83.06 192 ILE A C 1
ATOM 1560 O O . ILE A 1 192 ? -14.195 10.016 -6.633 1 83.06 192 ILE A O 1
ATOM 1564 N N . TYR A 1 193 ? -13.539 8.742 -4.996 1 89.56 193 TYR A N 1
ATOM 1565 C CA . TYR A 1 193 ? -12.93 9.836 -4.246 1 89.56 193 TYR A CA 1
ATOM 1566 C C . TYR A 1 193 ? -11.516 10.117 -4.75 1 89.56 193 TYR A C 1
ATOM 1568 O O . TYR A 1 193 ? -10.984 11.211 -4.543 1 89.56 193 TYR A O 1
ATOM 1576 N N . PHE A 1 194 ? -10.914 9.086 -5.379 1 86.75 194 PHE A N 1
ATOM 1577 C CA . PHE A 1 194 ? -9.508 9.234 -5.723 1 86.75 194 PHE A CA 1
ATOM 1578 C C . PHE A 1 194 ? -9.266 8.883 -7.188 1 86.75 194 PHE A C 1
ATOM 1580 O O . PHE A 1 194 ? -8.422 9.492 -7.844 1 86.75 194 PHE A O 1
ATOM 1587 N N . MET B 1 1 ? 21.734 13.961 -14.523 1 22.3 1 MET B N 1
ATOM 1588 C CA . MET B 1 1 ? 21.594 14.891 -13.406 1 22.3 1 MET B CA 1
ATOM 1589 C C . MET B 1 1 ? 20.391 14.531 -12.547 1 22.3 1 MET B C 1
ATOM 1591 O O . MET B 1 1 ? 19.297 14.312 -13.062 1 22.3 1 MET B O 1
ATOM 1595 N N . SER B 1 2 ? 20.594 14.008 -11.328 1 27.2 2 SER B N 1
ATOM 1596 C CA . SER B 1 2 ? 19.703 13.344 -10.375 1 27.2 2 SER B CA 1
ATOM 1597 C C . SER B 1 2 ? 18.516 14.234 -10.016 1 27.2 2 SER B C 1
ATOM 1599 O O . SER B 1 2 ? 18.703 15.375 -9.578 1 27.2 2 SER B O 1
ATOM 1601 N N . LEU B 1 3 ? 17.516 14.227 -10.688 1 34.59 3 LEU B N 1
ATOM 1602 C CA . LEU B 1 3 ? 16.484 15.258 -10.625 1 34.59 3 LEU B CA 1
ATOM 1603 C C . LEU B 1 3 ? 16.047 15.508 -9.188 1 34.59 3 LEU B C 1
ATOM 1605 O O . LEU B 1 3 ? 15.078 16.234 -8.953 1 34.59 3 LEU B O 1
ATOM 1609 N N . LEU B 1 4 ? 16.219 14.453 -8.312 1 41.19 4 LEU B N 1
ATOM 1610 C CA . LEU B 1 4 ? 15.766 14.859 -6.988 1 41.19 4 LEU B CA 1
ATOM 1611 C C . LEU B 1 4 ? 16.641 15.977 -6.438 1 41.19 4 LEU B C 1
ATOM 1613 O O . LEU B 1 4 ? 17.875 15.906 -6.523 1 41.19 4 LEU B O 1
ATOM 1617 N N . PRO B 1 5 ? 16.219 17.156 -6.258 1 46.88 5 PRO B N 1
ATOM 1618 C CA . PRO B 1 5 ? 17.062 18.219 -5.715 1 46.88 5 PRO B CA 1
ATOM 1619 C C . PRO B 1 5 ? 17.875 17.781 -4.496 1 46.88 5 PRO B C 1
ATOM 1621 O O . PRO B 1 5 ? 17.484 16.828 -3.809 1 46.88 5 PRO B O 1
ATOM 1624 N N . LYS B 1 6 ? 19.078 18.203 -4.363 1 47.06 6 LYS B N 1
ATOM 1625 C CA . LYS B 1 6 ? 19.938 18.078 -3.193 1 47.06 6 LYS B CA 1
ATOM 1626 C C . LYS B 1 6 ? 19.172 18.359 -1.905 1 47.06 6 LYS B C 1
ATOM 1628 O O . LYS B 1 6 ? 18.25 19.172 -1.893 1 47.06 6 LYS B O 1
ATOM 1633 N N . SER B 1 7 ? 19.156 17.422 -0.81 1 55.97 7 SER B N 1
ATOM 1634 C CA . SER B 1 7 ? 18.547 17.5 0.514 1 55.97 7 SER B CA 1
ATOM 1635 C C . SER B 1 7 ? 18.281 18.953 0.922 1 55.97 7 SER B C 1
ATOM 1637 O O . SER B 1 7 ? 17.219 19.266 1.439 1 55.97 7 SER B O 1
ATOM 1639 N N . ASP B 1 8 ? 19.078 19.875 0.499 1 63.97 8 ASP B N 1
ATOM 1640 C CA . ASP B 1 8 ? 19 21.266 0.938 1 63.97 8 ASP B CA 1
ATOM 1641 C C . ASP B 1 8 ? 17.953 22.031 0.141 1 63.97 8 ASP B C 1
ATOM 1643 O O . ASP B 1 8 ? 17.594 23.156 0.495 1 63.97 8 ASP B O 1
ATOM 1647 N N . SER B 1 9 ? 17.266 21.328 -0.691 1 80.5 9 SER B N 1
ATOM 1648 C CA . SER B 1 9 ? 16.375 22.047 -1.594 1 80.5 9 SER B CA 1
ATOM 1649 C C . SER B 1 9 ? 14.914 21.734 -1.308 1 80.5 9 SER B C 1
ATOM 1651 O O . SER B 1 9 ? 14.016 22.328 -1.902 1 80.5 9 SER B O 1
ATOM 1653 N N . ILE B 1 10 ? 14.656 20.984 -0.238 1 82.44 10 ILE B N 1
ATOM 1654 C CA . ILE B 1 10 ? 13.281 20.594 0.036 1 82.44 10 ILE B CA 1
ATOM 1655 C C . ILE B 1 10 ? 12.836 21.188 1.37 1 82.44 10 ILE B C 1
ATOM 1657 O O . ILE B 1 10 ? 13.578 21.156 2.354 1 82.44 10 ILE B O 1
ATOM 1661 N N . GLN B 1 11 ? 11.758 21.828 1.378 1 88.38 11 GLN B N 1
ATOM 1662 C CA . GLN B 1 11 ? 11.102 22.312 2.592 1 88.38 11 GLN B CA 1
ATOM 1663 C C . GLN B 1 11 ? 9.891 21.438 2.938 1 88.38 11 GLN B C 1
ATOM 1665 O O . GLN B 1 11 ? 8.93 21.375 2.17 1 88.38 11 GLN B O 1
ATOM 1670 N N . ILE B 1 12 ? 9.938 20.828 4.086 1 89.25 12 ILE B N 1
ATOM 1671 C CA . ILE B 1 12 ? 8.75 20.172 4.605 1 89.25 12 ILE B CA 1
ATOM 1672 C C . ILE B 1 12 ? 7.844 21.188 5.293 1 89.25 12 ILE B C 1
ATOM 1674 O O . ILE B 1 12 ? 8.227 21.766 6.309 1 89.25 12 ILE B O 1
ATOM 1678 N N . ARG B 1 13 ? 6.785 21.359 4.707 1 93.81 13 ARG B N 1
ATOM 1679 C CA . ARG B 1 13 ? 5.816 22.266 5.309 1 93.81 13 ARG B CA 1
ATOM 1680 C C . ARG B 1 13 ? 4.973 21.547 6.355 1 93.81 13 ARG B C 1
ATOM 1682 O O . ARG B 1 13 ? 3.998 20.875 6.02 1 93.81 13 ARG B O 1
ATOM 1689 N N . GLU B 1 14 ? 5.375 21.797 7.613 1 94.94 14 GLU B N 1
ATOM 1690 C CA . GLU B 1 14 ? 4.625 21.234 8.734 1 94.94 14 GLU B CA 1
ATOM 1691 C C . GLU B 1 14 ? 3.277 21.922 8.898 1 94.94 14 GLU B C 1
ATOM 1693 O O . GLU B 1 14 ? 3.221 23.141 9.062 1 94.94 14 GLU B O 1
ATOM 1698 N N . VAL B 1 15 ? 2.287 21.125 8.875 1 98.12 15 VAL B N 1
ATOM 1699 C CA . VAL B 1 15 ? 0.953 21.703 8.977 1 98.12 15 VAL B CA 1
ATOM 1700 C C . VAL B 1 15 ? 0.326 21.328 10.312 1 98.12 15 VAL B C 1
ATOM 1702 O O . VAL B 1 15 ? 0.215 20.141 10.641 1 98.12 15 VAL B O 1
ATOM 1705 N N . TRP B 1 16 ? -0.029 22.297 11.016 1 98.5 16 TRP B N 1
ATOM 1706 C CA . TRP B 1 16 ? -0.697 22.188 12.305 1 98.5 16 TRP B CA 1
ATOM 1707 C C . TRP B 1 16 ? -2.051 22.891 12.281 1 98.5 16 TRP B C 1
ATOM 1709 O O . TRP B 1 16 ? -2.484 23.375 11.234 1 98.5 16 TRP B O 1
ATOM 1719 N N . ASN B 1 17 ? -2.719 22.891 13.406 1 98.56 17 ASN B N 1
ATOM 1720 C CA . ASN B 1 17 ? -4.055 23.469 13.453 1 98.56 17 ASN B CA 1
ATOM 1721 C C . ASN B 1 17 ? -4.031 24.953 13.062 1 98.56 17 ASN B C 1
ATOM 1723 O O . ASN B 1 17 ? -4.941 25.422 12.383 1 98.56 17 ASN B O 1
ATOM 1727 N N . ASP B 1 18 ? -3.008 25.625 13.328 1 98.44 18 ASP B N 1
ATOM 1728 C CA . ASP B 1 18 ? -2.988 27.078 13.219 1 98.44 18 ASP B CA 1
ATOM 1729 C C . ASP B 1 18 ? -2.705 27.516 11.781 1 98.44 18 ASP B C 1
ATOM 1731 O O . ASP B 1 18 ? -2.957 28.672 11.422 1 98.44 18 ASP B O 1
ATOM 1735 N N . ASN B 1 19 ? -2.186 26.641 11.008 1 98.56 19 ASN B N 1
ATOM 1736 C CA . ASN B 1 19 ? -1.874 27.062 9.648 1 98.56 19 ASN B CA 1
ATOM 1737 C C . ASN B 1 19 ? -2.559 26.172 8.617 1 98.56 19 ASN B C 1
ATOM 1739 O O . ASN B 1 19 ? -2.203 26.203 7.434 1 98.56 19 ASN B O 1
ATOM 1743 N N . LEU B 1 20 ? -3.498 25.375 9.047 1 98.56 20 LEU B N 1
ATOM 1744 C CA . LEU B 1 20 ? -4.156 24.406 8.18 1 98.56 20 LEU B CA 1
ATOM 1745 C C . LEU B 1 20 ? -4.797 25.094 6.977 1 98.56 20 LEU B C 1
ATOM 1747 O O . LEU B 1 20 ? -4.559 24.703 5.832 1 98.56 20 LEU B O 1
ATOM 1751 N N . GLU B 1 21 ? -5.543 26.125 7.184 1 98.12 21 GLU B N 1
ATOM 1752 C CA . GLU B 1 21 ? -6.277 26.797 6.117 1 98.12 21 GLU B CA 1
ATOM 1753 C C . GLU B 1 21 ? -5.328 27.453 5.125 1 98.12 21 GLU B C 1
ATOM 1755 O O . GLU B 1 21 ? -5.559 27.406 3.914 1 98.12 21 GLU B O 1
ATOM 1760 N N . GLU B 1 22 ? -4.309 28.031 5.664 1 97.94 22 GLU B N 1
ATOM 1761 C CA . GLU B 1 22 ? -3.322 28.688 4.805 1 97.94 22 GLU B CA 1
ATOM 1762 C C . GLU B 1 22 ? -2.639 27.672 3.885 1 97.94 22 GLU B C 1
ATOM 1764 O O . GLU B 1 22 ? -2.424 27.953 2.703 1 97.94 22 GLU B O 1
ATOM 1769 N N . GLU B 1 23 ? -2.303 26.578 4.422 1 97.94 23 GLU B N 1
ATOM 1770 C CA . GLU B 1 23 ? -1.623 25.562 3.625 1 97.94 23 GLU B CA 1
ATOM 1771 C C . GLU B 1 23 ? -2.555 24.969 2.568 1 97.94 23 GLU B C 1
ATOM 1773 O O . GLU B 1 23 ? -2.133 24.719 1.438 1 97.94 23 GLU B O 1
ATOM 1778 N N . PHE B 1 24 ? -3.818 24.797 2.912 1 97.94 24 PHE B N 1
ATOM 1779 C CA . PHE B 1 24 ? -4.77 24.312 1.924 1 97.94 24 PHE B CA 1
ATOM 1780 C C . PHE B 1 24 ? -4.977 25.328 0.811 1 97.94 24 PHE B C 1
ATOM 1782 O O . PHE B 1 24 ? -5.195 24.953 -0.344 1 97.94 24 PHE B O 1
ATOM 1789 N N . ALA B 1 25 ? -4.934 26.578 1.135 1 97.5 25 ALA B N 1
ATOM 1790 C CA . ALA B 1 25 ? -5.027 27.609 0.104 1 97.5 25 ALA B CA 1
ATOM 1791 C C . ALA B 1 25 ? -3.896 27.469 -0.91 1 97.5 25 ALA B C 1
ATOM 1793 O O . ALA B 1 25 ? -4.121 27.594 -2.117 1 97.5 25 ALA B O 1
ATOM 1794 N N . LEU B 1 26 ? -2.738 27.234 -0.421 1 96.94 26 LEU B N 1
ATOM 1795 C CA . LEU B 1 26 ? -1.6 27.031 -1.309 1 96.94 26 LEU B CA 1
ATOM 1796 C C . LEU B 1 26 ? -1.804 25.797 -2.184 1 96.94 26 LEU B C 1
ATOM 1798 O O . LEU B 1 26 ? -1.543 25.844 -3.389 1 96.94 26 LEU B O 1
ATOM 1802 N N . ILE B 1 27 ? -2.244 24.781 -1.555 1 96.81 27 ILE B N 1
ATOM 1803 C CA . ILE B 1 27 ? -2.441 23.531 -2.266 1 96.81 27 ILE B CA 1
ATOM 1804 C C . ILE B 1 27 ? -3.465 23.719 -3.383 1 96.81 27 ILE B C 1
ATOM 1806 O O . ILE B 1 27 ? -3.273 23.234 -4.5 1 96.81 27 ILE B O 1
ATOM 1810 N N . ARG B 1 28 ? -4.531 24.438 -3.131 1 96.5 28 ARG B N 1
ATOM 1811 C CA . ARG B 1 28 ? -5.57 24.703 -4.125 1 96.5 28 ARG B CA 1
ATOM 1812 C C . ARG B 1 28 ? -5.004 25.453 -5.324 1 96.5 28 ARG B C 1
ATOM 1814 O O . ARG B 1 28 ? -5.473 25.281 -6.449 1 96.5 28 ARG B O 1
ATOM 1821 N N . GLU B 1 29 ? -4.012 26.141 -5.062 1 96.25 29 GLU B N 1
ATOM 1822 C CA . GLU B 1 29 ? -3.416 26.953 -6.125 1 96.25 29 GLU B CA 1
ATOM 1823 C C . GLU B 1 29 ? -2.545 26.094 -7.039 1 96.25 29 GLU B C 1
ATOM 1825 O O . GLU B 1 29 ? -2.398 26.391 -8.227 1 96.25 29 GLU B O 1
ATOM 1830 N N . ILE B 1 30 ? -2.055 25.016 -6.547 1 95.88 30 ILE B N 1
ATOM 1831 C CA . ILE B 1 30 ? -1.015 24.344 -7.32 1 95.88 30 ILE B CA 1
ATOM 1832 C C . ILE B 1 30 ? -1.548 23.031 -7.867 1 95.88 30 ILE B C 1
ATOM 1834 O O . ILE B 1 30 ? -0.961 22.438 -8.781 1 95.88 30 ILE B O 1
ATOM 1838 N N . VAL B 1 31 ? -2.588 22.469 -7.344 1 94.94 31 VAL B N 1
ATOM 1839 C CA . VAL B 1 31 ? -3.021 21.094 -7.582 1 94.94 31 VAL B CA 1
ATOM 1840 C C . VAL B 1 31 ? -3.248 20.891 -9.078 1 94.94 31 VAL B C 1
ATOM 1842 O O . VAL B 1 31 ? -2.967 19.812 -9.602 1 94.94 31 VAL B O 1
ATOM 1845 N N . ASP B 1 32 ? -3.678 21.844 -9.844 1 94.62 32 ASP B N 1
ATOM 1846 C CA . ASP B 1 32 ? -3.941 21.703 -11.266 1 94.62 32 ASP B CA 1
ATOM 1847 C C . ASP B 1 32 ? -2.641 21.516 -12.055 1 94.62 32 ASP B C 1
ATOM 1849 O O . ASP B 1 32 ? -2.598 20.781 -13.039 1 94.62 32 ASP B O 1
ATOM 1853 N N . ASP B 1 33 ? -1.636 22.156 -11.586 1 95.75 33 ASP B N 1
ATOM 1854 C CA . ASP B 1 33 ? -0.354 22.125 -12.281 1 95.75 33 ASP B CA 1
ATOM 1855 C C . ASP B 1 33 ? 0.501 20.953 -11.805 1 95.75 33 ASP B C 1
ATOM 1857 O O . ASP B 1 33 ? 1.445 20.547 -12.484 1 95.75 33 ASP B O 1
ATOM 1861 N N . TYR B 1 34 ? 0.205 20.469 -10.656 1 94.12 34 TYR B N 1
ATOM 1862 C CA . TYR B 1 34 ? 0.915 19.344 -10.062 1 94.12 34 TYR B CA 1
ATOM 1863 C C . TYR B 1 34 ? -0.051 18.219 -9.688 1 94.12 34 TYR B C 1
ATOM 1865 O O . TYR B 1 34 ? -0.232 17.922 -8.508 1 94.12 34 TYR B O 1
ATOM 1873 N N . PRO B 1 35 ? -0.577 17.547 -10.664 1 92.56 35 PRO B N 1
ATOM 1874 C CA . PRO B 1 35 ? -1.729 16.672 -10.453 1 92.56 35 PRO B CA 1
ATOM 1875 C C . PRO B 1 35 ? -1.329 15.273 -9.961 1 92.56 35 PRO B C 1
ATOM 1877 O O . PRO B 1 35 ? -2.191 14.414 -9.758 1 92.56 35 PRO B O 1
ATOM 1880 N N . TYR B 1 36 ? -0.095 14.977 -9.734 1 86.69 36 TYR B N 1
ATOM 1881 C CA . TYR B 1 36 ? 0.333 13.695 -9.18 1 86.69 36 TYR B CA 1
ATOM 1882 C C . TYR B 1 36 ? 0.584 13.805 -7.68 1 86.69 36 TYR B C 1
ATOM 1884 O O . TYR B 1 36 ? 1.394 14.625 -7.238 1 86.69 36 TYR B O 1
ATOM 1892 N N . VAL B 1 37 ? -0.104 13 -6.926 1 90 37 VAL B N 1
ATOM 1893 C CA . VAL B 1 37 ? -0.069 13.102 -5.469 1 90 37 VAL B CA 1
ATOM 1894 C C . VAL B 1 37 ? 0.46 11.797 -4.871 1 90 37 VAL B C 1
ATOM 1896 O O . VAL B 1 37 ? -0.15 10.742 -5.035 1 90 37 VAL B O 1
ATOM 1899 N N . ALA B 1 38 ? 1.589 11.906 -4.23 1 85.69 38 ALA B N 1
ATOM 1900 C CA . ALA B 1 38 ? 2.111 10.797 -3.447 1 85.69 38 ALA B CA 1
ATOM 1901 C C . ALA B 1 38 ? 1.752 10.945 -1.972 1 85.69 38 ALA B C 1
ATOM 1903 O O . ALA B 1 38 ? 1.944 12.008 -1.384 1 85.69 38 ALA B O 1
ATOM 1904 N N . MET B 1 39 ? 1.262 9.852 -1.442 1 89.31 39 MET B N 1
ATOM 1905 C CA . MET B 1 39 ? 0.783 9.914 -0.065 1 89.31 39 MET B CA 1
ATOM 1906 C C . MET B 1 39 ? 1.542 8.938 0.821 1 89.31 39 MET B C 1
ATOM 1908 O O . MET B 1 39 ? 1.925 7.852 0.371 1 89.31 39 MET B O 1
ATOM 1912 N N . ASP B 1 40 ? 1.699 9.391 2.057 1 85.44 40 ASP B N 1
ATOM 1913 C CA . ASP B 1 40 ? 2.266 8.555 3.109 1 85.44 40 ASP B CA 1
ATOM 1914 C C . ASP B 1 40 ? 1.565 8.805 4.445 1 85.44 40 ASP B C 1
ATOM 1916 O O . ASP B 1 40 ? 1.455 9.945 4.891 1 85.44 40 ASP B O 1
ATOM 1920 N N . THR B 1 41 ? 1.076 7.727 5.027 1 91.31 41 THR B N 1
ATOM 1921 C CA . THR B 1 41 ? 0.358 7.879 6.285 1 91.31 41 THR B CA 1
ATOM 1922 C C . THR B 1 41 ? 1.111 7.199 7.426 1 91.31 41 THR B C 1
ATOM 1924 O O . THR B 1 41 ? 1.753 6.164 7.219 1 91.31 41 THR B O 1
ATOM 1927 N N . GLU B 1 42 ? 1.034 7.855 8.547 1 89.06 42 GLU B N 1
ATOM 1928 C CA . GLU B 1 42 ? 1.465 7.242 9.805 1 89.06 42 GLU B CA 1
ATOM 1929 C C . GLU B 1 42 ? 0.277 6.977 10.727 1 89.06 42 GLU B C 1
ATOM 1931 O O . GLU B 1 42 ? -0.507 7.883 11.016 1 89.06 42 GLU B O 1
ATOM 1936 N N . PHE B 1 43 ? 0.165 5.785 11.148 1 91.06 43 PHE B N 1
ATOM 1937 C CA . PHE B 1 43 ? -0.917 5.352 12.023 1 91.06 43 PHE B CA 1
ATOM 1938 C C . PHE B 1 43 ? -0.399 4.391 13.086 1 91.06 43 PHE B C 1
ATOM 1940 O O . PHE B 1 43 ? 0.756 3.963 13.039 1 91.06 43 PHE B O 1
ATOM 1947 N N . PRO B 1 44 ? -1.159 4.098 14.141 1 91.06 44 PRO B N 1
ATOM 1948 C CA . PRO B 1 44 ? -0.652 3.416 15.336 1 91.06 44 PRO B CA 1
ATOM 1949 C C . PRO B 1 44 ? -0.298 1.954 15.078 1 91.06 44 PRO B C 1
ATOM 1951 O O . PRO B 1 44 ? 0.028 1.218 16.016 1 91.06 44 PRO B O 1
ATOM 1954 N N . GLY B 1 45 ? -0.404 1.462 13.875 1 85.44 45 GLY B N 1
ATOM 1955 C CA . GLY B 1 45 ? -0.073 0.089 13.523 1 85.44 45 GLY B CA 1
ATOM 1956 C C . GLY B 1 45 ? -1.296 -0.777 13.289 1 85.44 45 GLY B C 1
ATOM 1957 O O . GLY B 1 45 ? -2.361 -0.27 12.93 1 85.44 45 GLY B O 1
ATOM 1958 N N . VAL B 1 46 ? -1.03 -2.062 13.227 1 82.38 46 VAL B N 1
ATOM 1959 C CA . VAL B 1 46 ? -2.094 -3.053 13.094 1 82.38 46 VAL B CA 1
ATOM 1960 C C . VAL B 1 46 ? -2.283 -3.793 14.414 1 82.38 46 VAL B C 1
ATOM 1962 O O . VAL B 1 46 ? -1.364 -4.457 14.898 1 82.38 46 VAL B O 1
ATOM 1965 N N . VAL B 1 47 ? -3.488 -3.582 14.961 1 85.31 47 VAL B N 1
ATOM 1966 C CA . VAL B 1 47 ? -3.742 -4.121 16.297 1 85.31 47 VAL B CA 1
ATOM 1967 C C . VAL B 1 47 ? -4.777 -5.238 16.203 1 85.31 47 VAL B C 1
ATOM 1969 O O . VAL B 1 47 ? -4.668 -6.25 16.906 1 85.31 47 VAL B O 1
ATOM 1972 N N . LEU B 1 48 ? -5.754 -5.055 15.336 1 83.88 48 LEU B N 1
ATOM 1973 C CA . LEU B 1 48 ? -6.863 -5.996 15.258 1 83.88 48 LEU B CA 1
ATOM 1974 C C . LEU B 1 48 ? -6.625 -7.027 14.156 1 83.88 48 LEU B C 1
ATOM 1976 O O . LEU B 1 48 ? -6.164 -6.684 13.07 1 83.88 48 LEU B O 1
ATOM 1980 N N . ARG B 1 49 ? -6.887 -8.242 14.547 1 81.44 49 ARG B N 1
ATOM 1981 C CA . ARG B 1 49 ? -6.906 -9.352 13.602 1 81.44 49 ARG B CA 1
ATOM 1982 C C . ARG B 1 49 ? -8.219 -10.125 13.688 1 81.44 49 ARG B C 1
ATOM 1984 O O . ARG B 1 49 ? -8.617 -10.555 14.773 1 81.44 49 ARG B O 1
ATOM 1991 N N . PRO B 1 50 ? -8.812 -10.148 12.508 1 79.94 50 PRO B N 1
ATOM 1992 C CA . PRO B 1 50 ? -10.117 -10.812 12.547 1 79.94 50 PRO B CA 1
ATOM 1993 C C . PRO B 1 50 ? -10.016 -12.281 12.945 1 79.94 50 PRO B C 1
ATOM 1995 O O . PRO B 1 50 ? -9.031 -12.953 12.617 1 79.94 50 PRO B O 1
ATOM 1998 N N . LEU B 1 51 ? -11.055 -12.594 13.734 1 76.19 51 LEU B N 1
ATOM 1999 C CA . LEU B 1 51 ? -11.219 -14 14.078 1 76.19 51 LEU B CA 1
ATOM 2000 C C . LEU B 1 51 ? -12.164 -14.695 13.102 1 76.19 51 LEU B C 1
ATOM 2002 O O . LEU B 1 51 ? -13.016 -14.047 12.484 1 76.19 51 LEU B O 1
ATOM 2006 N N . GLY B 1 52 ? -11.852 -15.953 12.727 1 73.19 52 GLY B N 1
ATOM 2007 C CA . GLY B 1 52 ? -12.789 -16.672 11.891 1 73.19 52 GLY B CA 1
ATOM 2008 C C . GLY B 1 52 ? -12.125 -17.375 10.719 1 73.19 52 GLY B C 1
ATOM 2009 O O . GLY B 1 52 ? -10.898 -17.375 10.594 1 73.19 52 GLY B O 1
ATOM 2010 N N . ASN B 1 53 ? -13.055 -18.047 10.031 1 73.38 53 ASN B N 1
ATOM 2011 C CA . ASN B 1 53 ? -12.633 -18.75 8.82 1 73.38 53 ASN B CA 1
ATOM 2012 C C . ASN B 1 53 ? -12.922 -17.938 7.566 1 73.38 53 ASN B C 1
ATOM 2014 O O . ASN B 1 53 ? -14.055 -17.484 7.352 1 73.38 53 ASN B O 1
ATOM 2018 N N . PHE B 1 54 ? -11.828 -17.547 7 1 71.56 54 PHE B N 1
ATOM 2019 C CA . PHE B 1 54 ? -11.953 -16.812 5.746 1 71.56 54 PHE B CA 1
ATOM 2020 C C . PHE B 1 54 ? -11.664 -17.719 4.555 1 71.56 54 PHE B C 1
ATOM 2022 O O . PHE B 1 54 ? -10.688 -18.469 4.562 1 71.56 54 PHE B O 1
ATOM 2029 N N . LYS B 1 55 ? -12.586 -17.672 3.775 1 64.75 55 LYS B N 1
ATOM 2030 C CA . LYS B 1 55 ? -12.445 -18.516 2.596 1 64.75 55 LYS B CA 1
ATOM 2031 C C . LYS B 1 55 ? -11.242 -18.094 1.7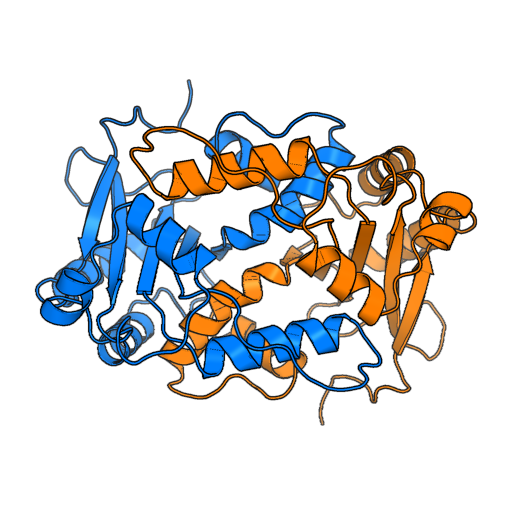53 1 64.75 55 LYS B C 1
ATOM 2033 O O . LYS B 1 55 ? -10.531 -18.938 1.201 1 64.75 55 LYS B O 1
ATOM 2038 N N . TYR B 1 56 ? -11.148 -16.719 1.781 1 66.19 56 TYR B N 1
ATOM 2039 C CA . TYR B 1 56 ? -10.086 -16.172 0.945 1 66.19 56 TYR B CA 1
ATOM 2040 C C . TYR B 1 56 ? -9.188 -15.242 1.746 1 66.19 56 TYR B C 1
ATOM 2042 O O . TYR B 1 56 ? -9.664 -14.523 2.629 1 66.19 56 TYR B O 1
ATOM 2050 N N . ILE B 1 57 ? -7.91 -15.227 1.392 1 68.38 57 ILE B N 1
ATOM 2051 C CA . ILE B 1 57 ? -6.934 -14.375 2.066 1 68.38 57 ILE B CA 1
ATOM 2052 C C . ILE B 1 57 ? -7.289 -12.906 1.856 1 68.38 57 ILE B C 1
ATOM 2054 O O . ILE B 1 57 ? -7.09 -12.078 2.75 1 68.38 57 ILE B O 1
ATOM 2058 N N . CYS B 1 58 ? -7.781 -12.617 0.691 1 70.75 58 CYS B N 1
ATOM 2059 C CA . CYS B 1 58 ? -8.125 -11.227 0.409 1 70.75 58 CYS B CA 1
ATOM 2060 C C . CYS B 1 58 ? -9.211 -10.734 1.355 1 70.75 58 CYS B C 1
ATOM 2062 O O . CYS B 1 58 ? -9.211 -9.57 1.759 1 70.75 58 CYS B O 1
ATOM 2064 N N . ASP B 1 59 ? -10.133 -11.625 1.717 1 75.69 59 ASP B N 1
ATOM 2065 C CA . ASP B 1 59 ? -11.18 -11.258 2.67 1 75.69 59 ASP B CA 1
ATOM 2066 C C . ASP B 1 59 ? -10.594 -11.008 4.059 1 75.69 59 ASP B C 1
ATOM 2068 O O . ASP B 1 59 ? -10.992 -10.07 4.746 1 75.69 59 ASP B O 1
ATOM 2072 N N . TYR B 1 60 ? -9.766 -11.812 4.363 1 77.62 60 TYR B N 1
ATOM 2073 C CA . TYR B 1 60 ? -9.094 -11.648 5.648 1 77.62 60 TYR B CA 1
ATOM 2074 C C . TYR B 1 60 ? -8.328 -10.328 5.699 1 77.62 60 TYR B C 1
ATOM 2076 O O . TYR B 1 60 ? -8.406 -9.594 6.688 1 77.62 60 TYR B O 1
ATOM 2084 N N . ASN B 1 61 ? -7.609 -10.102 4.699 1 78.25 61 ASN B N 1
ATOM 2085 C CA . ASN B 1 61 ? -6.816 -8.883 4.637 1 78.25 61 ASN B CA 1
ATOM 2086 C C . ASN B 1 61 ? -7.695 -7.637 4.699 1 78.25 61 ASN B C 1
ATOM 2088 O O . ASN B 1 61 ? -7.355 -6.664 5.375 1 78.25 61 ASN B O 1
ATOM 2092 N N . TYR B 1 62 ? -8.75 -7.727 3.965 1 83 62 TYR B N 1
ATOM 2093 C CA . TYR B 1 62 ? -9.617 -6.551 3.986 1 83 62 TYR B CA 1
ATOM 2094 C C . TYR B 1 62 ? -10.258 -6.371 5.359 1 83 62 TYR B C 1
ATOM 2096 O O . TYR B 1 62 ? -10.375 -5.246 5.855 1 83 62 TYR B O 1
ATOM 2104 N N . GLN B 1 63 ? -10.766 -7.43 5.863 1 85.31 63 GLN B N 1
ATOM 2105 C CA . GLN B 1 63 ? -11.352 -7.312 7.195 1 85.31 63 GLN B CA 1
ATOM 2106 C C . GLN B 1 63 ? -10.336 -6.758 8.188 1 85.31 63 GLN B C 1
ATOM 2108 O O . GLN B 1 63 ? -10.688 -5.953 9.055 1 85.31 63 GLN B O 1
ATOM 2113 N N . THR B 1 64 ? -9.102 -7.195 8.117 1 84.69 64 THR B N 1
ATOM 2114 C CA . THR B 1 64 ? -8.039 -6.672 8.961 1 84.69 64 THR B CA 1
ATOM 2115 C C . THR B 1 64 ? -7.867 -5.172 8.75 1 84.69 64 THR B C 1
ATOM 2117 O O . THR B 1 64 ? -7.809 -4.406 9.719 1 84.69 64 THR B O 1
ATOM 2120 N N . LEU B 1 65 ? -7.805 -4.785 7.516 1 87.5 65 LEU B N 1
ATOM 2121 C CA . LEU B 1 65 ? -7.688 -3.373 7.164 1 87.5 65 LEU B CA 1
ATOM 2122 C C . LEU B 1 65 ? -8.852 -2.57 7.738 1 87.5 65 LEU B C 1
ATOM 2124 O O . LEU B 1 65 ? -8.641 -1.579 8.438 1 87.5 65 LEU B O 1
ATOM 2128 N N . LYS B 1 66 ? -10.016 -3.021 7.449 1 91.69 66 LYS B N 1
ATOM 2129 C CA . LYS B 1 66 ? -11.219 -2.318 7.879 1 91.69 66 LYS B CA 1
ATOM 2130 C C . LYS B 1 66 ? -11.242 -2.148 9.398 1 91.69 66 LYS B C 1
ATOM 2132 O O . LYS B 1 66 ? -11.469 -1.046 9.898 1 91.69 66 LYS B O 1
ATOM 2137 N N . ASP B 1 67 ? -11.016 -3.211 10.109 1 92.38 67 ASP B N 1
ATOM 2138 C CA . ASP B 1 67 ? -11.094 -3.176 11.562 1 92.38 67 ASP B CA 1
ATOM 2139 C C . ASP B 1 67 ? -10.094 -2.18 12.141 1 92.38 67 ASP B C 1
ATOM 2141 O O . ASP B 1 67 ? -10.422 -1.424 13.062 1 92.38 67 ASP B O 1
ATOM 2145 N N . ASN B 1 68 ? -8.953 -2.176 11.633 1 91.19 68 ASN B N 1
ATOM 2146 C CA . ASN B 1 68 ? -7.922 -1.301 12.172 1 91.19 68 ASN B CA 1
ATOM 2147 C C . ASN B 1 68 ? -8.164 0.156 11.789 1 91.19 68 ASN B C 1
ATOM 2149 O O . ASN B 1 68 ? -8.07 1.049 12.633 1 91.19 68 ASN B O 1
ATOM 2153 N N . VAL B 1 69 ? -8.516 0.388 10.523 1 92.69 69 VAL B N 1
ATOM 2154 C CA . VAL B 1 69 ? -8.758 1.752 10.07 1 92.69 69 VAL B CA 1
ATOM 2155 C C . VAL B 1 69 ? -9.945 2.344 10.812 1 92.69 69 VAL B C 1
ATOM 2157 O O . VAL B 1 69 ? -9.906 3.5 11.242 1 92.69 69 VAL B O 1
ATOM 2160 N N . ASP B 1 70 ? -10.992 1.526 11.008 1 93.69 70 ASP B N 1
ATOM 2161 C CA . ASP B 1 70 ? -12.195 1.999 11.688 1 93.69 70 ASP B CA 1
ATOM 2162 C C . ASP B 1 70 ? -11.898 2.377 13.141 1 93.69 70 ASP B C 1
ATOM 2164 O O . ASP B 1 70 ? -12.469 3.332 13.664 1 93.69 70 ASP B O 1
ATOM 2168 N N . MET B 1 71 ? -11.023 1.671 13.68 1 92.69 71 MET B N 1
ATOM 2169 C CA . MET B 1 71 ? -10.805 1.815 15.117 1 92.69 71 MET B CA 1
ATOM 2170 C C . MET B 1 71 ?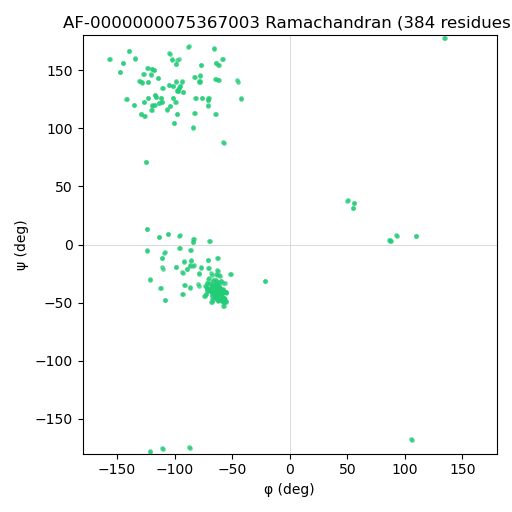 -9.703 2.828 15.406 1 92.69 71 MET B C 1
ATOM 2172 O O . MET B 1 71 ? -9.805 3.611 16.344 1 92.69 71 MET B O 1
ATOM 2176 N N . LEU B 1 72 ? -8.641 2.777 14.664 1 93.94 72 LEU B N 1
ATOM 2177 C CA . LEU B 1 72 ? -7.457 3.566 14.992 1 93.94 72 LEU B CA 1
ATOM 2178 C C . LEU B 1 72 ? -7.531 4.949 14.352 1 93.94 72 LEU B C 1
ATOM 2180 O O . LEU B 1 72 ? -8.492 5.262 13.648 1 93.94 72 LEU B O 1
ATOM 2184 N N . LYS B 1 73 ? -6.594 5.754 14.781 1 94.56 73 LYS B N 1
ATOM 2185 C CA . LYS B 1 73 ? -6.625 7.152 14.367 1 94.56 73 LYS B CA 1
ATOM 2186 C C . LYS B 1 73 ? -5.332 7.551 13.664 1 94.56 73 LYS B C 1
ATOM 2188 O O . LYS B 1 73 ? -4.242 7.141 14.07 1 94.56 73 LYS B O 1
ATOM 2193 N N . LEU B 1 74 ? -5.508 8.297 12.664 1 94.94 74 LEU B N 1
ATOM 2194 C CA . LEU B 1 74 ? -4.375 8.797 11.891 1 94.94 74 LEU B CA 1
ATOM 2195 C C . LEU B 1 74 ? -3.496 9.711 12.734 1 94.94 74 LEU B C 1
ATOM 2197 O O . LEU B 1 74 ? -4.004 10.523 13.516 1 94.94 74 LEU B O 1
ATOM 2201 N N . ILE B 1 75 ? -2.203 9.617 12.531 1 95.81 75 ILE B N 1
ATOM 2202 C CA . ILE B 1 75 ? -1.261 10.414 13.305 1 95.81 75 ILE B CA 1
ATOM 2203 C C . ILE B 1 75 ? -0.662 11.508 12.422 1 95.81 75 ILE B C 1
ATOM 2205 O O . ILE B 1 75 ? -0.55 12.664 12.836 1 95.81 75 ILE B O 1
ATOM 2209 N N . GLN B 1 76 ? -0.241 11.07 11.258 1 94.12 76 GLN B N 1
ATOM 2210 C CA . GLN B 1 76 ? 0.382 12 10.312 1 94.12 76 GLN B CA 1
ATOM 2211 C C . GLN B 1 76 ? 0.075 11.609 8.875 1 94.12 76 GLN B C 1
ATOM 2213 O O . GLN B 1 76 ? -0.12 10.43 8.57 1 94.12 76 GLN B O 1
ATOM 2218 N N . LEU B 1 77 ? -0.009 12.578 8.008 1 94.19 77 LEU B N 1
ATOM 2219 C CA . LEU B 1 77 ? -0.218 12.383 6.574 1 94.19 77 LEU B CA 1
ATOM 2220 C C . LEU B 1 77 ? 0.72 13.273 5.766 1 94.19 77 LEU B C 1
ATOM 2222 O O . LEU B 1 77 ? 0.7 14.492 5.906 1 94.19 77 LEU B O 1
ATOM 2226 N N . GLY B 1 78 ? 1.514 12.641 4.984 1 92.19 78 GLY B N 1
ATOM 2227 C CA . GLY B 1 78 ? 2.342 13.352 4.023 1 92.19 78 GLY B CA 1
ATOM 2228 C C . GLY B 1 78 ? 1.746 13.383 2.629 1 92.19 78 GLY B C 1
ATOM 2229 O O . GLY B 1 78 ? 1.249 12.367 2.139 1 92.19 78 GLY B O 1
ATOM 2230 N N . LEU B 1 79 ? 1.749 14.578 2.055 1 92.38 79 LEU B N 1
ATOM 2231 C CA . LEU B 1 79 ? 1.346 14.727 0.662 1 92.38 79 LEU B CA 1
ATOM 2232 C C . LEU B 1 79 ? 2.453 15.375 -0.158 1 92.38 79 LEU B C 1
ATOM 2234 O O . LEU B 1 79 ? 2.979 16.422 0.225 1 92.38 79 LEU B O 1
ATOM 2238 N N . THR B 1 80 ? 2.83 14.758 -1.191 1 90.06 80 THR B N 1
ATOM 2239 C CA . THR B 1 80 ? 3.799 15.281 -2.15 1 90.06 80 THR B CA 1
ATOM 2240 C C . THR B 1 80 ? 3.158 15.453 -3.523 1 90.06 80 THR B C 1
ATOM 2242 O O . THR B 1 80 ? 2.68 14.484 -4.121 1 90.06 80 THR B O 1
ATOM 2245 N N . PHE B 1 81 ? 3.16 16.656 -3.992 1 92.06 81 PHE B 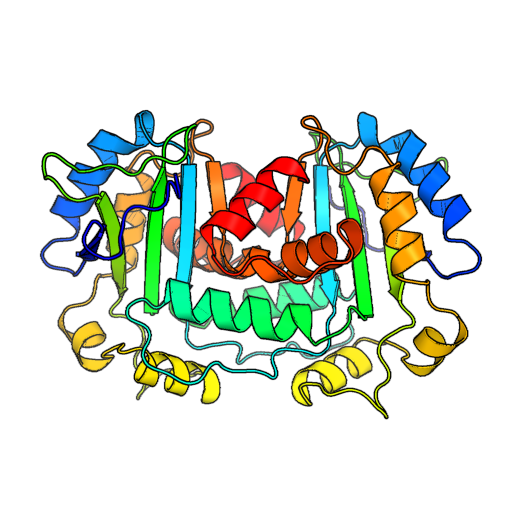N 1
ATOM 2246 C CA . PHE B 1 81 ? 2.617 16.984 -5.305 1 92.06 81 PHE B CA 1
ATOM 2247 C C . PHE B 1 81 ? 3.729 17.078 -6.344 1 92.06 81 PHE B C 1
ATOM 2249 O O . PHE B 1 81 ? 4.801 17.609 -6.062 1 92.06 81 PHE B O 1
ATOM 2256 N N . SER B 1 82 ? 3.428 16.562 -7.508 1 90.31 82 SER B N 1
ATOM 2257 C CA . SER B 1 82 ? 4.395 16.672 -8.594 1 90.31 82 SER B CA 1
ATOM 2258 C C . SER B 1 82 ? 3.697 16.859 -9.938 1 90.31 82 SER B C 1
ATOM 2260 O O . SER B 1 82 ? 2.512 16.547 -10.078 1 90.31 82 SER B O 1
ATOM 2262 N N . ASP B 1 83 ? 4.438 17.438 -10.867 1 91 83 ASP B N 1
ATOM 2263 C CA . ASP B 1 83 ? 3.934 17.516 -12.242 1 91 83 ASP B CA 1
ATOM 2264 C C . ASP B 1 83 ? 4.301 16.266 -13.023 1 91 83 ASP B C 1
ATOM 2266 O O . ASP B 1 83 ? 4.805 15.289 -12.453 1 91 83 ASP B O 1
ATOM 2270 N N . GLU B 1 84 ? 4 16.281 -14.273 1 81.5 84 GLU B N 1
ATOM 2271 C CA . GLU B 1 84 ? 4.195 15.109 -15.125 1 81.5 84 GLU B CA 1
ATOM 2272 C C . GLU B 1 84 ? 5.668 14.734 -15.227 1 81.5 84 GLU B C 1
ATOM 2274 O O . GLU B 1 84 ? 6.008 13.57 -15.461 1 81.5 84 GLU B O 1
ATOM 2279 N N . GLU B 1 85 ? 6.508 15.703 -14.961 1 81.62 85 GLU B N 1
ATOM 2280 C CA . GLU B 1 85 ? 7.945 15.477 -15.07 1 81.62 85 GLU B CA 1
ATOM 2281 C C . GLU B 1 85 ? 8.555 15.141 -13.719 1 81.62 85 GLU B C 1
ATOM 2283 O O . GLU B 1 85 ? 9.766 14.914 -13.609 1 81.62 85 GLU B O 1
ATOM 2288 N N . GLY B 1 86 ? 7.766 15.156 -12.672 1 82 86 GLY B N 1
ATOM 2289 C CA . GLY B 1 86 ? 8.25 14.805 -11.344 1 82 86 GLY B CA 1
ATOM 2290 C C . GLY B 1 86 ? 8.727 16.016 -10.555 1 82 86 GLY B C 1
ATOM 2291 O O . GLY B 1 86 ? 9.266 15.859 -9.453 1 82 86 GLY B O 1
ATOM 2292 N N . ASN B 1 87 ? 8.469 17.172 -11.125 1 87.31 87 ASN B N 1
ATOM 2293 C CA . ASN B 1 87 ? 8.875 18.375 -10.406 1 87.31 87 ASN B CA 1
ATOM 2294 C C . ASN B 1 87 ? 7.902 18.703 -9.273 1 87.31 87 ASN B C 1
ATOM 2296 O O . ASN B 1 87 ? 6.691 18.531 -9.422 1 87.31 87 ASN B O 1
ATOM 2300 N N . LEU B 1 88 ? 8.586 19.234 -8.258 1 92 88 LEU B N 1
ATOM 2301 C CA . LEU B 1 88 ? 7.793 19.641 -7.102 1 92 88 LEU B CA 1
ATOM 2302 C C . LEU B 1 88 ? 7.516 21.141 -7.133 1 92 88 LEU B C 1
ATOM 2304 O O . LEU B 1 88 ? 8.281 21.906 -7.723 1 92 88 LEU B O 1
ATOM 2308 N N . PRO B 1 89 ? 6.48 21.531 -6.492 1 94.31 89 PRO B N 1
ATOM 2309 C CA . PRO B 1 89 ? 6.191 22.969 -6.449 1 94.31 89 PRO B CA 1
ATOM 2310 C C . PRO B 1 89 ? 7.082 23.719 -5.461 1 94.31 89 PRO B C 1
ATOM 2312 O O . PRO B 1 89 ? 7.512 23.141 -4.457 1 94.31 89 PRO B O 1
ATOM 2315 N N . THR B 1 90 ? 7.273 25.016 -5.715 1 93.69 90 THR B N 1
ATOM 2316 C CA . THR B 1 90 ? 8.086 25.844 -4.832 1 93.69 90 THR B CA 1
ATOM 2317 C C . THR B 1 90 ? 7.215 26.859 -4.09 1 93.69 90 THR B C 1
ATOM 2319 O O . THR B 1 90 ? 7.664 27.484 -3.129 1 93.69 90 THR B O 1
ATOM 2322 N N . CYS B 1 91 ? 6.055 26.969 -4.496 1 92.25 91 CYS B N 1
ATOM 2323 C CA . CYS B 1 91 ? 5.102 27.891 -3.879 1 92.25 91 CYS B CA 1
ATOM 2324 C C . CYS B 1 91 ? 5.699 29.281 -3.742 1 92.25 91 CYS B C 1
ATOM 2326 O O . CYS B 1 91 ? 5.57 29.922 -2.693 1 92.25 91 CYS B O 1
ATOM 2328 N N . GLY B 1 92 ? 6.43 29.703 -4.656 1 89.75 92 GLY B N 1
ATOM 2329 C CA . GLY B 1 92 ? 6.969 31.062 -4.695 1 89.75 92 GLY B CA 1
ATOM 2330 C C . GLY B 1 92 ? 8.281 31.203 -3.949 1 89.75 92 GLY B C 1
ATOM 2331 O O . GLY B 1 92 ? 8.773 32.312 -3.752 1 89.75 92 GLY B O 1
ATOM 2332 N N . THR B 1 93 ? 8.781 30.125 -3.443 1 90.88 93 THR B N 1
ATOM 2333 C CA . THR B 1 93 ? 10.062 30.172 -2.754 1 90.88 93 THR B CA 1
ATOM 2334 C C . THR B 1 93 ? 11.133 29.453 -3.572 1 90.88 93 THR B C 1
ATOM 2336 O O . THR B 1 93 ? 10.906 29.109 -4.734 1 90.88 93 THR B O 1
ATOM 2339 N N . ASP B 1 94 ? 12.289 29.359 -3.031 1 91 94 ASP B N 1
ATOM 2340 C CA . ASP B 1 94 ? 13.391 28.703 -3.721 1 91 94 ASP B CA 1
ATOM 2341 C C . ASP B 1 94 ? 13.508 27.234 -3.297 1 91 94 ASP B C 1
ATOM 2343 O O . ASP B 1 94 ? 14.461 26.547 -3.67 1 91 94 ASP B O 1
ATOM 2347 N N . LYS B 1 95 ? 12.531 26.906 -2.578 1 92.38 95 LYS B N 1
ATOM 2348 C CA . LYS B 1 95 ? 12.57 25.531 -2.102 1 92.38 95 LYS B CA 1
ATOM 2349 C C . LYS B 1 95 ? 11.375 24.734 -2.617 1 92.38 95 LYS B C 1
ATOM 2351 O O . LYS B 1 95 ? 10.289 25.281 -2.793 1 92.38 95 LYS B O 1
ATOM 2356 N N . TYR B 1 96 ? 11.602 23.438 -2.793 1 91.19 96 TYR B N 1
ATOM 2357 C CA . TYR B 1 96 ? 10.523 22.531 -3.133 1 91.19 96 TYR B CA 1
ATOM 2358 C C . TYR B 1 96 ? 9.695 22.172 -1.9 1 91.19 96 TYR B C 1
ATOM 2360 O O . TYR B 1 96 ? 10.25 21.969 -0.816 1 91.19 96 TYR B O 1
ATOM 2368 N N . CYS B 1 97 ? 8.453 22.109 -2.096 1 92.31 97 CYS B N 1
ATOM 2369 C CA . CYS B 1 97 ? 7.574 22 -0.937 1 92.31 97 CYS B CA 1
ATOM 2370 C C . CYS B 1 97 ? 6.941 20.609 -0.864 1 92.31 97 CYS B C 1
ATOM 2372 O O . CYS B 1 97 ? 6.512 20.062 -1.882 1 92.31 97 CYS B O 1
ATOM 2374 N N . ILE B 1 98 ? 6.953 20.047 0.338 1 91.38 98 ILE B N 1
ATOM 2375 C CA . ILE B 1 98 ? 6.215 18.859 0.708 1 91.38 98 ILE B CA 1
ATOM 2376 C C . ILE B 1 98 ? 5.398 19.125 1.973 1 91.38 98 ILE B C 1
ATOM 2378 O O . ILE B 1 98 ? 5.875 19.781 2.896 1 91.38 98 ILE B O 1
ATOM 2382 N N . TRP B 1 99 ? 4.188 18.609 1.987 1 94.94 99 TRP B N 1
ATOM 2383 C CA . TRP B 1 99 ? 3.32 18.891 3.123 1 94.94 99 TRP B CA 1
ATOM 2384 C C . TRP B 1 99 ? 3.266 17.719 4.086 1 94.94 99 TRP B C 1
ATOM 2386 O O . TRP B 1 99 ? 3.227 16.562 3.658 1 94.94 99 TRP B O 1
ATOM 2396 N N . GLN B 1 100 ? 3.34 18.031 5.332 1 93.69 100 GLN B N 1
ATOM 2397 C CA . GLN B 1 100 ? 3.184 17.062 6.406 1 93.69 100 GLN B CA 1
ATOM 2398 C C . GLN B 1 100 ? 2.111 17.5 7.398 1 93.69 100 GLN B C 1
ATOM 2400 O O . GLN B 1 100 ? 2.334 18.406 8.203 1 93.69 100 GLN B O 1
ATOM 2405 N N . PHE B 1 101 ? 1.027 16.797 7.398 1 97.19 101 PHE B N 1
ATOM 2406 C CA . PHE B 1 101 ? -0.092 17.109 8.281 1 97.19 101 PHE B CA 1
ATOM 2407 C C . PHE B 1 101 ? -0.001 16.328 9.578 1 97.19 101 PHE B C 1
ATOM 2409 O O . PHE B 1 101 ? 0.174 15.102 9.562 1 97.19 101 PHE B O 1
ATOM 2416 N N . ASN B 1 102 ? -0.162 17.016 10.727 1 97.06 102 ASN B N 1
ATOM 2417 C CA . ASN B 1 102 ? -0.074 16.406 12.047 1 97.06 102 ASN B CA 1
ATOM 2418 C C . ASN B 1 102 ? -1.421 16.422 12.766 1 97.06 102 ASN B C 1
ATOM 2420 O O . ASN B 1 102 ? -1.987 17.5 13.008 1 97.06 102 ASN B O 1
ATOM 2424 N N . PHE B 1 103 ? -1.906 15.273 13.133 1 98.25 103 PHE B N 1
ATOM 2425 C CA . PHE B 1 103 ? -3.268 15.188 13.648 1 98.25 103 PHE B CA 1
ATOM 2426 C C . PHE B 1 103 ? -3.268 15.062 15.164 1 98.25 103 PHE B C 1
ATOM 2428 O O . PHE B 1 103 ? -2.322 14.523 15.75 1 98.25 103 PHE B O 1
ATOM 2435 N N . ARG B 1 104 ? -4.344 15.391 15.734 1 98.25 104 ARG B N 1
ATOM 2436 C CA . ARG B 1 104 ? -4.344 15.555 17.188 1 98.25 104 ARG B CA 1
ATOM 2437 C C . ARG B 1 104 ? -5.094 14.414 17.875 1 98.25 104 ARG B C 1
ATOM 2439 O O . ARG B 1 104 ? -5.043 14.273 19.094 1 98.25 104 ARG B O 1
ATOM 2446 N N . GLU B 1 105 ? -5.727 13.562 17.125 1 97.31 105 GLU B N 1
ATOM 2447 C CA . GLU B 1 105 ? -6.734 12.695 17.734 1 97.31 105 GLU B CA 1
ATOM 2448 C C . GLU B 1 105 ? -6.086 11.516 18.453 1 97.31 105 GLU B C 1
ATOM 2450 O O . GLU B 1 105 ? -6.594 11.062 19.484 1 97.31 105 GLU B O 1
ATOM 2455 N N . PHE B 1 106 ? -5.027 11.008 17.984 1 97.31 106 PHE B N 1
ATOM 2456 C CA . PHE B 1 106 ? -4.398 9.852 18.609 1 97.31 106 PHE B CA 1
ATOM 2457 C C . PHE B 1 106 ? -3.754 10.234 19.938 1 97.31 106 PHE B C 1
ATOM 2459 O O . PHE B 1 106 ? -2.949 11.164 20 1 97.31 106 PHE B O 1
ATOM 2466 N N . ASN B 1 107 ? -4.133 9.523 20.922 1 96.5 107 ASN B N 1
ATOM 2467 C CA . ASN B 1 107 ? -3.578 9.688 22.266 1 96.5 107 ASN B CA 1
ATOM 2468 C C . ASN B 1 107 ? -2.914 8.414 22.766 1 96.5 107 ASN B C 1
ATOM 2470 O O . ASN B 1 107 ? -3.596 7.422 23.047 1 96.5 107 ASN B O 1
ATOM 2474 N N . VAL B 1 108 ? -1.688 8.477 23.031 1 94.31 108 VAL B N 1
ATOM 2475 C CA . VAL B 1 108 ? -0.882 7.301 23.359 1 94.31 108 VAL B CA 1
ATOM 2476 C C . VAL B 1 108 ? -1.274 6.773 24.734 1 94.31 108 VAL B C 1
ATOM 2478 O O . VAL B 1 108 ? -1.083 5.59 25.031 1 94.31 108 VAL B O 1
ATOM 2481 N N . ASN B 1 109 ? -1.875 7.566 25.516 1 94.25 109 ASN B N 1
ATOM 2482 C CA . ASN B 1 109 ? -2.242 7.164 26.875 1 94.25 109 ASN B CA 1
ATOM 2483 C C . ASN B 1 109 ? -3.65 6.578 26.922 1 94.25 109 ASN B C 1
ATOM 2485 O O . ASN B 1 109 ? -4.035 5.957 27.906 1 94.25 109 ASN B O 1
ATOM 2489 N N . GLU B 1 110 ? -4.461 6.758 25.859 1 94.81 110 GLU B N 1
ATOM 2490 C CA . GLU B 1 110 ? -5.875 6.391 25.891 1 94.81 110 GLU B CA 1
ATOM 2491 C C . GLU B 1 110 ? -6.219 5.379 24.812 1 94.81 110 GLU B C 1
ATOM 2493 O O . GLU B 1 110 ? -7.121 4.559 24.969 1 94.81 110 GLU B O 1
ATOM 2498 N N . ASP B 1 111 ? -5.484 5.477 23.75 1 95.12 111 ASP B N 1
ATOM 2499 C CA . ASP B 1 111 ? -5.848 4.691 22.562 1 95.12 111 ASP B CA 1
ATOM 2500 C C . ASP B 1 111 ? -5.031 3.406 22.484 1 95.12 111 ASP B C 1
ATOM 2502 O O . ASP B 1 111 ? -3.971 3.299 23.109 1 95.12 111 ASP B O 1
ATOM 2506 N N . VAL B 1 112 ? -5.602 2.467 21.719 1 92.69 112 VAL B N 1
ATOM 2507 C CA . VAL B 1 112 ? -4.891 1.224 21.438 1 92.69 112 VAL B CA 1
ATOM 2508 C C . VAL B 1 112 ? -3.914 1.436 20.281 1 92.69 112 VAL B C 1
ATOM 2510 O O . VAL B 1 112 ? -4.188 2.215 19.375 1 92.69 112 VAL B O 1
ATOM 2513 N N . PHE B 1 113 ? -2.775 0.771 20.391 1 91.5 113 PHE B N 1
ATOM 2514 C CA . PHE B 1 113 ? -1.752 0.876 19.359 1 91.5 113 PHE B CA 1
ATOM 2515 C C . PHE B 1 113 ? -0.836 -0.342 19.375 1 91.5 113 PHE B C 1
ATOM 2517 O O . PHE B 1 113 ? -0.828 -1.104 20.344 1 91.5 113 PHE B O 1
ATOM 2524 N N . ALA B 1 114 ? -0.15 -0.577 18.281 1 86.94 114 ALA B N 1
ATOM 2525 C CA . ALA B 1 114 ? 0.938 -1.551 18.25 1 86.94 114 ALA B CA 1
ATOM 2526 C C . ALA B 1 114 ? 2.232 -0.945 18.781 1 86.94 114 ALA B C 1
ATOM 2528 O O . ALA B 1 114 ? 2.732 0.044 18.25 1 86.94 114 ALA B O 1
ATOM 2529 N N . ASN B 1 115 ? 2.826 -1.551 19.719 1 86.75 115 ASN B N 1
ATOM 2530 C CA . ASN B 1 115 ? 3.975 -1 20.438 1 86.75 115 ASN B CA 1
ATOM 2531 C C . ASN B 1 115 ? 5.141 -0.727 19.484 1 86.75 115 ASN B C 1
ATOM 2533 O O . ASN B 1 115 ? 5.758 0.338 19.547 1 86.75 115 ASN B O 1
ATOM 2537 N N . ASP B 1 116 ? 5.391 -1.67 18.672 1 78.5 116 ASP B N 1
ATOM 2538 C CA . ASP B 1 116 ? 6.52 -1.521 17.75 1 78.5 116 ASP B CA 1
ATOM 2539 C C . ASP B 1 116 ? 6.328 -0.318 16.844 1 78.5 116 ASP B C 1
ATOM 2541 O O . ASP B 1 116 ? 7.285 0.383 16.516 1 78.5 116 ASP B O 1
ATOM 2545 N N . SER B 1 117 ? 5.129 -0.107 16.453 1 79.69 117 SER B N 1
ATOM 2546 C CA . SER B 1 117 ? 4.816 1.011 15.562 1 79.69 117 SER B CA 1
ATOM 2547 C C . SER B 1 117 ? 5.023 2.348 16.266 1 79.69 117 SER B C 1
ATOM 2549 O O . SER B 1 117 ? 5.645 3.258 15.711 1 79.69 117 SER B O 1
ATOM 2551 N N . ILE B 1 118 ? 4.598 2.465 17.453 1 87.75 118 ILE B N 1
ATOM 2552 C CA . ILE B 1 118 ? 4.684 3.723 18.188 1 87.75 118 ILE B CA 1
ATOM 2553 C C . ILE B 1 118 ? 6.141 4.02 18.531 1 87.75 118 ILE B C 1
ATOM 2555 O O . ILE B 1 118 ? 6.582 5.168 18.453 1 87.75 118 ILE B O 1
ATOM 2559 N N . GLU B 1 119 ? 6.789 3.021 18.859 1 83.5 119 GLU B N 1
ATOM 2560 C CA . GLU B 1 119 ? 8.203 3.215 19.156 1 83.5 119 GLU B CA 1
ATOM 2561 C C . GLU B 1 119 ? 8.969 3.713 17.938 1 83.5 119 GLU B C 1
ATOM 2563 O O . GLU B 1 119 ? 9.812 4.598 18.047 1 83.5 119 GLU B O 1
ATOM 2568 N N . LEU B 1 120 ? 8.617 3.178 16.859 1 76.06 120 LEU B N 1
ATOM 2569 C CA . LEU B 1 120 ? 9.227 3.609 15.602 1 76.06 120 LEU B CA 1
ATOM 2570 C C . LEU B 1 120 ? 8.914 5.074 15.32 1 76.06 120 LEU B C 1
ATOM 2572 O O . LEU B 1 120 ? 9.797 5.832 14.906 1 76.06 120 LEU B O 1
ATOM 2576 N N . LEU B 1 121 ? 7.715 5.414 15.508 1 84.56 121 LEU B N 1
ATOM 2577 C CA . LEU B 1 121 ? 7.293 6.785 15.258 1 84.56 121 LEU B CA 1
ATOM 2578 C C . LEU B 1 121 ? 8 7.754 16.203 1 84.56 121 LEU B C 1
ATOM 2580 O O . LEU B 1 121 ? 8.438 8.828 15.781 1 84.56 121 LEU B O 1
ATOM 2584 N N . ARG B 1 122 ? 8.156 7.32 17.375 1 84.31 122 ARG B N 1
ATOM 2585 C CA . ARG B 1 122 ? 8.875 8.133 18.344 1 84.31 122 ARG B CA 1
ATOM 2586 C C . ARG B 1 122 ? 10.336 8.32 17.922 1 84.31 122 ARG B C 1
ATOM 2588 O O . ARG B 1 122 ? 10.859 9.43 17.969 1 84.31 122 ARG B O 1
ATOM 2595 N N . GLN B 1 123 ? 10.852 7.293 17.5 1 77.56 123 GLN B N 1
ATOM 2596 C CA . GLN B 1 123 ? 12.25 7.316 17.094 1 77.56 123 GLN B CA 1
ATOM 2597 C C . GLN B 1 123 ? 12.445 8.172 15.844 1 77.56 123 GLN B C 1
ATOM 2599 O O . GLN B 1 123 ? 13.508 8.758 15.648 1 77.56 123 GLN B O 1
ATOM 2604 N N . SER B 1 124 ? 11.375 8.242 15.117 1 75.56 124 SER B N 1
ATOM 2605 C CA . SER B 1 124 ? 11.461 9.008 13.875 1 75.56 124 SER B CA 1
ATOM 2606 C C . SER B 1 124 ? 11.195 10.484 14.117 1 75.56 124 SER B C 1
ATOM 2608 O O . SER B 1 124 ? 11.219 11.289 13.18 1 75.56 124 SER B O 1
ATOM 2610 N N . GLY B 1 125 ? 10.836 10.797 15.352 1 81.31 125 GLY B N 1
ATOM 2611 C CA . GLY B 1 125 ? 10.773 12.211 15.695 1 81.31 125 GLY B CA 1
ATOM 2612 C C . GLY B 1 125 ? 9.359 12.711 15.898 1 81.31 125 GLY B C 1
ATOM 2613 O O . GLY B 1 125 ? 9.148 13.914 16.109 1 81.31 125 GLY B O 1
ATOM 2614 N N . ILE B 1 126 ? 8.445 11.883 15.898 1 88.31 126 ILE B N 1
ATOM 2615 C CA . ILE B 1 126 ? 7.07 12.312 16.109 1 88.31 126 ILE B CA 1
ATOM 2616 C C . ILE B 1 126 ? 6.852 12.625 17.594 1 88.31 126 ILE B C 1
ATOM 2618 O O . ILE B 1 126 ? 7.195 11.828 18.453 1 88.31 126 ILE B O 1
ATOM 2622 N N . ASP B 1 127 ? 6.383 13.797 17.797 1 93.38 127 ASP B N 1
ATOM 2623 C CA . ASP B 1 127 ? 6.047 14.266 19.141 1 93.38 127 ASP B CA 1
ATOM 2624 C C . ASP B 1 127 ? 4.547 14.172 19.391 1 93.38 127 ASP B C 1
ATOM 2626 O O . ASP B 1 127 ? 3.799 15.094 19.047 1 93.38 127 ASP B O 1
ATOM 2630 N N . PHE B 1 128 ? 4.16 13.211 20.141 1 95.69 128 PHE B N 1
ATOM 2631 C CA . PHE B 1 128 ? 2.74 12.945 20.344 1 95.69 128 PHE B CA 1
ATOM 2632 C C . PHE B 1 128 ? 2.107 14.008 21.219 1 95.69 128 PHE B C 1
ATOM 2634 O O . PHE B 1 128 ? 0.93 14.336 21.062 1 95.69 128 PHE B O 1
ATOM 2641 N N . LYS B 1 129 ? 2.867 14.469 22.094 1 96.81 129 LYS B N 1
ATOM 2642 C CA . LYS B 1 129 ? 2.352 15.562 22.906 1 96.81 129 LYS B CA 1
ATOM 2643 C C . LYS B 1 129 ? 2.049 16.797 22.062 1 96.81 129 LYS B C 1
ATOM 2645 O O . LYS B 1 129 ? 0.997 17.422 22.203 1 96.81 129 LYS B O 1
ATOM 2650 N N . LYS B 1 130 ? 2.959 17.141 21.234 1 97.62 130 LYS B N 1
ATOM 2651 C CA . LYS B 1 130 ? 2.74 18.266 20.328 1 97.62 130 LYS B CA 1
ATOM 2652 C C . LYS B 1 130 ? 1.543 18.016 19.422 1 97.62 130 LYS B C 1
ATOM 2654 O O . LYS B 1 130 ? 0.758 18.938 19.156 1 97.62 130 LYS B O 1
ATOM 2659 N N . ASN B 1 131 ? 1.436 16.812 18.984 1 97.69 131 ASN B N 1
ATOM 2660 C CA . ASN B 1 131 ? 0.27 16.438 18.188 1 97.69 131 ASN B CA 1
ATOM 2661 C C . ASN B 1 131 ? -1.03 16.719 18.953 1 97.69 131 ASN B C 1
ATOM 2663 O O . ASN B 1 131 ? -1.955 17.312 18.406 1 97.69 131 ASN B O 1
ATOM 2667 N N . ASN B 1 132 ? -1.09 16.328 20.156 1 98 132 ASN B N 1
ATOM 2668 C CA . ASN B 1 132 ? -2.307 16.484 20.953 1 98 132 ASN B CA 1
ATOM 2669 C C . ASN B 1 132 ? -2.617 17.953 21.219 1 98 132 ASN B C 1
ATOM 2671 O O . ASN B 1 132 ? -3.779 18.359 21.188 1 98 132 ASN B O 1
ATOM 2675 N N . GLU B 1 133 ? -1.631 18.734 21.297 1 98.44 133 GLU B N 1
ATOM 2676 C CA . GLU B 1 133 ? -1.807 20.125 21.719 1 98.44 133 GLU B CA 1
ATOM 2677 C C . GLU B 1 133 ? -2.023 21.047 20.516 1 98.44 133 GLU B C 1
ATOM 2679 O O . GLU B 1 133 ? -2.809 22 20.578 1 98.44 133 GLU B O 1
ATOM 2684 N N . LYS B 1 134 ? -1.365 20.719 19.453 1 98.62 134 LYS B N 1
ATOM 2685 C CA . LYS B 1 134 ? -1.33 21.688 18.359 1 98.62 134 LYS B CA 1
ATOM 2686 C C . LYS B 1 134 ? -1.843 21.062 17.062 1 98.62 134 LYS B C 1
ATOM 2688 O O . LYS B 1 134 ? -1.979 21.75 16.047 1 98.62 134 LYS B O 1
ATOM 2693 N N . GLY B 1 135 ? -2.131 19.781 17.078 1 98.62 135 GLY B N 1
ATOM 2694 C CA . GLY B 1 135 ? -2.447 19.047 15.867 1 98.62 135 GLY B CA 1
ATOM 2695 C C . GLY B 1 135 ? -3.738 19.5 15.211 1 98.62 135 GLY B C 1
ATOM 2696 O O . GLY B 1 135 ? -4.492 20.281 15.797 1 98.62 135 GLY B O 1
ATOM 2697 N N . ILE B 1 136 ? -3.889 19.047 14.086 1 98.62 136 ILE B N 1
ATOM 2698 C CA . ILE B 1 136 ? -5.027 19.344 13.219 1 98.62 136 ILE B CA 1
ATOM 2699 C C . ILE B 1 136 ? -6.242 18.531 13.664 1 98.62 136 ILE B C 1
ATOM 2701 O O . ILE B 1 136 ? -6.121 17.344 13.992 1 98.62 136 ILE B O 1
ATOM 2705 N N . ASP B 1 137 ? -7.398 19.188 13.625 1 97.81 137 ASP B N 1
ATOM 2706 C CA . ASP B 1 137 ? -8.656 18.453 13.719 1 97.81 137 ASP B CA 1
ATOM 2707 C C . ASP B 1 137 ? -8.93 17.656 12.438 1 97.81 137 ASP B C 1
ATOM 2709 O O . ASP B 1 137 ? -9.055 18.234 11.359 1 97.81 137 ASP B O 1
ATOM 2713 N N . ALA B 1 138 ? -9.023 16.375 12.641 1 96.31 138 ALA B N 1
ATOM 2714 C CA . ALA B 1 138 ? -9.148 15.492 11.492 1 96.31 138 ALA B CA 1
ATOM 2715 C C . ALA B 1 138 ? -10.414 15.797 10.695 1 96.31 138 ALA B C 1
ATOM 2717 O O . ALA B 1 138 ? -10.43 15.703 9.469 1 96.31 138 ALA B O 1
ATOM 2718 N N . MET B 1 139 ? -11.453 16.125 11.359 1 94.44 139 MET B N 1
ATOM 2719 C CA . MET B 1 139 ? -12.703 16.453 10.68 1 94.44 139 MET B CA 1
ATOM 2720 C C . MET B 1 139 ? -12.555 17.703 9.836 1 94.44 139 MET B C 1
ATOM 2722 O O . MET B 1 139 ? -13.039 17.766 8.703 1 94.44 139 MET B O 1
ATOM 2726 N N . ARG B 1 140 ? -11.953 18.656 10.398 1 96.88 140 ARG B N 1
ATOM 2727 C CA . ARG B 1 140 ? -11.703 19.891 9.664 1 96.88 140 ARG B CA 1
ATOM 2728 C C . ARG B 1 140 ? -10.82 19.641 8.453 1 96.88 140 ARG B C 1
ATOM 2730 O O . ARG B 1 140 ? -11.055 20.188 7.375 1 96.88 140 ARG B O 1
ATOM 2737 N N . PHE B 1 141 ? -9.82 18.844 8.672 1 97.88 141 PHE B N 1
ATOM 2738 C CA . PHE B 1 141 ? -8.969 18.438 7.559 1 97.88 141 PHE B CA 1
ATOM 2739 C C . PHE B 1 141 ? -9.805 17.812 6.445 1 97.88 141 PHE B C 1
ATOM 2741 O O . PHE B 1 141 ? -9.641 18.141 5.273 1 97.88 141 PHE B O 1
ATOM 2748 N N . GLY B 1 142 ? -10.664 16.875 6.832 1 95.31 142 GLY B N 1
ATOM 2749 C CA . GLY B 1 142 ? -11.523 16.219 5.855 1 95.31 142 GLY B CA 1
ATOM 2750 C C . GLY B 1 142 ? -12.375 17.188 5.062 1 95.31 142 GLY B C 1
ATOM 2751 O O . GLY B 1 142 ? -12.531 17.047 3.85 1 95.31 142 GLY B O 1
ATOM 2752 N N . GLU B 1 143 ? -12.867 18.141 5.727 1 94.94 143 GLU B N 1
ATOM 2753 C CA . GLU B 1 143 ? -13.688 19.172 5.086 1 94.94 143 GLU B CA 1
ATOM 2754 C C . GLU B 1 143 ? -12.875 19.953 4.051 1 94.94 143 GLU B C 1
ATOM 2756 O O . GLU B 1 143 ? -13.344 20.172 2.934 1 94.94 143 GLU B O 1
ATOM 2761 N N . LEU B 1 144 ? -11.742 20.328 4.414 1 96.75 144 LEU B N 1
ATOM 2762 C CA . LEU B 1 144 ? -10.906 21.109 3.516 1 96.75 144 LEU B CA 1
ATOM 2763 C C . LEU B 1 144 ? -10.414 20.266 2.348 1 96.75 144 LEU B C 1
ATOM 2765 O O . LEU B 1 144 ? -10.352 20.75 1.212 1 96.75 144 LEU B O 1
ATOM 2769 N N . LEU B 1 145 ? -10.094 19.062 2.689 1 96.31 145 LEU B N 1
ATOM 2770 C CA . LEU B 1 145 ? -9.656 18.156 1.635 1 96.31 145 LEU B CA 1
ATOM 2771 C C . LEU B 1 145 ? -10.758 17.969 0.598 1 96.31 145 LEU B C 1
ATOM 2773 O O . LEU B 1 145 ? -10.492 17.969 -0.606 1 96.31 145 LEU B O 1
ATOM 2777 N N . MET B 1 146 ? -11.961 17.906 1.013 1 92.19 146 MET B N 1
ATOM 2778 C CA . MET B 1 146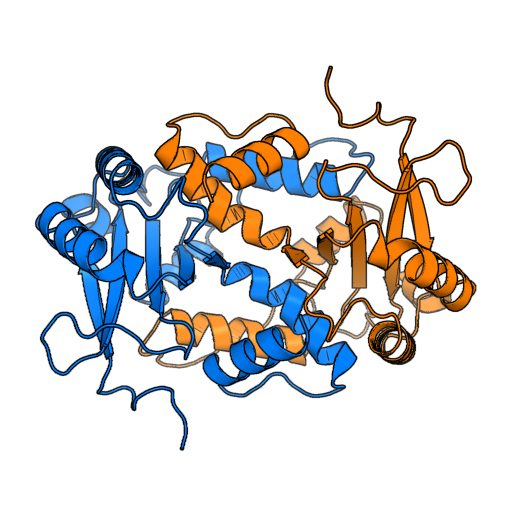 ? -13.117 17.688 0.145 1 92.19 146 MET B CA 1
ATOM 2779 C C . MET B 1 146 ? -13.297 18.844 -0.83 1 92.19 146 MET B C 1
ATOM 2781 O O . MET B 1 146 ? -13.672 18.641 -1.985 1 92.19 146 MET B O 1
ATOM 2785 N N . SER B 1 147 ? -12.922 19.984 -0.432 1 93.06 147 SER B N 1
ATOM 2786 C CA . SER B 1 147 ? -13.148 21.172 -1.249 1 93.06 147 SER B CA 1
ATOM 2787 C C . SER B 1 147 ? -11.852 21.641 -1.894 1 93.06 147 SER B C 1
ATOM 2789 O O . SER B 1 147 ? -11.812 22.719 -2.49 1 93.06 147 SER B O 1
ATOM 2791 N N . SER B 1 148 ? -10.82 20.891 -1.802 1 93.44 148 SER B N 1
ATOM 2792 C CA . SER B 1 148 ? -9.492 21.344 -2.223 1 93.44 148 SER B CA 1
ATOM 2793 C C . SER B 1 148 ? -9.273 21.078 -3.709 1 93.44 148 SER B C 1
ATOM 2795 O O . SER B 1 148 ? -8.336 21.609 -4.305 1 93.44 148 SER B O 1
ATOM 2797 N N . GLY B 1 149 ? -10.078 20.203 -4.309 1 92.94 149 GLY B N 1
ATOM 2798 C CA . GLY B 1 149 ? -9.859 19.828 -5.691 1 92.94 149 GLY B CA 1
ATOM 2799 C C . GLY B 1 149 ? -8.898 18.656 -5.84 1 92.94 149 GLY B C 1
ATOM 2800 O O . GLY B 1 149 ? -8.617 18.219 -6.957 1 92.94 149 GLY B O 1
ATOM 2801 N N . ILE B 1 150 ? -8.477 18.141 -4.691 1 93.25 150 ILE B N 1
ATOM 2802 C CA . ILE B 1 150 ? -7.508 17.047 -4.715 1 93.25 150 ILE B CA 1
ATOM 2803 C C . ILE B 1 150 ? -8.234 15.711 -4.844 1 93.25 150 ILE B C 1
ATOM 2805 O O . ILE B 1 150 ? -7.758 14.797 -5.52 1 93.25 150 ILE B O 1
ATOM 2809 N N . VAL B 1 151 ? -9.336 15.617 -4.203 1 93.75 151 VAL B N 1
ATOM 2810 C CA . VAL B 1 151 ? -10.148 14.406 -4.246 1 93.75 151 VAL B CA 1
ATOM 2811 C C . VAL B 1 151 ? -11.359 14.625 -5.145 1 93.75 151 VAL B C 1
ATOM 2813 O O . VAL B 1 151 ? -11.664 15.758 -5.52 1 93.75 151 VAL B O 1
ATOM 2816 N N . LEU B 1 152 ? -11.992 13.547 -5.527 1 90.31 152 LEU B N 1
ATOM 2817 C CA . LEU B 1 152 ? -13.141 13.602 -6.422 1 90.31 152 LEU B CA 1
ATOM 2818 C C . LEU B 1 152 ? -12.797 14.336 -7.707 1 90.31 152 LEU B C 1
ATOM 2820 O O . LEU B 1 152 ? -13.609 15.102 -8.234 1 90.31 152 LEU B O 1
ATOM 2824 N N . ASN B 1 153 ? -11.562 14.242 -8.125 1 89.31 153 ASN B N 1
ATOM 2825 C CA . ASN B 1 153 ? -11.016 14.922 -9.289 1 89.31 153 ASN B CA 1
ATOM 2826 C C . ASN B 1 153 ? -10.289 13.945 -10.219 1 89.31 153 ASN B C 1
ATOM 2828 O O . ASN B 1 153 ? -9.203 13.469 -9.891 1 89.31 153 ASN B O 1
ATOM 2832 N N . ASP B 1 154 ? -10.781 13.719 -11.336 1 84.75 154 ASP B N 1
ATOM 2833 C CA . ASP B 1 154 ? -10.273 12.719 -12.266 1 84.75 154 ASP B CA 1
ATOM 2834 C C . ASP B 1 154 ? -8.938 13.148 -12.859 1 84.75 154 ASP B C 1
ATOM 2836 O O . ASP B 1 154 ? -8.227 12.336 -13.453 1 84.75 154 ASP B O 1
ATOM 2840 N N . SER B 1 155 ? -8.586 14.344 -12.695 1 87.19 155 SER B N 1
ATOM 2841 C CA . SER B 1 155 ? -7.324 14.844 -13.234 1 87.19 155 SER B CA 1
ATOM 2842 C C . SER B 1 155 ? -6.168 14.586 -12.273 1 87.19 155 SER B C 1
ATOM 2844 O O . SER B 1 155 ? -5.004 14.75 -12.641 1 87.19 155 SER B O 1
ATOM 2846 N N . VAL B 1 156 ? -6.496 14.258 -11.086 1 88.88 156 VAL B N 1
ATOM 2847 C CA . VAL B 1 156 ? -5.48 14.031 -10.062 1 88.88 156 VAL B CA 1
ATOM 2848 C C . VAL B 1 156 ? -5.16 12.539 -9.977 1 88.88 156 VAL B C 1
ATOM 2850 O O . VAL B 1 156 ? -6.07 11.703 -9.938 1 88.88 156 VAL B O 1
ATOM 2853 N N . HIS B 1 157 ? -3.877 12.188 -9.875 1 83.31 157 HIS B N 1
ATOM 2854 C CA . HIS B 1 157 ? -3.395 10.812 -9.812 1 83.31 157 HIS B CA 1
ATOM 2855 C C . HIS B 1 157 ? -2.713 10.531 -8.477 1 83.31 157 HIS B C 1
ATOM 2857 O O . HIS B 1 157 ? -1.76 11.219 -8.109 1 83.31 157 HIS B O 1
ATOM 2863 N N . TRP B 1 158 ? -3.15 9.484 -7.812 1 84.88 158 TRP B N 1
ATOM 2864 C CA . TRP B 1 158 ? -2.656 9.18 -6.477 1 84.88 158 TRP B CA 1
ATOM 2865 C C . TRP B 1 158 ? -1.689 8 -6.512 1 84.88 158 TRP B C 1
ATOM 2867 O O . TRP B 1 158 ? -1.913 7.027 -7.234 1 84.88 158 TRP B O 1
ATOM 2877 N N . VAL B 1 159 ? -0.652 8.195 -5.758 1 75.25 159 VAL B N 1
ATOM 2878 C CA . VAL B 1 159 ? 0.283 7.102 -5.523 1 75.25 159 VAL B CA 1
ATOM 2879 C C . VAL B 1 159 ? 0.556 6.969 -4.027 1 75.25 159 VAL B C 1
ATOM 2881 O O . VAL B 1 159 ? 0.61 7.969 -3.307 1 75.25 159 VAL B O 1
ATOM 2884 N N . THR B 1 160 ? 0.67 5.652 -3.475 1 81.56 160 THR B N 1
ATOM 2885 C CA . THR B 1 160 ? 0.896 5.492 -2.043 1 81.56 160 THR B CA 1
ATOM 2886 C C . THR B 1 160 ? 2.207 4.758 -1.782 1 81.56 160 THR B C 1
ATOM 2888 O O . THR B 1 160 ? 2.621 3.914 -2.58 1 81.56 160 THR B O 1
ATOM 2891 N N . PHE B 1 161 ? 2.795 5.055 -0.675 1 71.69 161 PHE B N 1
ATOM 2892 C CA . PHE B 1 161 ? 4.074 4.457 -0.315 1 71.69 161 PHE B CA 1
ATOM 2893 C C . PHE B 1 161 ? 3.902 2.992 0.066 1 71.69 161 PHE B C 1
ATOM 2895 O O . PHE B 1 161 ? 4.758 2.16 -0.24 1 71.69 161 PHE B O 1
ATOM 2902 N N . HIS B 1 162 ? 2.91 2.676 0.713 1 75.31 162 HIS B N 1
ATOM 2903 C CA . HIS B 1 162 ? 2.734 1.304 1.173 1 75.31 162 HIS B CA 1
ATOM 2904 C C . HIS B 1 162 ? 2.613 0.34 -0.003 1 75.31 162 HIS B C 1
ATOM 2906 O O . HIS B 1 162 ? 2.939 -0.842 0.122 1 75.31 162 HIS B O 1
ATOM 2912 N N . SER B 1 163 ? 2.172 0.882 -1.033 1 79.81 163 SER B N 1
ATOM 2913 C CA . SER B 1 163 ? 2.158 0.076 -2.25 1 79.81 163 SER B CA 1
ATOM 2914 C C . SER B 1 163 ? 3.57 -0.323 -2.664 1 79.81 163 SER B C 1
ATOM 2916 O O . SER B 1 163 ? 3.75 -1.224 -3.486 1 79.81 163 SER B O 1
ATOM 2918 N N . GLY B 1 164 ? 4.484 0.241 -2.086 1 81.62 164 GLY B N 1
ATOM 2919 C CA . GLY B 1 164 ? 5.883 0.057 -2.449 1 81.62 164 GLY B CA 1
ATOM 2920 C C . GLY B 1 164 ? 6.359 -1.371 -2.27 1 81.62 164 GLY B C 1
ATOM 2921 O O . GLY B 1 164 ? 7.18 -1.859 -3.051 1 81.62 164 GLY B O 1
ATOM 2922 N N . TYR B 1 165 ? 5.809 -2.012 -1.32 1 84.88 165 TYR B N 1
ATOM 2923 C CA . TYR B 1 165 ? 6.23 -3.391 -1.106 1 84.88 165 TYR B CA 1
ATOM 2924 C C . TYR B 1 165 ? 5.789 -4.281 -2.262 1 84.88 165 TYR B C 1
ATOM 2926 O O . TYR B 1 165 ? 6.586 -5.062 -2.793 1 84.88 165 TYR B O 1
ATOM 2934 N N . ASP B 1 166 ? 4.562 -4.199 -2.617 1 88.44 166 ASP B N 1
ATOM 2935 C CA . ASP B 1 166 ? 4.078 -5.016 -3.725 1 88.44 166 ASP B CA 1
ATOM 2936 C C . ASP B 1 166 ? 4.883 -4.754 -4.996 1 88.44 166 ASP B C 1
ATOM 2938 O O . ASP B 1 166 ? 5.406 -5.688 -5.605 1 88.44 166 ASP B O 1
ATOM 2942 N N . PHE B 1 167 ? 5.082 -3.576 -5.273 1 90 167 PHE B N 1
ATOM 2943 C CA . PHE B 1 167 ? 5.805 -3.207 -6.484 1 90 167 PHE B CA 1
ATOM 2944 C C . PHE B 1 167 ? 7.289 -3.531 -6.348 1 90 167 PHE B C 1
ATOM 2946 O O . PHE B 1 167 ? 7.941 -3.9 -7.328 1 90 167 PHE B O 1
ATOM 2953 N N . GLY B 1 168 ? 7.785 -3.33 -5.195 1 92.31 168 GLY B N 1
ATOM 2954 C CA . GLY B 1 168 ? 9.188 -3.633 -4.969 1 92.31 168 GLY B CA 1
ATOM 2955 C C . GLY B 1 168 ? 9.539 -5.086 -5.234 1 92.31 168 GLY B C 1
ATOM 2956 O O . GLY B 1 168 ? 10.523 -5.375 -5.914 1 92.31 168 GLY B O 1
ATOM 2957 N N . TYR B 1 169 ? 8.727 -5.957 -4.723 1 92.62 169 TYR B N 1
ATOM 2958 C CA . TYR B 1 169 ? 8.984 -7.379 -4.941 1 92.62 169 TYR B CA 1
ATOM 2959 C C . TYR B 1 169 ? 8.891 -7.73 -6.422 1 92.62 169 TYR B C 1
ATOM 2961 O O . TYR B 1 169 ? 9.703 -8.5 -6.934 1 92.62 169 TYR B O 1
ATOM 2969 N N . LEU B 1 170 ? 7.91 -7.195 -7.098 1 93.06 170 LEU B N 1
ATOM 2970 C CA . LEU B 1 170 ? 7.773 -7.492 -8.523 1 93.06 170 LEU B CA 1
ATOM 2971 C C . LEU B 1 170 ? 8.938 -6.902 -9.312 1 93.06 170 LEU B C 1
ATOM 2973 O O . LEU B 1 170 ? 9.453 -7.539 -10.234 1 93.06 170 LEU B O 1
ATOM 2977 N N . LEU B 1 171 ? 9.312 -5.719 -8.914 1 92.62 171 LEU B N 1
ATOM 2978 C CA . LEU B 1 171 ? 10.438 -5.078 -9.586 1 92.62 171 LEU B CA 1
ATOM 2979 C C . LEU B 1 171 ? 11.711 -5.902 -9.422 1 92.62 171 LEU B C 1
ATOM 2981 O O . LEU B 1 171 ? 12.469 -6.086 -10.375 1 92.62 171 LEU B O 1
ATOM 2985 N N . LYS B 1 172 ? 11.891 -6.309 -8.25 1 94.44 172 LYS B N 1
ATOM 2986 C CA . LYS B 1 172 ? 13.039 -7.172 -7.977 1 94.44 172 LYS B CA 1
ATOM 2987 C C . LYS B 1 172 ? 13.023 -8.406 -8.883 1 94.44 172 LYS B C 1
ATOM 2989 O O . LYS B 1 172 ? 14.055 -8.797 -9.422 1 94.44 172 LYS B O 1
ATOM 2994 N N . LEU B 1 173 ? 11.844 -8.969 -9.07 1 92.31 173 LEU B N 1
ATOM 2995 C CA . LEU B 1 173 ? 11.711 -10.164 -9.898 1 92.31 173 LEU B CA 1
ATOM 2996 C C . LEU B 1 173 ? 11.945 -9.836 -11.367 1 92.31 173 LEU B C 1
ATOM 2998 O O . LEU B 1 173 ? 12.555 -10.617 -12.094 1 92.31 173 LEU B O 1
ATOM 3002 N N . LEU B 1 174 ? 11.461 -8.758 -11.797 1 92.94 174 LEU B N 1
ATOM 3003 C CA . LEU B 1 174 ? 11.523 -8.367 -13.203 1 92.94 174 LEU B CA 1
ATOM 3004 C C . LEU B 1 174 ? 12.945 -7.953 -13.586 1 92.94 174 LEU B C 1
ATOM 3006 O O . LEU B 1 174 ? 13.391 -8.227 -14.703 1 92.94 174 LEU B O 1
ATOM 3010 N N . THR B 1 175 ? 13.648 -7.336 -12.703 1 92 175 THR B N 1
ATOM 3011 C CA . THR B 1 175 ? 14.961 -6.785 -13.031 1 92 175 THR B CA 1
ATOM 3012 C C . THR B 1 175 ? 16.078 -7.73 -12.578 1 92 175 THR B C 1
ATOM 3014 O O . THR B 1 175 ? 17.219 -7.609 -13.023 1 92 175 THR B O 1
ATOM 3017 N N . CYS B 1 176 ? 15.727 -8.602 -11.664 1 91.31 176 CYS B N 1
ATOM 3018 C CA . CYS B 1 176 ? 16.703 -9.5 -11.039 1 91.31 176 CYS B CA 1
ATOM 3019 C C . CYS B 1 176 ? 17.844 -8.711 -10.406 1 91.31 176 CYS B C 1
ATOM 3021 O O . CYS B 1 176 ? 19 -9.102 -10.516 1 91.31 176 CYS B O 1
ATOM 3023 N N . GLN B 1 177 ? 17.484 -7.535 -9.852 1 91.44 177 GLN B N 1
ATOM 3024 C CA . GLN B 1 177 ? 18.422 -6.645 -9.172 1 91.44 177 GLN B CA 1
ATOM 3025 C C . GLN B 1 177 ? 17.859 -6.141 -7.852 1 91.44 177 GLN B C 1
ATOM 3027 O O . GLN B 1 177 ? 16.641 -6.215 -7.625 1 91.44 177 GLN B O 1
ATOM 3032 N N . ASN B 1 178 ? 18.797 -5.695 -7.02 1 94.38 178 ASN B N 1
ATOM 3033 C CA . ASN B 1 178 ? 18.359 -4.961 -5.84 1 94.38 178 ASN B CA 1
ATOM 3034 C C . ASN B 1 178 ? 17.594 -3.689 -6.223 1 94.38 178 ASN B C 1
ATOM 3036 O O . ASN B 1 178 ? 17.797 -3.152 -7.316 1 94.38 178 ASN B O 1
ATOM 3040 N N . LEU B 1 179 ? 16.734 -3.273 -5.277 1 93.81 179 LEU B N 1
ATOM 3041 C CA . LEU B 1 179 ? 16.031 -2.02 -5.492 1 93.81 179 LEU B CA 1
ATOM 3042 C C . LEU B 1 179 ? 17 -0.841 -5.535 1 93.81 179 LEU B C 1
ATOM 3044 O O . LEU B 1 179 ? 18.109 -0.927 -5.008 1 93.81 179 LEU B O 1
ATOM 3048 N N . PRO B 1 180 ? 16.578 0.187 -6.16 1 91.19 180 PRO B N 1
ATOM 3049 C CA . PRO B 1 180 ? 17.438 1.371 -6.25 1 91.19 180 PRO B CA 1
ATOM 3050 C C . PRO B 1 180 ? 17.828 1.927 -4.879 1 91.19 180 PRO B C 1
ATOM 3052 O O . PRO B 1 180 ? 17.109 1.723 -3.902 1 91.19 180 PRO B O 1
ATOM 3055 N N . ASP B 1 181 ? 18.891 2.703 -4.848 1 89.94 181 ASP B N 1
ATOM 3056 C CA . ASP B 1 181 ? 19.406 3.238 -3.594 1 89.94 181 ASP B CA 1
ATOM 3057 C C . ASP B 1 181 ? 18.562 4.414 -3.107 1 89.94 181 ASP B C 1
ATOM 3059 O O . ASP B 1 181 ? 18.641 4.793 -1.936 1 89.94 181 ASP B O 1
ATOM 3063 N N . THR B 1 182 ? 17.844 4.953 -4.078 1 82.44 182 THR B N 1
ATOM 3064 C CA . THR B 1 182 ? 17.062 6.121 -3.709 1 82.44 182 THR B CA 1
ATOM 3065 C C . THR B 1 182 ? 15.578 5.895 -4.023 1 82.44 182 THR B C 1
ATOM 3067 O O . THR B 1 182 ? 15.242 5.125 -4.922 1 82.44 182 THR B O 1
ATOM 3070 N N . GLN B 1 183 ? 14.719 6.551 -3.268 1 81.81 183 GLN B N 1
ATOM 3071 C CA . GLN B 1 183 ? 13.281 6.5 -3.494 1 81.81 183 GLN B CA 1
ATOM 3072 C C . GLN B 1 183 ? 12.922 6.984 -4.895 1 81.81 183 GLN B C 1
ATOM 3074 O O . GLN B 1 183 ? 12.055 6.414 -5.555 1 81.81 183 GLN B O 1
ATOM 3079 N N . VAL B 1 184 ? 13.578 8.016 -5.312 1 76.31 184 VAL B N 1
ATOM 3080 C CA . VAL B 1 184 ? 13.336 8.57 -6.641 1 76.31 184 VAL B CA 1
ATOM 3081 C C . VAL B 1 184 ? 13.633 7.52 -7.707 1 76.31 184 VAL B C 1
ATOM 3083 O O . VAL B 1 184 ? 12.852 7.344 -8.641 1 76.31 184 VAL B O 1
ATOM 3086 N N . GLY B 1 185 ? 14.742 6.875 -7.578 1 82.25 185 GLY B N 1
ATOM 3087 C CA . GLY B 1 185 ? 15.07 5.797 -8.5 1 82.25 185 GLY B CA 1
ATOM 3088 C C . GLY B 1 185 ? 14.031 4.691 -8.516 1 82.25 185 GLY B C 1
ATOM 3089 O O . GLY B 1 185 ? 13.688 4.168 -9.578 1 82.25 185 GLY B O 1
ATOM 3090 N N . PHE B 1 186 ? 13.578 4.453 -7.336 1 89.56 186 PHE B N 1
ATOM 3091 C CA . PHE B 1 186 ? 12.555 3.424 -7.195 1 89.56 186 PHE B CA 1
ATOM 3092 C C . PHE B 1 186 ? 11.289 3.807 -7.961 1 89.56 186 PHE B C 1
ATOM 3094 O O . PHE B 1 186 ? 10.789 3.027 -8.773 1 89.56 186 PHE B O 1
ATOM 3101 N N . PHE B 1 187 ? 10.82 4.977 -7.805 1 80.44 187 PHE B N 1
ATOM 3102 C CA . PHE B 1 187 ? 9.578 5.41 -8.438 1 80.44 187 PHE B CA 1
ATOM 3103 C C . PHE B 1 187 ? 9.75 5.562 -9.938 1 80.44 187 PHE B C 1
ATOM 3105 O O . PHE B 1 187 ? 8.82 5.316 -10.711 1 80.44 187 PHE B O 1
ATOM 3112 N N . SER B 1 188 ? 10.969 5.883 -10.367 1 81.31 188 SER B N 1
ATOM 3113 C CA . SER B 1 188 ? 11.242 5.93 -11.797 1 81.31 188 SER B CA 1
ATOM 3114 C C . SER B 1 188 ? 11.062 4.559 -12.438 1 81.31 188 SER B C 1
ATOM 3116 O O . SER B 1 188 ? 10.453 4.441 -13.508 1 81.31 188 SER B O 1
ATOM 3118 N N . LEU B 1 189 ? 11.57 3.604 -11.758 1 87.06 189 LEU B N 1
ATOM 3119 C CA . LEU B 1 189 ? 11.438 2.248 -12.281 1 87.06 189 LEU B CA 1
ATOM 3120 C C . LEU B 1 189 ? 9.984 1.792 -12.25 1 87.06 189 LEU B C 1
ATOM 3122 O O . LEU B 1 189 ? 9.516 1.126 -13.18 1 87.06 189 LEU B O 1
ATOM 3126 N N . ILE B 1 190 ? 9.297 2.131 -11.203 1 86.06 190 ILE B N 1
ATOM 3127 C CA . ILE B 1 190 ? 7.887 1.785 -11.109 1 86.06 190 ILE B CA 1
ATOM 3128 C C . ILE B 1 190 ? 7.129 2.383 -12.297 1 86.06 190 ILE B C 1
ATOM 3130 O O . ILE B 1 190 ? 6.285 1.718 -12.898 1 86.06 190 ILE B O 1
ATOM 3134 N N . ASN B 1 191 ? 7.453 3.492 -12.672 1 79.94 191 ASN B N 1
ATOM 3135 C CA . ASN B 1 191 ? 6.793 4.16 -13.789 1 79.94 191 ASN B CA 1
ATOM 3136 C C . ASN B 1 191 ? 7.082 3.467 -15.117 1 79.94 191 ASN B C 1
ATOM 3138 O O . ASN B 1 191 ? 6.234 3.441 -16 1 79.94 191 ASN B O 1
ATOM 3142 N N . ILE B 1 192 ? 8.25 2.992 -15.211 1 83.31 192 ILE B N 1
ATOM 3143 C CA . ILE B 1 192 ? 8.656 2.328 -16.438 1 83.31 192 ILE B CA 1
ATOM 3144 C C . ILE B 1 192 ? 7.965 0.97 -16.547 1 83.31 192 ILE B C 1
ATOM 3146 O O . ILE B 1 192 ? 7.387 0.642 -17.594 1 83.31 192 ILE B O 1
ATOM 3150 N N . TYR B 1 193 ? 7.883 0.243 -15.508 1 89.62 193 TYR B N 1
ATOM 3151 C CA . TYR B 1 193 ? 7.492 -1.16 -15.57 1 89.62 193 TYR B CA 1
ATOM 3152 C C . TYR B 1 193 ? 5.988 -1.315 -15.375 1 89.62 193 TYR B C 1
ATOM 3154 O O . TYR B 1 193 ? 5.406 -2.328 -15.766 1 89.62 193 TYR B O 1
ATOM 3162 N N . PHE B 1 194 ? 5.398 -0.305 -14.695 1 86.81 194 PHE B N 1
ATOM 3163 C CA . PHE B 1 194 ? 4 -0.479 -14.32 1 86.81 194 PHE B CA 1
ATOM 3164 C C . PHE B 1 194 ? 3.168 0.722 -14.75 1 86.81 194 PHE B C 1
ATOM 3166 O O . PHE B 1 194 ? 1.999 0.576 -15.109 1 86.81 194 PHE B O 1
#

Foldseek 3Di:
DLPPPDPVFADEAEDWAVCLVVVLVLLLVCCLQFQEKEKEWAWQDQDDFDDDDDPDVVVRVVVSVCVDVVATDTAKMKIFTGHPVRDADPSPHRHGYIYMAGAQPDDPVPGDGDPVSVVVCVVVPDDNVCSNVTHHHVVVSVVSVVVSCNPPHPSHHYDYCVCLVVLLVVLCVVVVDHADPDPVSNVVSVVVPD/DLPPPDPVFADEAEDWAVCLVVVLVLLLVCCLQFQEKEKEWAWQDQDDFDDDDDPDVVVRVVVSVCVDVVATDTAKMKIFTGHPVRDADPSPHRHGYIYMAGAQPDDPVPGDGDPVSVVVCVVVPDDNVCSNVTHHHPVVSVVSVVVSCNPPHPSHHYDYCVCLVVLLVVLCVVVVDHADPDPVSNVVSVVVPD

Secondary structure (DSSP, 8-state):
---S--GGGEEEEEE-GGGHHHHHHHHHHHTTT--EEEEEEE-S-------S--SSHHHHHHHHHHHHHHHS---EEEEEEE-TT-PPP-TTSSSEEEEEEEBS---TTTS---HHHHHHHHHTT--HHHHHHHPBPHHHHHHHHHTTTSSS-TT-EEEESTHHHHHHHHHHHHHTSPPPSSHHHHHHHHHHH-/---S--GGGEEEEEE-GGGHHHHHHHHHHHTTT--EEEEEEE-S-------S--SSHHHHHHHHHHHHHHHS---EEEEEEE-TT-PPP-TTSSSEEEEEEEBS---TTTS---HHHHHHHHHTT--HHHHHHHPBPHHHHHHHHHTTTSSS-TT-EEEESTHHHHHHHHHHHHHTSPPPSSHHHHHHHHHHH-